Protein AF-0000000087121334 (afdb_homodimer)

Radius of gyration: 27.3 Å; Cα contacts (8 Å, |Δi|>4): 1030; chains: 2; bounding box: 60×75×62 Å

Nearest PDB structures (foldseek):
  8hmh-assembly1_B  TM=9.320E-01  e=9.372E-28  Arabidopsis thaliana
  8hmh-assembly2_A  TM=9.323E-01  e=1.709E-27  Arabidopsis thaliana
  6k8b-assembly2_B  TM=8.965E-01  e=1.192E-27  Arabidopsis thaliana
  6k83-assembly2_A  TM=8.850E-01  e=2.552E-26  Arabidopsis thaliana
  6k88-assembly1_B  TM=9.158E-01  e=6.162E-25  Arabidopsis thaliana

Solvent-accessible surface area (backbone atoms only — not comparable to full-atom values): 29573 Å² total; per-residue (Å²): 136,77,78,71,72,73,74,64,74,68,65,75,36,83,72,54,78,71,90,46,59,52,15,51,34,27,35,41,47,48,51,48,46,84,65,40,43,46,33,40,37,39,58,33,27,45,67,40,55,61,32,5,51,77,69,48,80,52,29,38,42,72,47,76,47,89,85,62,82,53,74,28,61,61,55,47,48,51,50,51,51,35,49,54,78,32,59,87,82,39,58,56,64,29,45,43,33,37,28,10,22,54,86,42,15,64,67,37,62,44,54,69,39,91,85,60,56,55,29,55,16,55,68,42,46,52,52,46,46,66,62,46,54,80,72,54,59,56,22,41,58,41,50,61,42,36,56,52,52,52,49,51,52,50,32,68,72,67,44,40,36,32,39,36,39,38,39,34,59,32,65,68,74,42,62,68,58,34,37,51,47,54,29,58,40,26,78,45,36,44,39,38,32,38,37,33,39,56,67,40,55,53,64,68,62,59,45,45,75,75,64,48,59,85,48,79,42,76,33,73,45,75,36,52,49,62,62,36,30,65,73,31,68,94,45,21,68,46,40,38,45,46,71,66,46,67,57,48,44,58,37,45,50,44,32,53,75,70,56,47,57,56,81,56,79,75,66,62,66,74,68,66,75,68,127,136,79,78,68,73,73,76,64,72,71,66,73,38,84,73,54,78,71,91,46,58,52,16,51,35,27,33,40,47,46,50,47,46,84,67,42,42,46,33,39,37,40,59,35,27,45,66,38,55,62,31,5,50,78,69,48,81,52,29,38,43,73,48,76,46,90,84,63,82,52,74,27,61,60,53,47,50,51,49,52,52,36,48,54,78,32,60,86,83,38,59,56,63,28,44,43,33,37,30,10,21,53,86,42,16,66,70,36,62,43,53,69,39,91,86,61,56,55,30,56,16,56,67,42,45,52,51,45,45,66,62,47,54,80,71,54,57,56,23,39,57,42,52,61,44,37,56,53,52,50,50,50,49,50,31,68,71,67,44,41,35,31,40,37,40,37,39,34,59,32,66,67,73,43,62,68,58,34,36,52,47,53,29,58,40,28,77,46,35,43,39,38,31,39,37,32,39,55,66,40,55,52,63,69,64,59,45,44,75,74,63,48,60,84,49,80,41,78,33,71,45,77,36,53,47,62,63,36,29,64,74,30,68,94,46,22,70,46,39,37,45,46,70,64,46,67,58,48,45,59,36,45,50,43,31,53,75,69,58,47,57,57,79,55,78,74,69,63,65,72,68,65,73,68,124

pLDDT: mean 86.63, std 18.52, range [20.78, 98.75]

Sequence (550 aa):
MGCAASTERHGEWRDTTFQCLRELQGVLRWSGLRSTNLIIGVDFTRSNMWNGKQSFGGRCLHFIDPEGLVLNPYQVVINIIGRTLLSRKSKRPIHAFGFGDARTADRCVFTFLPDGSPCRGVDHVLAQYKEIAPELVLGGPTNFAPMIYQAIRQVKATGTCSILVIIADGQVTSEKETSQVIAEASNYALAIIVVGVGDGPWEDMEHYTDTLPKRRFENFRFVNLNEVMSANPEQSALGFATAALAHIPDQLAGIRRLGLLQPTDCDAVSENQNPMGCAASTERHGEWRDTTFQCLRELQGVLRWSGLRSTNLIIGVDFTRSNMWNGKQSFGGRCLHFIDPEGLVLNPYQVVINIIGRTLLSRKSKRPIHAFGFGDARTADRCVFTFLPDGSPCRGVDHVLAQYKEIAPELVLGGPTNFAPMIYQAIRQVKATGTCSILVIIADGQVTSEKETSQVIAEASNYALAIIVVGVGDGPWEDMEHYTDTLPKRRFENFRFVNLNEVMSANPEQSALGFATAALAHIPDQLAGIRRLGLLQPTDCDAVSENQNP

Secondary structure (DSSP, 8-state):
-----------GGGG---SSHHHHHHHHHHTTGGG-EEEEEEE-BGGGGTTTTTTTTT--TT---TTS-S--HHHHHHHHHHHHHS-TT---EEEEEEESBTTTTTT-EEESSTT-PPEESHHHHHHHHHHHGGGPPBB--B-SHHHHHHHHHHHHHH---EEEEEEE-S-B--HHHHHHHHHHHTTSSEEEEEEE-SS---HHHHHHHHH----SS--EEEEEHHHHHHH-GGGHHHHHHHHHHTTHHHHHHHHHHTT-S---GGGGGGTS---/-----------GGGG---SSHHHHHHHHHHTTGGG-EEEEEEE-BGGGGTTTTTTTTT--TT---TTS-S--HHHHHHHHHHHHHS-TT---EEEEEEESBTTTTTT-EEESSTT-PPEESHHHHHHHHHHHGGGPPBB--B-SHHHHHHHHHHHHHH---EEEEEEE-S-B--HHHHHHHHHHHTTSSEEEEEEE-SS---HHHHHHHHH----SS--EEEEEHHHHHHH-GGGHHHHHHHHHHTTHHHHHHHHHHTT-S---GGGGGGTS---

Foldseek 3Di:
DDPPPPCPPDPPCVPPDDPDLVVLLVLLVVLPLVQAAEEEEEEQAPVQQQLAVPVPVRGRLLDDDPVNPDDRPVLLCLVLQQCSSHPQPFQDFYWYWYDQFPVRAQPAIGTLDNVRGTGGGSVRVSVSSSVVNVVTHHHYDDDCLRVLVVVLVVCVVPLTAYEYEYEEAARHDCLPNNLVSQQVSLLANYAYEYEHDGNHDNVSVVVSQVPRPDHLFNRYAYYYLSVQLVVDVVRSSSSRNCRGPVCVSVSSVSCVVVVNHDPDVVVVPPPPPPD/DDPPPPCPPDPPCVPPDDPDLVVLLVLLVVLPLVQAAEEEEEEQAPVLQQLAVPVPVRGRLLDDDPVNPDDRPVLLCLVLQQCSSHPQPFQDFYWYWYAQFPVRAQPAIGTLDNVRGTGGGSVRVSVSSNVVNVVTHHHYDADCLRVLVVVLVVCVVPLTAYEYEYEEAARHDCLPNNLVSQQVSLLANYAYEYEHDGNHDNVSVVVSQVPRDDHLFNRYAYDYLSVQLVVDVVRSSSSRNCRGPVCVSVSSVSCVVVVNHDPDVVVVPPPPPPD

Structure (mmCIF, N/CA/C/O backbone):
data_AF-0000000087121334-model_v1
#
loop_
_entity.id
_entity.type
_entity.pdbx_description
1 polymer 'VWFA domain-containing protein'
#
loop_
_atom_site.group_PDB
_atom_site.id
_atom_site.type_symbol
_atom_site.label_atom_id
_atom_site.label_alt_id
_atom_site.label_comp_id
_atom_site.label_asym_id
_atom_site.label_entity_id
_atom_site.label_seq_id
_atom_site.pdbx_PDB_ins_code
_atom_site.Cartn_x
_atom_site.Cartn_y
_atom_site.Cartn_z
_atom_site.occupancy
_atom_site.B_iso_or_equiv
_atom_site.auth_seq_id
_atom_site.auth_comp_id
_atom_site.auth_asym_id
_atom_site.auth_atom_id
_atom_site.pdbx_PDB_model_num
ATOM 1 N N . MET A 1 1 ? 31.812 17.844 -15.633 1 20.8 1 MET A N 1
ATOM 2 C CA . MET A 1 1 ? 31.422 16.484 -15.289 1 20.8 1 MET A CA 1
ATOM 3 C C . MET A 1 1 ? 30.031 16.453 -14.695 1 20.8 1 MET A C 1
ATOM 5 O O . MET A 1 1 ? 29.828 16.844 -13.547 1 20.8 1 MET A O 1
ATOM 9 N N . GLY A 1 2 ? 28.969 16.719 -15.5 1 21.11 2 GLY A N 1
ATOM 10 C CA . GLY A 1 2 ? 27.547 16.984 -15.297 1 21.11 2 GLY A CA 1
ATOM 11 C C . GLY A 1 2 ? 26.828 15.844 -14.602 1 21.11 2 GLY A C 1
ATOM 12 O O . GLY A 1 2 ? 26.969 14.688 -14.992 1 21.11 2 GLY A O 1
ATOM 13 N N . CYS A 1 3 ? 26.703 15.922 -13.305 1 23.64 3 CYS A N 1
ATOM 14 C CA . CYS A 1 3 ? 25.906 15 -12.492 1 23.64 3 CYS A CA 1
ATOM 15 C C . CYS A 1 3 ? 24.609 14.633 -13.188 1 23.64 3 CYS A C 1
ATOM 17 O O . CYS A 1 3 ? 23.781 15.5 -13.469 1 23.64 3 CYS A O 1
ATOM 19 N N . ALA A 1 4 ? 24.656 13.703 -14.125 1 24.19 4 ALA A N 1
ATOM 20 C CA . ALA A 1 4 ? 23.438 13.203 -14.758 1 24.19 4 ALA A CA 1
ATOM 21 C C . ALA A 1 4 ? 22.312 13.039 -13.734 1 24.19 4 ALA A C 1
ATOM 23 O O . ALA A 1 4 ? 22.469 12.312 -12.742 1 24.19 4 ALA A O 1
ATOM 24 N N . ALA A 1 5 ? 21.531 14.055 -13.523 1 27.2 5 ALA A N 1
ATOM 25 C CA . ALA A 1 5 ? 20.234 14.07 -12.828 1 27.2 5 ALA A CA 1
ATOM 26 C C . ALA A 1 5 ? 19.531 12.727 -12.969 1 27.2 5 ALA A C 1
ATOM 28 O O . ALA A 1 5 ? 19.234 12.281 -14.086 1 27.2 5 ALA A O 1
ATOM 29 N N . SER A 1 6 ? 20.078 11.75 -12.273 1 30.16 6 SER A N 1
ATOM 30 C CA . SER A 1 6 ? 19.406 10.453 -12.203 1 30.16 6 SER A CA 1
ATOM 31 C C . SER A 1 6 ? 17.891 10.602 -12.367 1 30.16 6 SER A C 1
ATOM 33 O O . SER A 1 6 ? 17.25 11.312 -11.594 1 30.16 6 SER A O 1
ATOM 35 N N . THR A 1 7 ? 17.375 10.805 -13.562 1 30 7 THR A N 1
ATOM 36 C CA . THR A 1 7 ? 15.969 10.742 -13.93 1 30 7 THR A CA 1
ATOM 37 C C . THR A 1 7 ? 15.258 9.656 -13.125 1 30 7 THR A C 1
ATOM 39 O O . THR A 1 7 ? 15.211 8.492 -13.539 1 30 7 THR A O 1
ATOM 42 N N . GLU A 1 8 ? 15.695 9.445 -11.992 1 35.28 8 GLU A N 1
ATOM 43 C CA . GLU A 1 8 ? 14.859 8.555 -11.195 1 35.28 8 GLU A CA 1
ATOM 44 C C . GLU A 1 8 ? 13.375 8.844 -11.414 1 35.28 8 GLU A C 1
ATOM 46 O O . GLU A 1 8 ? 12.914 9.961 -11.172 1 35.28 8 GLU A O 1
ATOM 51 N N . ARG A 1 9 ? 12.867 8.508 -12.602 1 36.53 9 ARG A N 1
ATOM 52 C CA . ARG A 1 9 ? 11.43 8.602 -12.812 1 36.53 9 ARG A CA 1
ATOM 53 C C . ARG A 1 9 ? 10.672 8.539 -11.492 1 36.53 9 ARG A C 1
ATOM 55 O O . ARG A 1 9 ? 10.945 7.68 -10.648 1 36.53 9 ARG A O 1
ATOM 62 N N . HIS A 1 10 ? 10.305 9.68 -10.93 1 38 10 HIS A N 1
ATOM 63 C CA . HIS A 1 10 ? 9.227 9.898 -9.969 1 38 10 HIS A CA 1
ATOM 64 C C . HIS A 1 10 ? 8.18 8.789 -10.055 1 38 10 HIS A C 1
ATOM 66 O O . HIS A 1 10 ? 7.883 8.297 -11.141 1 38 10 HIS A O 1
ATOM 72 N N . GLY A 1 11 ? 8.031 7.953 -9.086 1 42.12 11 GLY A N 1
ATOM 73 C CA . GLY A 1 11 ? 7.102 6.852 -8.914 1 42.12 11 GLY A CA 1
ATOM 74 C C . GLY A 1 11 ? 5.82 7.016 -9.711 1 42.12 11 GLY A C 1
ATOM 75 O O . GLY A 1 11 ? 5.301 8.125 -9.836 1 42.12 11 GLY A O 1
ATOM 76 N N . GLU A 1 12 ? 5.672 6.406 -10.844 1 46.84 12 GLU A N 1
ATOM 77 C CA . GLU A 1 12 ? 4.418 6.184 -11.562 1 46.84 12 GLU A CA 1
ATOM 78 C C . GLU A 1 12 ? 3.223 6.262 -10.617 1 46.84 12 GLU A C 1
ATOM 80 O O . GLU A 1 12 ? 2.074 6.145 -11.047 1 46.84 12 GLU A O 1
ATOM 85 N N . TRP A 1 13 ? 3.488 6.504 -9.289 1 49.84 13 TRP A N 1
ATOM 86 C CA . TRP A 1 13 ? 2.398 6.578 -8.328 1 49.84 13 TRP A CA 1
ATOM 87 C C . TRP A 1 13 ? 1.513 7.793 -8.594 1 49.84 13 TRP A C 1
ATOM 89 O O . TRP A 1 13 ? 0.387 7.871 -8.102 1 49.84 13 TRP A O 1
ATOM 99 N N . ARG A 1 14 ? 2.121 8.766 -9.32 1 52.28 14 ARG A N 1
ATOM 100 C CA . ARG A 1 14 ? 1.357 10 -9.461 1 52.28 14 ARG A CA 1
ATOM 101 C C . ARG A 1 14 ? -0.004 9.734 -10.094 1 52.28 14 ARG A C 1
ATOM 103 O O . ARG A 1 14 ? -0.954 10.484 -9.875 1 52.28 14 ARG A O 1
ATOM 110 N N . ASP A 1 15 ? 0.034 8.57 -10.703 1 58.62 15 ASP A N 1
ATOM 111 C CA . ASP A 1 15 ? -1.249 8.312 -11.352 1 58.62 15 ASP A CA 1
ATOM 112 C C . ASP A 1 15 ? -2.016 7.203 -10.633 1 58.62 15 ASP A C 1
ATOM 114 O O . ASP A 1 15 ? -2.967 6.645 -11.188 1 58.62 15 ASP A O 1
ATOM 118 N N . THR A 1 16 ? -1.55 6.984 -9.383 1 64.56 16 THR A N 1
ATOM 119 C CA . THR A 1 16 ? -2.254 5.906 -8.695 1 64.56 16 THR A CA 1
ATOM 120 C C . THR A 1 16 ? -3.512 6.434 -8.008 1 64.56 16 THR A C 1
ATOM 122 O O . THR A 1 16 ? -3.447 7.383 -7.223 1 64.56 16 THR A O 1
ATOM 125 N N . THR A 1 17 ? -4.613 5.977 -8.523 1 79.25 17 THR A N 1
ATOM 126 C CA . THR A 1 17 ? -5.883 6.254 -7.859 1 79.25 17 THR A CA 1
ATOM 127 C C . THR A 1 17 ? -6.211 5.172 -6.836 1 79.25 17 THR A C 1
ATOM 129 O O . THR A 1 17 ? -6.309 3.992 -7.18 1 79.25 17 THR A O 1
ATOM 132 N N . PHE A 1 18 ? -6.199 5.562 -5.57 1 87.81 18 PHE A N 1
ATOM 133 C CA . PHE A 1 18 ? -6.594 4.637 -4.512 1 87.81 18 PHE A CA 1
ATOM 134 C C . PHE A 1 18 ? -8.109 4.48 -4.469 1 87.81 18 PHE A C 1
ATOM 136 O O . PHE A 1 18 ? -8.844 5.457 -4.605 1 87.81 18 PHE A O 1
ATOM 143 N N . GLN A 1 19 ? -8.57 3.311 -4.266 1 85.81 19 GLN A N 1
ATOM 144 C CA . GLN A 1 19 ? -10 3.037 -4.25 1 85.81 19 GLN A CA 1
ATOM 145 C C . GLN A 1 19 ? -10.562 3.133 -2.836 1 85.81 19 GLN A C 1
ATOM 147 O O . GLN A 1 19 ? -11.773 3.25 -2.65 1 85.81 19 GLN A O 1
ATOM 152 N N . CYS A 1 20 ? -9.742 3.02 -1.87 1 89.75 20 CYS A N 1
ATOM 153 C CA . CYS A 1 20 ? -10.156 3.143 -0.476 1 89.75 20 CYS A CA 1
ATOM 154 C C . CYS A 1 20 ? -8.969 3.516 0.409 1 89.75 20 CYS A C 1
ATOM 156 O O . CYS A 1 20 ? -7.82 3.457 -0.029 1 89.75 20 CYS A O 1
ATOM 158 N N . LEU A 1 21 ? -9.242 3.85 1.629 1 91.25 21 LEU A N 1
ATOM 159 C CA . LEU A 1 21 ? -8.234 4.32 2.574 1 91.25 21 LEU A CA 1
ATOM 160 C C . LEU A 1 21 ? -7.234 3.215 2.893 1 91.25 21 LEU A C 1
ATOM 162 O O . LEU A 1 21 ? -6.047 3.488 3.094 1 91.25 21 LEU A O 1
ATOM 166 N N . ARG A 1 22 ? -7.711 1.999 2.912 1 91.12 22 ARG A N 1
ATOM 167 C CA . ARG A 1 22 ? -6.859 0.866 3.256 1 91.12 22 ARG A CA 1
ATOM 168 C C . ARG A 1 22 ? -5.73 0.706 2.242 1 91.12 22 ARG A C 1
ATOM 170 O O . ARG A 1 22 ? -4.617 0.308 2.602 1 91.12 22 ARG A O 1
ATOM 177 N N . GLU A 1 23 ? -6.016 0.94 0.999 1 91.38 23 GLU A N 1
ATOM 178 C CA . GLU A 1 23 ? -4.98 0.878 -0.027 1 91.38 23 GLU A CA 1
ATOM 179 C C . GLU A 1 23 ? -3.871 1.892 0.245 1 91.38 23 GLU A C 1
ATOM 181 O O . GLU A 1 23 ? -2.688 1.557 0.179 1 91.38 23 GLU A O 1
ATOM 186 N N . LEU A 1 24 ? -4.262 3.1 0.561 1 92.94 24 LEU A N 1
ATOM 187 C CA . LEU A 1 24 ? -3.293 4.137 0.895 1 92.94 24 LEU A CA 1
ATOM 188 C C . LEU A 1 24 ? -2.506 3.766 2.146 1 92.94 24 LEU A C 1
ATOM 190 O O . LEU A 1 24 ? -1.285 3.932 2.188 1 92.94 24 LEU A O 1
ATOM 194 N N . GLN A 1 25 ? -3.188 3.256 3.117 1 92.31 25 GLN A N 1
ATOM 195 C CA . GLN A 1 25 ? -2.531 2.828 4.348 1 92.31 25 GLN A CA 1
ATOM 196 C C . GLN A 1 25 ? -1.465 1.773 4.066 1 92.31 25 GLN A C 1
ATOM 198 O O . GLN A 1 25 ? -0.377 1.812 4.645 1 92.31 25 GLN A O 1
ATOM 203 N N . GLY A 1 26 ? -1.771 0.903 3.197 1 89.5 26 GLY A N 1
ATOM 204 C CA . GLY A 1 26 ? -0.802 -0.111 2.814 1 89.5 26 GLY A CA 1
ATOM 205 C C . GLY A 1 26 ? 0.465 0.469 2.217 1 89.5 26 GLY A C 1
ATOM 206 O O . GLY A 1 26 ? 1.57 0.049 2.562 1 89.5 26 GLY A O 1
ATOM 207 N N . VAL A 1 27 ? 0.293 1.387 1.327 1 90.81 27 VAL A N 1
ATOM 208 C CA . VAL A 1 27 ? 1.424 2.02 0.656 1 90.81 27 VAL A CA 1
ATOM 209 C C . VAL A 1 27 ? 2.285 2.758 1.679 1 90.81 27 VAL A C 1
ATOM 211 O O . VAL A 1 27 ? 3.514 2.662 1.647 1 90.81 27 VAL A O 1
ATOM 214 N N . LEU A 1 28 ? 1.627 3.441 2.525 1 91.5 28 LEU A N 1
ATOM 215 C CA . LEU A 1 28 ? 2.342 4.195 3.551 1 91.5 28 LEU A CA 1
ATOM 216 C C . LEU A 1 28 ? 3.119 3.262 4.469 1 91.5 28 LEU A C 1
ATOM 218 O O . LEU A 1 28 ? 4.293 3.506 4.762 1 91.5 28 LEU A O 1
ATOM 222 N N . ARG A 1 29 ? 2.514 2.234 4.895 1 87.62 29 ARG A N 1
ATOM 223 C CA . ARG A 1 29 ? 3.178 1.261 5.754 1 87.62 29 ARG A CA 1
ATOM 224 C C . ARG A 1 29 ? 4.363 0.618 5.043 1 87.62 29 ARG A C 1
ATOM 226 O O . ARG A 1 29 ? 5.434 0.454 5.629 1 87.62 29 ARG A O 1
ATOM 233 N N . TRP A 1 30 ? 4.059 0.342 3.814 1 85.31 30 TRP A N 1
ATOM 234 C CA . TRP A 1 30 ? 5.078 -0.305 2.994 1 85.31 30 TRP A CA 1
ATOM 235 C C . TRP A 1 30 ? 6.281 0.611 2.797 1 85.31 30 TRP A C 1
ATOM 237 O O . TRP A 1 30 ? 7.41 0.14 2.646 1 85.31 30 TRP A O 1
ATOM 247 N N . SER A 1 31 ? 6.105 1.885 2.924 1 86.5 31 SER A N 1
ATOM 248 C CA . SER A 1 31 ? 7.148 2.852 2.596 1 86.5 31 SER A CA 1
ATOM 249 C C . SER A 1 31 ? 7.961 3.225 3.83 1 86.5 31 SER A C 1
ATOM 251 O O . SER A 1 31 ? 8.867 4.062 3.756 1 86.5 31 SER A O 1
ATOM 253 N N . GLY A 1 32 ? 7.68 2.645 4.984 1 81.19 32 GLY A N 1
ATOM 254 C CA . GLY A 1 32 ? 8.516 2.875 6.152 1 81.19 32 GLY A CA 1
ATOM 255 C C . GLY A 1 32 ? 7.828 3.697 7.223 1 81.19 32 GLY A C 1
ATOM 256 O O . GLY A 1 32 ? 8.492 4.293 8.078 1 81.19 32 GLY A O 1
ATOM 257 N N . LEU A 1 33 ? 6.559 3.727 7.207 1 81.88 33 LEU A N 1
ATOM 258 C CA . LEU A 1 33 ? 5.797 4.508 8.18 1 81.88 33 LEU A CA 1
ATOM 259 C C . LEU A 1 33 ? 6.035 3.992 9.594 1 81.88 33 LEU A C 1
ATOM 261 O O . LEU A 1 33 ? 5.957 4.758 10.555 1 81.88 33 LEU A O 1
ATOM 265 N N . ARG A 1 34 ? 6.379 2.771 9.711 1 78.69 34 ARG A N 1
ATOM 266 C CA . ARG A 1 34 ? 6.52 2.16 11.023 1 78.69 34 ARG A CA 1
ATOM 267 C C . ARG A 1 34 ? 7.648 2.814 11.82 1 78.69 34 ARG A C 1
ATOM 269 O O . ARG A 1 34 ? 7.613 2.846 13.047 1 78.69 34 ARG A O 1
ATOM 276 N N . SER A 1 35 ? 8.562 3.326 11.18 1 83.5 35 SER A N 1
ATOM 277 C CA . SER A 1 35 ? 9.711 3.93 11.852 1 83.5 35 SER A CA 1
ATOM 278 C C . SER A 1 35 ? 9.664 5.449 11.773 1 83.5 35 SER A C 1
ATOM 280 O O . SER A 1 35 ? 10.664 6.125 12.016 1 83.5 35 SER A O 1
ATOM 282 N N . THR A 1 36 ? 8.562 5.965 11.422 1 91.31 36 THR A N 1
ATOM 283 C CA . THR A 1 36 ? 8.422 7.402 11.234 1 91.31 36 THR A CA 1
ATOM 284 C C . THR A 1 36 ? 7.57 8.008 12.352 1 91.31 36 THR A C 1
ATOM 286 O O . THR A 1 36 ? 6.523 7.461 12.703 1 91.31 36 THR A O 1
ATOM 289 N N . ASN A 1 37 ? 8.055 9.102 12.93 1 94.31 37 ASN A N 1
ATOM 290 C CA . ASN A 1 37 ? 7.301 9.812 13.961 1 94.31 37 ASN A CA 1
ATOM 291 C C . ASN A 1 37 ? 6.312 10.797 13.352 1 94.31 37 ASN A C 1
ATOM 293 O O . ASN A 1 37 ? 6.551 11.336 12.266 1 94.31 37 ASN A O 1
ATOM 297 N N . LEU A 1 38 ? 5.199 10.961 14.102 1 96.56 38 LEU A N 1
ATOM 298 C CA . LEU A 1 38 ? 4.215 11.961 13.703 1 96.56 38 LEU A CA 1
ATOM 299 C C . LEU A 1 38 ? 4.234 13.156 14.648 1 96.56 38 LEU A C 1
ATOM 301 O O . LEU A 1 38 ? 4.211 12.984 15.875 1 96.56 38 LEU A O 1
ATOM 305 N N . ILE A 1 39 ? 4.383 14.336 14.117 1 98.19 39 ILE A N 1
ATOM 306 C CA . ILE A 1 39 ? 4.305 15.602 14.836 1 98.19 39 ILE A CA 1
ATOM 307 C C . ILE A 1 39 ? 3.137 16.422 14.312 1 98.19 39 ILE A C 1
ATOM 309 O O . ILE A 1 39 ? 2.971 16.578 13.094 1 98.19 39 ILE A O 1
ATOM 313 N N . ILE A 1 40 ? 2.322 16.953 15.227 1 98.62 40 ILE A N 1
ATOM 314 C CA . ILE A 1 40 ? 1.172 17.75 14.82 1 98.62 40 ILE A CA 1
ATOM 315 C C . ILE A 1 40 ? 1.273 19.141 15.43 1 98.62 40 ILE A C 1
ATOM 317 O O . ILE A 1 40 ? 1.52 19.297 16.625 1 98.62 40 ILE A O 1
ATOM 321 N N . GLY A 1 41 ? 1.182 20.172 14.609 1 98.56 41 GLY A N 1
ATOM 322 C CA . GLY A 1 41 ? 1.106 21.562 15.039 1 98.56 41 GLY A CA 1
ATOM 323 C C . GLY A 1 41 ? -0.221 22.219 14.711 1 98.56 41 GLY A C 1
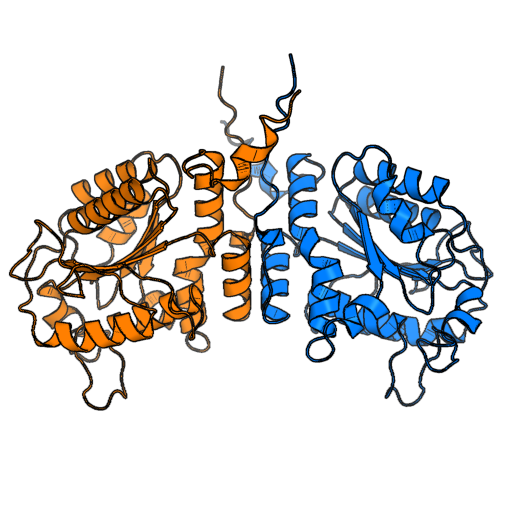ATOM 324 O O . GLY A 1 41 ? -0.631 22.25 13.555 1 98.56 41 GLY A O 1
ATOM 325 N N . VAL A 1 42 ? -0.865 22.766 15.711 1 98.69 42 VAL A N 1
ATOM 326 C CA . VAL A 1 42 ? -2.178 23.391 15.555 1 98.69 42 VAL A CA 1
ATOM 327 C C . VAL A 1 42 ? -2.062 24.906 15.711 1 98.69 42 VAL A C 1
ATOM 329 O O . VAL A 1 42 ? -1.464 25.391 16.672 1 98.69 42 VAL A O 1
ATOM 332 N N . ASP A 1 43 ? -2.635 25.609 14.797 1 97.56 43 ASP A N 1
ATOM 333 C CA . ASP A 1 43 ? -2.605 27.062 14.797 1 97.56 43 ASP A CA 1
ATOM 334 C C . ASP A 1 43 ? -3.717 27.641 15.672 1 97.56 43 ASP A C 1
ATOM 336 O O . ASP A 1 43 ? -4.898 27.359 15.453 1 97.56 43 ASP A O 1
ATOM 340 N N . PHE A 1 44 ? -3.316 28.484 16.641 1 98 44 PHE A N 1
ATOM 341 C CA . PHE A 1 44 ? -4.285 29.141 17.516 1 98 44 PHE A CA 1
ATOM 342 C C . PHE A 1 44 ? -4.215 30.656 17.375 1 98 44 PHE A C 1
ATOM 344 O O . PHE A 1 44 ? -4.277 31.375 18.359 1 98 44 PHE A O 1
ATOM 351 N N . THR A 1 45 ? -4.074 31.078 16.109 1 96.38 45 THR A N 1
ATOM 352 C CA . THR A 1 45 ? -4.062 32.5 15.859 1 96.38 45 THR A CA 1
ATOM 353 C C . THR A 1 45 ? -5.48 33.062 15.859 1 96.38 45 THR A C 1
ATOM 355 O O . THR A 1 45 ? -6.449 32.312 15.688 1 96.38 45 THR A O 1
ATOM 358 N N . ARG A 1 46 ? -5.609 34.375 16 1 96 46 ARG A N 1
ATOM 359 C CA . ARG A 1 46 ? -6.887 35.062 16.156 1 96 46 ARG A CA 1
ATOM 360 C C . ARG A 1 46 ? -7.727 34.938 14.898 1 96 46 ARG A C 1
ATOM 362 O O . ARG A 1 46 ? -8.961 34.938 14.961 1 96 46 ARG A O 1
ATOM 369 N N . SER A 1 47 ? -7.129 34.906 13.734 1 95.12 47 SER A N 1
ATOM 370 C CA . SER A 1 47 ? -7.859 34.844 12.477 1 95.12 47 SER A CA 1
ATOM 371 C C . SER A 1 47 ? -8.805 33.625 12.453 1 95.12 47 SER A C 1
ATOM 373 O O . SER A 1 47 ? -9.758 33.594 11.672 1 95.12 47 SER A O 1
ATOM 375 N N . ASN A 1 48 ? -8.641 32.562 13.281 1 97.12 48 ASN A N 1
ATOM 376 C CA . ASN A 1 48 ? -9.508 31.406 13.359 1 97.12 48 ASN A CA 1
ATOM 377 C C . ASN A 1 48 ? -10.914 31.781 13.82 1 97.12 48 ASN A C 1
ATOM 379 O O . ASN A 1 48 ? -11.867 31.031 13.602 1 97.12 48 ASN A O 1
ATOM 383 N N . MET A 1 49 ? -11.055 32.969 14.414 1 96.38 49 MET A N 1
ATOM 384 C CA . MET A 1 49 ? -12.336 33.406 14.945 1 96.38 49 MET A CA 1
ATOM 385 C C . MET A 1 49 ? -13.312 33.719 13.82 1 96.38 49 MET A C 1
ATOM 387 O O . MET A 1 49 ? -14.516 33.5 13.953 1 96.38 49 MET A O 1
ATOM 391 N N . TRP A 1 50 ? -12.781 34.156 12.695 1 95.38 50 TRP A N 1
ATOM 392 C CA . TRP A 1 50 ? -13.734 34.625 11.68 1 95.38 50 TRP A CA 1
ATOM 393 C C . TRP A 1 50 ? -13.492 33.906 10.352 1 95.38 50 TRP A C 1
ATOM 395 O O . TRP A 1 50 ? -14.273 34.062 9.406 1 95.38 50 TRP A O 1
ATOM 405 N N . ASN A 1 51 ? -12.461 33.062 10.281 1 96.12 51 ASN A N 1
ATOM 406 C CA . ASN A 1 51 ? -12.094 32.438 9.023 1 96.12 51 ASN A CA 1
ATOM 407 C C . ASN A 1 51 ? -12.969 31.219 8.75 1 96.12 51 ASN A C 1
ATOM 409 O O . ASN A 1 51 ? -12.664 30.422 7.855 1 96.12 51 ASN A O 1
ATOM 413 N N . GLY A 1 52 ? -14.078 31 9.461 1 96.62 52 GLY A N 1
ATOM 414 C CA . GLY A 1 52 ? -15.07 29.953 9.234 1 96.62 52 GLY A CA 1
ATOM 415 C C . GLY A 1 52 ? -16.406 30.5 8.758 1 96.62 52 GLY A C 1
ATOM 416 O O . GLY A 1 52 ? -17.422 29.828 8.875 1 96.62 52 GLY A O 1
ATOM 417 N N . LYS A 1 53 ? -16.359 31.688 8.242 1 96.38 53 LYS A N 1
ATOM 418 C CA . LYS A 1 53 ? -17.594 32.375 7.84 1 96.38 53 LYS A CA 1
ATOM 419 C C . LYS A 1 53 ? -18.344 31.578 6.773 1 96.38 53 LYS A C 1
ATOM 421 O O . LYS A 1 53 ? -19.547 31.391 6.863 1 96.38 53 LYS A O 1
ATOM 426 N N . GLN A 1 54 ? -17.672 31.078 5.824 1 95.62 54 GLN A N 1
ATOM 427 C CA . GLN A 1 54 ? -18.312 30.344 4.734 1 95.62 54 GLN A CA 1
ATOM 428 C C . GLN A 1 54 ? -18.109 28.828 4.906 1 95.62 54 GLN A C 1
ATOM 430 O O . GLN A 1 54 ? -19.062 28.062 4.711 1 95.62 54 GLN A O 1
ATOM 435 N N . SER A 1 55 ? -17 28.422 5.375 1 95.25 55 SER A N 1
ATOM 436 C CA . SER A 1 55 ? -16.609 27.016 5.332 1 95.25 55 SER A CA 1
ATOM 437 C C . SER A 1 55 ? -17.094 26.281 6.574 1 95.25 55 SER A C 1
ATOM 439 O O . SER A 1 55 ? -17.156 25.047 6.582 1 95.25 55 SER A O 1
ATOM 441 N N . PHE A 1 56 ? -17.438 27.078 7.609 1 97.12 56 PHE A N 1
ATOM 442 C CA . PHE A 1 56 ? -17.812 26.406 8.852 1 97.12 56 PHE A CA 1
ATOM 443 C C . PHE A 1 56 ? -19 27.094 9.508 1 97.12 56 PHE A C 1
ATOM 445 O O . PHE A 1 56 ? -19.031 27.281 10.727 1 97.12 56 PHE A O 1
ATOM 452 N N . GLY A 1 57 ? -19.938 27.578 8.68 1 95.25 57 GLY A N 1
ATOM 453 C CA . GLY A 1 57 ? -21.219 28.078 9.133 1 95.25 57 GLY A CA 1
ATOM 454 C C . GLY A 1 57 ? -21.109 29.328 9.977 1 95.25 57 GLY A C 1
ATOM 455 O O . GLY A 1 57 ? -21.922 29.562 10.875 1 95.25 57 GLY A O 1
ATOM 456 N N . GLY A 1 58 ? -20.031 30.078 9.773 1 96.69 58 GLY A N 1
ATOM 457 C CA . GLY A 1 58 ? -19.859 31.312 10.508 1 96.69 58 GLY A CA 1
ATOM 458 C C . GLY A 1 58 ? -19.25 31.125 11.883 1 96.69 58 GLY A C 1
ATOM 459 O O . GLY A 1 58 ? -19.188 32.062 12.68 1 96.69 58 GLY A O 1
ATOM 460 N N . ARG A 1 59 ? -18.75 30 12.141 1 96.56 59 ARG A N 1
ATOM 461 C CA . ARG A 1 59 ? -18.234 29.688 13.469 1 96.56 59 ARG A CA 1
ATOM 462 C C . ARG A 1 59 ? -16.719 29.797 13.5 1 96.56 59 ARG A C 1
ATOM 464 O O . ARG A 1 59 ? -16.062 29.797 12.461 1 96.56 59 ARG A O 1
ATOM 471 N N . CYS A 1 60 ? -16.25 30 14.727 1 97.5 60 CYS A N 1
ATOM 472 C CA . CYS A 1 60 ? -14.812 29.859 14.969 1 97.5 60 CYS A CA 1
ATOM 473 C C . CYS A 1 60 ? -14.32 28.484 14.539 1 97.5 60 CYS A C 1
ATOM 475 O O . CYS A 1 60 ? -14.992 27.469 14.773 1 97.5 60 CYS A O 1
ATOM 477 N N . LEU A 1 61 ? -13.195 28.438 13.906 1 98.31 61 LEU A N 1
ATOM 478 C CA . LEU A 1 61 ? -12.68 27.172 13.398 1 98.31 61 LEU A CA 1
ATOM 479 C C . LEU A 1 61 ? -12.305 26.234 14.539 1 98.31 61 LEU A C 1
ATOM 481 O O . LEU A 1 61 ? -12.125 25.031 14.328 1 98.31 61 LEU A O 1
ATOM 485 N N . HIS A 1 62 ? -12.164 26.766 15.797 1 98.44 62 HIS A N 1
ATOM 486 C CA . HIS A 1 62 ? -11.852 25.953 16.969 1 98.44 62 HIS A CA 1
ATOM 487 C C . HIS A 1 62 ? -13.109 25.656 17.781 1 98.44 62 HIS A C 1
ATOM 489 O O . HIS A 1 62 ? -13.016 25.203 18.922 1 98.44 62 HIS A O 1
ATOM 495 N N . PHE A 1 63 ? -14.234 25.922 17.172 1 97.94 63 PHE A N 1
ATOM 496 C CA . PHE A 1 63 ? -15.477 25.641 17.875 1 97.94 63 PHE A CA 1
ATOM 497 C C . PHE A 1 63 ? -15.562 24.172 18.25 1 97.94 63 PHE A C 1
ATOM 499 O O . PHE A 1 63 ? -15.375 23.297 17.391 1 97.94 63 PHE A O 1
ATOM 506 N N . ILE A 1 64 ? -15.852 23.922 19.516 1 97.88 64 ILE A N 1
ATOM 507 C CA . ILE A 1 64 ? -16.031 22.562 19.984 1 97.88 64 ILE A CA 1
ATOM 508 C C . ILE A 1 64 ? -17.516 22.297 20.234 1 97.88 64 ILE A C 1
ATOM 510 O O . ILE A 1 64 ? -18.141 22.938 21.094 1 97.88 64 ILE A O 1
ATOM 514 N N . ASP A 1 65 ? -18.047 21.359 19.5 1 96.31 65 ASP A N 1
ATOM 515 C CA . ASP A 1 65 ? -19.422 20.938 19.734 1 96.31 65 ASP A CA 1
ATOM 516 C C . ASP A 1 65 ? -19.531 20.141 21.031 1 96.31 65 ASP A C 1
ATOM 518 O O . ASP A 1 65 ? -18.969 19.047 21.156 1 96.31 65 ASP A O 1
ATOM 522 N N . PRO A 1 66 ? -20.25 20.656 21.969 1 93.81 66 PRO A N 1
ATOM 523 C CA . PRO A 1 66 ? -20.375 19.969 23.266 1 93.81 66 PRO A CA 1
ATOM 524 C C . PRO A 1 66 ? -20.969 18.578 23.125 1 93.81 66 PRO A C 1
ATOM 526 O O . PRO A 1 66 ? -20.656 17.688 23.922 1 93.81 66 PRO A O 1
ATOM 529 N N . GLU A 1 67 ? -21.812 18.328 22.141 1 94.06 67 GLU A N 1
ATOM 530 C CA . GLU A 1 67 ? -22.453 17.031 21.938 1 94.06 67 GLU A CA 1
ATOM 531 C C . GLU A 1 67 ? -21.547 16.094 21.141 1 94.06 67 GLU A C 1
ATOM 533 O O . GLU A 1 67 ? -21.781 14.883 21.094 1 94.06 67 GLU A O 1
ATOM 538 N N . GLY A 1 68 ? -20.578 16.641 20.578 1 91.62 68 GLY A N 1
ATOM 539 C CA . GLY A 1 68 ? -19.625 15.844 19.828 1 91.62 68 GLY A CA 1
ATOM 540 C C . GLY A 1 68 ? -20.156 15.391 18.484 1 91.62 68 GLY A C 1
ATOM 541 O O . GLY A 1 68 ? -19.594 14.492 17.844 1 91.62 68 GLY A O 1
ATOM 542 N N . LEU A 1 69 ? -21.203 15.977 17.984 1 92.12 69 LEU A N 1
ATOM 543 C CA . LEU A 1 69 ? -21.859 15.57 16.75 1 92.12 69 LEU A CA 1
ATOM 544 C C . LEU A 1 69 ? -21.141 16.156 15.531 1 92.12 69 LEU A C 1
ATOM 546 O O . LEU A 1 69 ? -21.141 15.562 14.453 1 92.12 69 LEU A O 1
ATOM 550 N N . VAL A 1 70 ? -20.578 17.344 15.711 1 94.44 70 VAL A N 1
ATOM 551 C CA . VAL A 1 70 ? -19.875 18.016 14.625 1 94.44 70 VAL A CA 1
ATOM 552 C C . VAL A 1 70 ? -18.406 18.203 14.992 1 94.44 70 VAL A C 1
ATOM 554 O O . VAL A 1 70 ? -18.094 18.75 16.062 1 94.44 70 VAL A O 1
ATOM 557 N N . LEU A 1 71 ? -17.578 17.734 14.156 1 97 71 LEU A N 1
ATOM 558 C CA . LEU A 1 71 ? -16.156 18 14.312 1 97 71 LEU A CA 1
ATOM 559 C C . LEU A 1 71 ? -15.758 19.297 13.617 1 97 71 LEU A C 1
ATOM 561 O O . LEU A 1 71 ? -16.203 19.562 12.492 1 97 71 LEU A O 1
ATOM 565 N N . ASN A 1 72 ? -15 20.125 14.352 1 98.25 72 ASN A N 1
ATOM 566 C CA . ASN A 1 72 ? -14.453 21.281 13.656 1 98.25 72 ASN A CA 1
ATOM 567 C C . ASN A 1 72 ? -13.344 20.891 12.688 1 98.25 72 ASN A C 1
ATOM 569 O O . ASN A 1 72 ? -12.906 19.734 12.672 1 98.25 72 ASN A O 1
ATOM 573 N N . PRO A 1 73 ? -12.914 21.766 11.797 1 98.19 73 PRO A N 1
ATOM 574 C CA . PRO A 1 73 ? -11.969 21.375 10.75 1 98.19 73 PRO A CA 1
ATOM 575 C C . PRO A 1 73 ? -10.648 20.859 11.312 1 98.19 73 P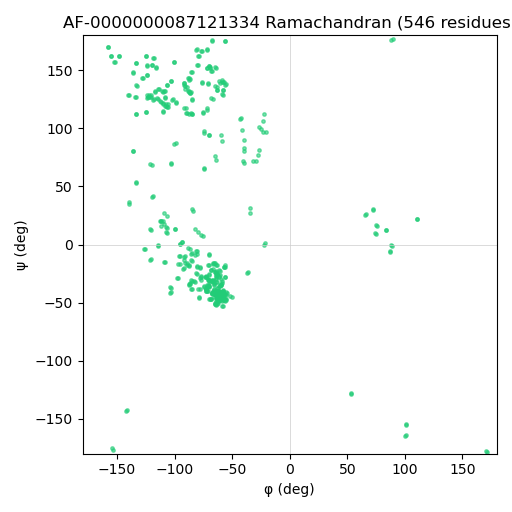RO A C 1
ATOM 577 O O . PRO A 1 73 ? -10.023 19.984 10.719 1 98.19 73 PRO A O 1
ATOM 580 N N . TYR A 1 74 ? -10.156 21.406 12.422 1 98.75 74 TYR A N 1
ATOM 581 C CA . TYR A 1 74 ? -8.93 20.906 13.039 1 98.75 74 TYR A CA 1
ATOM 582 C C . TYR A 1 74 ? -9.102 19.453 13.5 1 98.75 74 TYR A C 1
ATOM 584 O O . TYR A 1 74 ? -8.227 18.625 13.273 1 98.75 74 TYR A O 1
ATOM 592 N N . GLN A 1 75 ? -10.211 19.188 14.133 1 98.56 75 GLN A N 1
ATOM 593 C CA . GLN A 1 75 ? -10.508 17.812 14.57 1 98.56 75 GLN A CA 1
ATOM 594 C C . GLN A 1 75 ? -10.602 16.875 13.375 1 98.56 75 GLN A C 1
ATOM 596 O O . GLN A 1 75 ? -10.125 15.742 13.43 1 98.56 75 GLN A O 1
ATOM 601 N N . VAL A 1 76 ? -11.227 17.344 12.328 1 98.06 76 VAL A N 1
ATOM 602 C CA . VAL A 1 76 ? -11.375 16.547 11.109 1 98.06 76 VAL A CA 1
ATOM 603 C C . VAL A 1 76 ? -10 16.172 10.57 1 98.06 76 VAL A C 1
ATOM 605 O O . VAL A 1 76 ? -9.742 15.008 10.266 1 98.06 76 VAL A O 1
ATOM 608 N N . VAL A 1 77 ? -9.117 17.125 10.469 1 98.69 77 VAL A N 1
ATOM 609 C CA . VAL A 1 77 ? -7.777 16.906 9.922 1 98.69 77 VAL A CA 1
ATOM 610 C C . VAL A 1 77 ? -7.02 15.922 10.812 1 98.69 77 VAL A C 1
ATOM 612 O O . VAL A 1 77 ? -6.461 14.938 10.32 1 98.69 77 VAL A O 1
ATOM 615 N N . ILE A 1 78 ? -7 16.188 12.125 1 98.19 78 ILE A N 1
ATOM 616 C CA . ILE A 1 78 ? -6.285 15.328 13.07 1 98.19 78 ILE A CA 1
ATOM 617 C C . ILE A 1 78 ? -6.805 13.898 12.961 1 98.19 78 ILE A C 1
ATOM 619 O O . ILE A 1 78 ? -6.02 12.945 12.914 1 98.19 78 ILE A O 1
ATOM 623 N N . ASN A 1 79 ? -8.078 13.773 12.883 1 96.56 79 ASN A N 1
ATOM 624 C CA . ASN A 1 79 ? -8.719 12.461 12.828 1 96.56 79 ASN A CA 1
ATOM 625 C C . ASN A 1 79 ? -8.336 11.703 11.562 1 96.56 79 ASN A C 1
ATOM 627 O O . ASN A 1 79 ? -7.914 10.547 11.633 1 96.56 79 ASN A O 1
ATOM 631 N N . ILE A 1 80 ? -8.477 12.289 10.422 1 96.44 80 ILE A N 1
ATOM 632 C CA . ILE A 1 80 ? -8.25 11.609 9.156 1 96.44 80 ILE A CA 1
ATOM 633 C C . ILE A 1 80 ? -6.762 11.305 8.984 1 96.44 80 ILE A C 1
ATOM 635 O O . ILE A 1 80 ? -6.387 10.18 8.641 1 96.44 80 ILE A O 1
ATOM 639 N N . ILE A 1 81 ? -5.898 12.281 9.234 1 97 81 ILE A N 1
ATOM 640 C CA . ILE A 1 81 ? -4.457 12.07 9.109 1 97 81 ILE A CA 1
ATOM 641 C C . ILE A 1 81 ? -3.998 11.008 10.109 1 97 81 ILE A C 1
ATOM 643 O O . ILE A 1 81 ? -3.279 10.078 9.742 1 97 81 ILE A O 1
ATOM 647 N N . GLY A 1 82 ? -4.414 11.172 11.336 1 94.12 82 GLY A N 1
ATOM 648 C CA . GLY A 1 82 ? -4.023 10.227 12.375 1 94.12 82 GLY A CA 1
ATOM 649 C C . GLY A 1 82 ? -4.426 8.797 12.062 1 94.12 82 GLY A C 1
ATOM 650 O O . GLY A 1 82 ? -3.609 7.883 12.164 1 94.12 82 GLY A O 1
ATOM 651 N N . ARG A 1 83 ? -5.566 8.664 11.594 1 89.5 83 ARG A N 1
ATOM 652 C CA . ARG A 1 83 ? -6.082 7.32 11.359 1 89.5 83 ARG A CA 1
ATOM 653 C C . ARG A 1 83 ? -5.48 6.715 10.094 1 89.5 83 ARG A C 1
ATOM 655 O O . ARG A 1 83 ? -5.402 5.492 9.961 1 89.5 83 ARG A O 1
ATOM 662 N N . THR A 1 84 ? -5.18 7.508 9.195 1 93.62 84 THR A N 1
ATOM 663 C CA . THR A 1 84 ? -4.531 7.023 7.984 1 93.62 84 THR A CA 1
ATOM 664 C C . THR A 1 84 ? -3.094 6.598 8.273 1 93.62 84 THR A C 1
ATOM 666 O O . THR A 1 84 ? -2.646 5.547 7.809 1 93.62 84 THR A O 1
ATOM 669 N N . LEU A 1 85 ? -2.416 7.328 9.07 1 93.31 85 LEU A N 1
ATOM 670 C CA . LEU A 1 85 ? -1.007 7.062 9.344 1 93.31 85 LEU A CA 1
ATOM 671 C C . LEU A 1 85 ? -0.852 6.035 10.453 1 93.31 85 LEU A C 1
ATOM 673 O O . LEU A 1 85 ? 0.13 5.289 10.484 1 93.31 85 LEU A O 1
ATOM 677 N N . LEU A 1 86 ? -1.844 6.094 11.359 1 89.44 86 LEU A N 1
ATOM 678 C CA . LEU A 1 86 ? -1.789 5.223 12.523 1 89.44 86 LEU A CA 1
ATOM 679 C C . LEU A 1 86 ? -3.088 4.434 12.68 1 89.44 86 LEU A C 1
ATOM 681 O O . LEU A 1 86 ? -4.152 4.902 12.273 1 89.44 86 LEU A O 1
ATOM 685 N N . SER A 1 87 ? -2.98 3.225 13.102 1 78.75 87 SER A N 1
ATOM 686 C CA . SER A 1 87 ? -4.211 2.5 13.391 1 78.75 87 SER A CA 1
ATOM 687 C C . SER A 1 87 ? -4.965 3.135 14.555 1 78.75 87 SER A C 1
ATOM 689 O O . SER A 1 87 ? -4.367 3.826 15.383 1 78.75 87 SER A O 1
ATOM 691 N N . ARG A 1 88 ? -6.285 2.945 14.531 1 78 88 ARG A N 1
ATOM 692 C CA . ARG A 1 88 ? -7.145 3.496 15.578 1 78 88 ARG A CA 1
ATOM 693 C C . ARG A 1 88 ? -6.695 3.025 16.953 1 78 88 ARG A C 1
ATOM 695 O O . ARG A 1 88 ? -6.793 3.77 17.938 1 78 88 ARG A O 1
ATOM 702 N N . LYS A 1 89 ? -6.102 1.867 16.938 1 83.31 89 LYS A N 1
ATOM 703 C CA . LYS A 1 89 ? -5.738 1.281 18.219 1 83.31 89 LYS A CA 1
ATOM 704 C C . LYS A 1 89 ? -4.293 1.604 18.578 1 83.31 89 LYS A C 1
ATOM 706 O O . LYS A 1 89 ? -3.838 1.284 19.688 1 83.31 89 LYS A O 1
ATOM 711 N N . SER A 1 90 ? -3.701 2.285 17.766 1 87.75 90 SER A N 1
ATOM 712 C CA . SER A 1 90 ? -2.287 2.568 17.984 1 87.75 90 SER A CA 1
ATOM 713 C C . SER A 1 90 ? -2.088 3.533 19.141 1 87.75 90 SER A C 1
ATOM 715 O O . SER A 1 90 ? -2.84 4.5 19.297 1 87.75 90 SER A O 1
ATOM 717 N N . LYS A 1 91 ? -1.057 3.256 19.984 1 90.5 91 LYS A N 1
ATOM 718 C CA . LYS A 1 91 ? -0.669 4.145 21.078 1 90.5 91 LYS A CA 1
ATOM 719 C C . LYS A 1 91 ? 0.704 4.762 20.828 1 90.5 91 LYS A C 1
ATOM 721 O O . LYS A 1 91 ? 1.379 5.195 21.766 1 90.5 91 LYS A O 1
ATOM 726 N N . ARG A 1 92 ? 1.038 4.723 19.562 1 91.94 92 ARG A N 1
ATOM 727 C CA . ARG A 1 92 ? 2.316 5.328 19.203 1 91.94 92 ARG A CA 1
ATOM 728 C C . ARG A 1 92 ? 2.348 6.805 19.594 1 91.94 92 ARG A C 1
ATOM 730 O O . ARG A 1 92 ? 1.353 7.516 19.422 1 91.94 92 ARG A O 1
ATOM 737 N N . PRO A 1 93 ? 3.494 7.223 20.062 1 95.06 93 PRO A N 1
ATOM 738 C CA . PRO A 1 93 ? 3.602 8.609 20.516 1 95.06 93 PRO A CA 1
ATOM 739 C C . PRO A 1 93 ? 3.412 9.617 19.375 1 95.06 93 PRO A C 1
ATOM 741 O O . PRO A 1 93 ? 3.91 9.406 18.281 1 95.06 93 PRO A O 1
ATOM 744 N N . ILE A 1 94 ? 2.648 10.648 19.656 1 96.88 94 ILE A N 1
ATOM 745 C CA . ILE A 1 94 ? 2.449 11.773 18.766 1 96.88 94 ILE A CA 1
ATOM 746 C C . ILE A 1 94 ? 2.799 13.078 19.484 1 96.88 94 ILE A C 1
ATOM 748 O O . ILE A 1 94 ? 2.164 13.43 20.469 1 96.88 94 ILE A O 1
ATOM 752 N N . HIS A 1 95 ? 3.846 13.727 19.016 1 97.5 95 HIS A N 1
ATOM 753 C CA . HIS A 1 95 ? 4.152 15.047 19.562 1 97.5 95 HIS A CA 1
ATOM 754 C C . HIS A 1 95 ? 3.197 16.109 19.016 1 97.5 95 HIS A C 1
ATOM 756 O O . HIS A 1 95 ? 3.209 16.391 17.812 1 97.5 95 HIS A O 1
ATOM 762 N N . ALA A 1 96 ? 2.398 16.625 19.906 1 98.44 96 ALA A N 1
ATOM 763 C CA . ALA A 1 96 ? 1.399 17.625 19.516 1 98.44 96 ALA A CA 1
ATOM 764 C C . ALA A 1 96 ? 1.704 18.984 20.141 1 98.44 96 ALA A C 1
ATOM 766 O O . ALA A 1 96 ? 2.02 19.078 21.328 1 98.44 96 ALA A O 1
ATOM 767 N N . PHE A 1 97 ? 1.624 20.016 19.297 1 98.56 97 PHE A N 1
ATOM 768 C CA . PHE A 1 97 ? 1.965 21.359 19.703 1 98.56 97 PHE A CA 1
ATOM 769 C C . PHE A 1 97 ? 0.896 22.359 19.25 1 98.56 97 PHE A C 1
ATOM 771 O O . PHE A 1 97 ? 0.157 22.078 18.312 1 98.56 97 PHE A O 1
ATOM 778 N N . GLY A 1 98 ? 0.838 23.469 19.953 1 98.12 98 GLY A N 1
ATOM 779 C CA . GLY A 1 98 ? 0.126 24.641 19.516 1 98.12 98 GLY A CA 1
ATOM 780 C C . GLY A 1 98 ? 1.036 25.844 19.281 1 98.12 98 GLY A C 1
ATOM 781 O O . GLY A 1 98 ? 2.109 25.938 19.875 1 98.12 98 GLY A O 1
ATOM 782 N N . PHE A 1 99 ? 0.612 26.688 18.406 1 96.81 99 PHE A N 1
ATOM 783 C CA . PHE A 1 99 ? 1.363 27.922 18.156 1 96.81 99 PHE A CA 1
ATOM 784 C C . PHE A 1 99 ? 0.427 29.062 17.766 1 96.81 99 PHE A C 1
ATOM 786 O O . PHE A 1 99 ? -0.74 28.828 17.453 1 96.81 99 PHE A O 1
ATOM 793 N N . GLY A 1 100 ? 0.927 30.25 17.875 1 95.62 100 GLY A N 1
ATOM 794 C CA . GLY A 1 100 ? 0.201 31.406 17.406 1 95.62 100 GLY A CA 1
ATOM 795 C C . GLY A 1 100 ? -0.752 31.984 18.438 1 95.62 100 GLY A C 1
ATOM 796 O O . GLY A 1 100 ? -1.364 33.031 18.219 1 95.62 100 GLY A O 1
ATOM 797 N N . ASP A 1 101 ? -0.939 31.344 19.625 1 96 101 ASP A N 1
ATOM 798 C CA . ASP A 1 101 ? -1.795 31.875 20.688 1 96 101 ASP A CA 1
ATOM 799 C C . ASP A 1 101 ? -1.204 33.156 21.281 1 96 101 ASP A C 1
ATOM 801 O O . ASP A 1 101 ? -0.098 33.562 20.906 1 96 101 ASP A O 1
ATOM 805 N N . ALA A 1 102 ? -1.936 33.75 22.172 1 95.25 102 ALA A N 1
ATOM 806 C CA . ALA A 1 102 ? -1.542 35.031 22.734 1 95.25 102 ALA A CA 1
ATOM 807 C C . ALA A 1 102 ? -0.238 34.938 23.516 1 95.25 102 ALA A C 1
ATOM 809 O O . ALA A 1 102 ? 0.57 35.844 23.531 1 95.25 102 ALA A O 1
ATOM 810 N N . ARG A 1 103 ? -0.035 33.844 24.094 1 92.62 103 ARG A N 1
ATOM 811 C CA . ARG A 1 103 ? 1.14 33.656 24.953 1 92.62 103 ARG A CA 1
ATOM 812 C C . ARG A 1 103 ? 2.385 33.406 24.109 1 92.62 103 ARG A C 1
ATOM 814 O O . ARG A 1 103 ? 3.438 34 24.344 1 92.62 103 ARG A O 1
ATOM 821 N N . THR A 1 104 ? 2.311 32.562 23.141 1 92.12 104 THR A N 1
ATOM 822 C CA . THR A 1 104 ? 3.469 32.156 22.359 1 92.12 104 THR A CA 1
ATOM 823 C C . THR A 1 104 ? 3.711 33.094 21.203 1 92.12 104 THR A C 1
ATOM 825 O O . THR A 1 104 ? 4.859 33.375 20.828 1 92.12 104 THR A O 1
ATOM 828 N N . ALA A 1 105 ? 2.619 33.625 20.625 1 90.56 105 ALA A N 1
ATOM 829 C CA . ALA A 1 105 ? 2.723 34.5 19.453 1 90.56 105 ALA A CA 1
ATOM 830 C C . ALA A 1 105 ? 3.527 33.844 18.344 1 90.56 105 ALA A C 1
ATOM 832 O O . ALA A 1 105 ? 3.25 32.688 17.953 1 90.56 105 ALA A O 1
ATOM 833 N N . ASP A 1 106 ? 4.508 34.5 17.812 1 87.75 106 ASP A N 1
ATOM 834 C CA . ASP A 1 106 ? 5.312 33.938 16.75 1 87.75 106 ASP A CA 1
ATOM 835 C C . ASP A 1 106 ? 6.707 33.531 17.234 1 87.75 106 ASP A C 1
ATOM 837 O O . ASP A 1 106 ? 7.648 33.438 16.453 1 87.75 106 ASP A O 1
ATOM 841 N N . ARG A 1 107 ? 6.758 33.281 18.484 1 89 107 ARG A N 1
ATOM 842 C CA . ARG A 1 107 ? 8.078 33.094 19.078 1 89 107 ARG A CA 1
ATOM 843 C C . ARG A 1 107 ? 8.383 31.625 19.328 1 89 107 ARG A C 1
ATOM 845 O O . ARG A 1 107 ? 9.523 31.188 19.188 1 89 107 ARG A O 1
ATOM 852 N N . CYS A 1 108 ? 7.426 30.953 19.766 1 93 108 CYS A N 1
ATOM 853 C CA . CYS A 1 108 ? 7.637 29.562 20.109 1 93 108 CYS A CA 1
ATOM 854 C C . CYS A 1 108 ? 6.336 28.766 20 1 93 108 CYS A C 1
ATOM 856 O O . CYS A 1 108 ? 5.375 29.219 19.391 1 93 108 CYS A O 1
ATOM 858 N N . VAL A 1 109 ? 6.395 27.469 20.391 1 97.5 109 VAL A N 1
ATOM 859 C CA . VAL A 1 109 ? 5.242 26.562 20.391 1 97.5 109 VAL A CA 1
ATOM 860 C C . VAL A 1 109 ? 4.98 26.078 21.828 1 97.5 109 VAL A C 1
ATOM 862 O O . VAL A 1 109 ? 5.812 26.266 22.719 1 97.5 109 VAL A O 1
ATOM 865 N N . PHE A 1 110 ? 3.867 25.625 22.078 1 97.56 110 PHE A N 1
ATOM 866 C CA . PHE A 1 110 ? 3.594 24.984 23.359 1 97.56 110 PHE A CA 1
ATOM 867 C C . PHE A 1 110 ? 3.162 23.531 23.156 1 97.56 110 PHE A C 1
ATOM 869 O O . PHE A 1 110 ? 2.641 23.188 22.094 1 97.56 110 PHE A O 1
ATOM 876 N N . THR A 1 111 ? 3.393 22.703 24.172 1 97.56 111 THR A N 1
ATOM 877 C CA . THR A 1 111 ? 3.045 21.281 24.109 1 97.56 111 THR A CA 1
ATOM 878 C C . THR A 1 111 ? 1.608 21.062 24.562 1 97.56 111 THR A C 1
ATOM 880 O O . THR A 1 111 ? 1.131 21.734 25.484 1 97.56 111 THR A O 1
ATOM 883 N N . PHE A 1 112 ? 0.906 20.172 23.969 1 98 112 PHE A N 1
ATOM 884 C CA . PHE A 1 112 ? -0.456 19.844 24.375 1 98 112 PHE A CA 1
ATOM 885 C C . PHE A 1 112 ? -0.488 19.297 25.797 1 98 112 PHE A C 1
ATOM 887 O O . PHE A 1 112 ? -1.39 19.625 26.578 1 98 112 PHE A O 1
ATOM 894 N N . LEU A 1 113 ? 0.469 18.469 26.078 1 97.25 113 LEU A N 1
ATOM 895 C CA . LEU A 1 113 ? 0.598 18 27.453 1 97.25 113 LEU A CA 1
ATOM 896 C C . LEU A 1 113 ? 1.541 18.906 28.234 1 97.25 113 LEU A C 1
ATOM 898 O O . LEU A 1 113 ? 2.637 19.219 27.766 1 97.25 113 LEU A O 1
ATOM 902 N N . PRO A 1 114 ? 1.225 19.234 29.406 1 94.31 114 PRO A N 1
ATOM 903 C CA . PRO A 1 114 ? 2.002 20.203 30.188 1 94.31 114 PRO A CA 1
ATOM 904 C C . PRO A 1 114 ? 3.414 19.703 30.484 1 94.31 114 PRO A C 1
ATOM 906 O O . PRO A 1 114 ? 4.34 20.516 30.625 1 94.31 114 PRO A O 1
ATOM 909 N N . ASP A 1 115 ? 3.613 18.438 30.578 1 95.12 115 ASP A N 1
ATOM 910 C CA . ASP A 1 115 ? 4.926 17.922 30.938 1 95.12 115 ASP A CA 1
ATOM 911 C C . ASP A 1 115 ? 5.793 17.719 29.703 1 95.12 115 ASP A C 1
ATOM 913 O O . ASP A 1 115 ? 6.938 17.266 29.797 1 95.12 115 ASP A O 1
ATOM 917 N N . GLY A 1 116 ? 5.242 17.969 28.594 1 94.06 116 GLY A N 1
ATOM 918 C CA . GLY A 1 116 ? 6.02 17.906 27.359 1 94.06 116 GLY A CA 1
ATOM 919 C C . GLY A 1 116 ? 6.047 16.531 26.75 1 94.06 116 GLY A C 1
ATOM 920 O O . GLY A 1 116 ? 6.602 16.344 25.656 1 94.06 116 GLY A O 1
ATOM 921 N N . SER A 1 117 ? 5.398 15.578 27.391 1 96.56 117 SER A N 1
ATOM 922 C CA . SER A 1 117 ? 5.367 14.219 26.844 1 96.56 117 SER A CA 1
ATOM 923 C C . SER A 1 117 ? 4.48 14.141 25.609 1 96.56 117 SER A C 1
ATOM 925 O O . SER A 1 117 ? 3.588 14.969 25.422 1 96.56 117 SER A O 1
ATOM 927 N N . PRO A 1 118 ? 4.777 13.227 24.719 1 97.06 118 PRO A N 1
ATOM 928 C CA . PRO A 1 118 ? 3.9 13.047 23.562 1 97.06 118 PRO A CA 1
ATOM 929 C C . PRO A 1 118 ? 2.551 12.438 23.938 1 97.06 118 PRO A C 1
ATOM 931 O O . PRO A 1 118 ? 2.422 11.812 25 1 97.06 118 PRO A O 1
ATOM 934 N N . CYS A 1 119 ? 1.555 12.727 23.141 1 97.44 119 CYS A N 1
ATOM 935 C CA . CYS A 1 119 ? 0.264 12.062 23.266 1 97.44 119 CYS A CA 1
ATOM 936 C C . CYS A 1 119 ? 0.365 10.594 22.859 1 97.44 119 CYS A C 1
ATOM 938 O O . CYS A 1 119 ? 1.188 10.234 22.016 1 97.44 119 CYS A O 1
ATOM 940 N N . ARG A 1 120 ? -0.533 9.805 23.469 1 96.5 120 ARG A N 1
ATOM 941 C CA . ARG A 1 120 ? -0.559 8.383 23.141 1 96.5 120 ARG A CA 1
ATOM 942 C C . ARG A 1 120 ? -1.664 8.078 22.125 1 96.5 120 ARG A C 1
ATOM 944 O O . ARG A 1 120 ? -2.748 7.629 22.516 1 96.5 120 ARG A O 1
ATOM 951 N N . GLY A 1 121 ? -1.374 8.195 20.891 1 95.88 121 GLY A N 1
ATOM 952 C CA . GLY A 1 121 ? -2.33 7.902 19.828 1 95.88 121 GLY A CA 1
ATOM 953 C C . GLY A 1 121 ? -3.184 9.094 19.453 1 95.88 121 GLY A C 1
ATOM 954 O O . GLY A 1 121 ? -3.109 10.148 20.094 1 95.88 121 GLY A O 1
ATOM 955 N N . VAL A 1 122 ? -3.994 8.914 18.469 1 96.5 122 VAL A N 1
ATOM 956 C CA . VAL A 1 122 ? -4.777 9.984 17.859 1 96.5 122 VAL A CA 1
ATOM 957 C C . VAL A 1 122 ? -5.902 10.406 18.797 1 96.5 122 VAL A C 1
ATOM 959 O O . VAL A 1 122 ? -6.199 11.594 18.922 1 96.5 122 VAL A O 1
ATOM 962 N N . ASP A 1 123 ? -6.496 9.43 19.469 1 96.5 123 ASP A N 1
ATOM 963 C CA . ASP A 1 123 ? -7.586 9.734 20.391 1 96.5 123 ASP A CA 1
ATOM 964 C C . ASP A 1 123 ? -7.113 10.648 21.516 1 96.5 123 ASP A C 1
ATOM 966 O O . ASP A 1 123 ? -7.84 11.547 21.938 1 96.5 123 ASP A O 1
ATOM 970 N N . HIS A 1 124 ? -5.949 10.359 21.953 1 97.56 124 HIS A N 1
ATOM 971 C CA . HIS A 1 124 ? -5.391 11.188 23.016 1 97.56 124 HIS A CA 1
ATOM 972 C C . HIS A 1 124 ? -5.125 12.602 22.516 1 97.56 124 HIS A C 1
ATOM 974 O O . HIS A 1 124 ? -5.355 13.57 23.25 1 97.56 124 HIS A O 1
ATOM 980 N N . VAL A 1 125 ? -4.617 12.812 21.297 1 98 125 VAL A N 1
ATOM 981 C CA . VAL A 1 125 ? -4.406 14.133 20.719 1 98 125 VAL A CA 1
ATOM 982 C C . VAL A 1 125 ? -5.73 14.891 20.672 1 98 125 VAL A C 1
ATOM 984 O O . VAL A 1 125 ? -5.805 16.062 21.078 1 98 125 VAL A O 1
ATOM 987 N N . LEU A 1 126 ? -6.738 14.18 20.188 1 97.5 126 LEU A N 1
ATOM 988 C CA . LEU A 1 126 ? -8.047 14.805 20.047 1 97.5 126 LEU A CA 1
ATOM 989 C C . LEU A 1 126 ? -8.617 15.18 21.422 1 97.5 126 LEU A C 1
ATOM 991 O O . LEU A 1 126 ? -9.227 16.25 21.562 1 97.5 126 LEU A O 1
ATOM 995 N N . ALA A 1 127 ? -8.422 14.32 22.344 1 97.25 127 ALA A N 1
ATOM 996 C CA . ALA A 1 127 ? -8.898 14.602 23.703 1 97.25 127 ALA A CA 1
ATOM 997 C C . ALA A 1 127 ? -8.211 15.836 24.281 1 97.25 127 ALA A C 1
ATOM 999 O O . ALA A 1 127 ? -8.867 16.719 24.844 1 97.25 127 ALA A O 1
ATOM 1000 N N . GLN A 1 128 ? -6.895 15.898 24.172 1 98.19 128 GLN A N 1
ATOM 1001 C CA . GLN A 1 128 ? -6.148 17.047 24.688 1 98.19 128 GLN A CA 1
ATOM 1002 C C . GLN A 1 128 ? -6.535 18.328 23.953 1 98.19 128 GLN A C 1
ATOM 1004 O O . GLN A 1 128 ? -6.676 19.375 24.562 1 98.19 128 GLN A O 1
ATOM 1009 N N . TYR A 1 129 ? -6.691 18.25 22.672 1 98.56 129 TYR A N 1
ATOM 1010 C CA . TYR A 1 129 ? -7.121 19.391 21.875 1 98.56 129 TYR A CA 1
ATOM 1011 C C . TYR A 1 129 ? -8.445 19.953 22.391 1 98.56 129 TYR A C 1
ATOM 1013 O O . TYR A 1 129 ? -8.602 21.156 22.547 1 98.56 129 TYR A O 1
ATOM 1021 N N . LYS A 1 130 ? -9.406 19.062 22.609 1 97.56 130 LYS A N 1
ATOM 1022 C CA . LYS A 1 130 ? -10.727 19.453 23.078 1 97.56 130 LYS A CA 1
ATOM 1023 C C . LYS A 1 130 ? -10.641 20.188 24.422 1 97.56 130 LYS A C 1
ATOM 1025 O O . LYS A 1 130 ? -11.438 21.094 24.688 1 97.56 130 LYS A O 1
ATOM 1030 N N . GLU A 1 131 ? -9.703 19.828 25.156 1 96.38 131 GLU A N 1
ATOM 1031 C CA . GLU A 1 131 ? -9.523 20.438 26.469 1 96.38 131 GLU A CA 1
ATOM 1032 C C . GLU A 1 131 ? -8.836 21.797 26.359 1 96.38 131 GLU A C 1
ATOM 1034 O O . GLU A 1 131 ? -9.203 22.734 27.062 1 96.38 131 GLU A O 1
ATOM 1039 N N . ILE A 1 132 ? -7.895 21.922 25.484 1 96.75 132 ILE A N 1
ATOM 1040 C CA . ILE A 1 132 ? -7.004 23.078 25.406 1 96.75 132 ILE A CA 1
ATOM 1041 C C . ILE A 1 132 ? -7.664 24.188 24.594 1 96.75 132 ILE A C 1
ATOM 1043 O O . ILE A 1 132 ? -7.566 25.375 24.953 1 96.75 132 ILE A O 1
ATOM 1047 N N . ALA A 1 133 ? -8.352 23.891 23.562 1 97.12 133 ALA A N 1
ATOM 1048 C CA . ALA A 1 133 ? -8.797 24.859 22.562 1 97.12 133 ALA A CA 1
ATOM 1049 C C . ALA A 1 133 ? -9.719 25.906 23.172 1 97.12 133 ALA A C 1
ATOM 1051 O O . ALA A 1 133 ? -9.531 27.109 22.969 1 97.12 133 ALA A O 1
ATOM 1052 N N . PRO A 1 134 ? -10.727 25.484 24.031 1 95.12 134 PRO A N 1
ATOM 1053 C CA . PRO A 1 134 ? -11.641 26.484 24.594 1 95.12 134 PRO A CA 1
ATOM 1054 C C . PRO A 1 134 ? -10.969 27.391 25.609 1 95.12 134 PRO A C 1
ATOM 1056 O O . PRO A 1 134 ? -11.484 28.469 25.922 1 95.12 134 PRO A O 1
ATOM 1059 N N . GLU A 1 135 ? -9.82 26.969 26.109 1 95 135 GLU A N 1
ATOM 1060 C CA . GLU A 1 135 ? -9.188 27.688 27.219 1 95 135 GLU A CA 1
ATOM 1061 C C . GLU A 1 135 ? -8.133 28.672 26.703 1 95 135 GLU A C 1
ATOM 1063 O O . GLU A 1 135 ? -7.68 29.547 27.438 1 95 135 GLU A O 1
ATOM 1068 N N . LEU A 1 136 ? -7.84 28.562 25.469 1 95.44 136 LEU A N 1
ATOM 1069 C CA . LEU A 1 136 ? -6.738 29.359 24.938 1 95.44 136 LEU A CA 1
ATOM 1070 C C . LEU A 1 136 ? -7.227 30.734 24.484 1 95.44 136 LEU A C 1
ATOM 1072 O O . LEU A 1 136 ? -8.328 30.875 23.953 1 95.44 136 LEU A O 1
ATOM 1076 N N . VAL A 1 137 ? -6.359 31.703 24.766 1 96 137 VAL A N 1
ATOM 1077 C CA . VAL A 1 137 ? -6.555 33.031 24.156 1 96 137 VAL A CA 1
ATOM 1078 C C . VAL A 1 137 ? -5.805 33.094 22.828 1 96 137 VAL A C 1
ATOM 1080 O O . VAL A 1 137 ? -4.578 32.969 22.797 1 96 137 VAL A O 1
ATOM 1083 N N . LEU A 1 138 ? -6.574 33.281 21.781 1 95.44 138 LEU A N 1
ATOM 1084 C CA . LEU A 1 138 ? -5.992 33.312 20.453 1 95.44 138 LEU A CA 1
ATOM 1085 C C . LEU A 1 138 ? -5.121 34.531 20.266 1 95.44 138 LEU A C 1
ATOM 1087 O O . LEU A 1 138 ? -5.336 35.562 20.922 1 95.44 138 LEU A O 1
ATOM 1091 N N . GLY A 1 139 ? -4.133 34.375 19.453 1 94.19 139 GLY A N 1
ATOM 1092 C CA . GLY A 1 139 ? -3.176 35.438 19.234 1 94.19 139 GLY A CA 1
ATOM 1093 C C . GLY A 1 139 ? -2.709 35.531 17.781 1 94.19 139 GLY A C 1
ATOM 1094 O O . GLY A 1 139 ? -3.512 35.406 16.859 1 94.19 139 GLY A O 1
ATOM 1095 N N . GLY A 1 140 ? -1.314 35.875 17.547 1 88.12 140 GLY A N 1
ATOM 1096 C CA . GLY A 1 140 ? -0.72 36 16.234 1 88.12 140 GLY A CA 1
ATOM 1097 C C . GLY A 1 140 ? 0.68 36.562 16.25 1 88.12 140 GLY A C 1
ATOM 1098 O O . GLY A 1 140 ? 1.265 36.75 17.328 1 88.12 140 GLY A O 1
ATOM 1099 N N . PRO A 1 141 ? 1.222 36.719 15.117 1 90.12 141 PRO A N 1
ATOM 1100 C CA . PRO A 1 141 ? 0.765 36.406 13.758 1 90.12 141 PRO A CA 1
ATOM 1101 C C . PRO A 1 141 ? 0.873 34.938 13.43 1 90.12 141 PRO A C 1
ATOM 1103 O O . PRO A 1 141 ? 1.419 34.156 14.211 1 90.12 141 PRO A O 1
ATOM 1106 N N . THR A 1 142 ? 0.239 34.438 12.328 1 90.19 142 THR A N 1
ATOM 1107 C CA . THR A 1 142 ? 0.355 33.062 11.867 1 90.19 142 THR A CA 1
ATOM 1108 C C . THR A 1 142 ? 1.714 32.812 11.211 1 90.19 142 THR A C 1
ATOM 1110 O O . THR A 1 142 ? 1.925 33.188 10.055 1 90.19 142 THR A O 1
ATOM 1113 N N . ASN A 1 143 ? 2.611 32.312 11.938 1 92.44 143 ASN A N 1
ATOM 1114 C CA . ASN A 1 143 ? 3.973 31.984 11.516 1 92.44 143 ASN A CA 1
ATOM 1115 C C . ASN A 1 143 ? 4.301 30.516 11.75 1 92.44 143 ASN A C 1
ATOM 1117 O O . ASN A 1 143 ? 4.184 30.016 12.867 1 92.44 143 ASN A O 1
ATOM 1121 N N . PHE A 1 144 ? 4.762 29.859 10.664 1 93.81 144 PHE A N 1
ATOM 1122 C CA . PHE A 1 144 ? 5.004 28.422 10.75 1 93.81 144 PHE A CA 1
ATOM 1123 C C . PHE A 1 144 ? 6.41 28.141 11.258 1 93.81 144 PHE A C 1
ATOM 1125 O O . PHE A 1 144 ? 6.711 27.016 11.672 1 93.81 144 PHE A O 1
ATOM 1132 N N . ALA A 1 145 ? 7.289 29.094 11.219 1 93.88 145 ALA A N 1
ATOM 1133 C CA . ALA A 1 145 ? 8.711 28.891 11.461 1 93.88 145 ALA A CA 1
ATOM 1134 C C . ALA A 1 145 ? 8.953 28.266 12.828 1 93.88 145 ALA A C 1
ATOM 1136 O O . ALA A 1 145 ? 9.672 27.266 12.945 1 93.88 145 ALA A O 1
ATOM 1137 N N . PRO A 1 146 ? 8.312 28.797 13.891 1 95.44 146 PRO A N 1
ATOM 1138 C CA . PRO A 1 146 ? 8.555 28.188 15.195 1 95.44 146 PRO A CA 1
ATOM 1139 C C . PRO A 1 146 ? 8.203 26.703 15.234 1 95.44 146 PRO A C 1
ATOM 1141 O O . PRO A 1 146 ? 8.898 25.922 15.875 1 95.44 146 PRO A O 1
ATOM 1144 N N . MET A 1 147 ? 7.117 26.359 14.586 1 96.69 147 MET A N 1
ATOM 1145 C CA . MET A 1 147 ? 6.684 24.969 14.562 1 96.69 147 MET A CA 1
ATOM 1146 C C . MET A 1 147 ? 7.684 24.094 13.797 1 96.69 147 MET A C 1
ATOM 1148 O O . MET A 1 147 ? 7.988 22.984 14.219 1 96.69 147 MET A O 1
ATOM 1152 N N . ILE A 1 148 ? 8.164 24.578 12.703 1 97.06 148 ILE A N 1
ATOM 1153 C CA . ILE A 1 148 ? 9.102 23.828 11.875 1 97.06 148 ILE A CA 1
ATOM 1154 C C . ILE A 1 148 ? 10.43 23.672 12.609 1 97.06 148 ILE A C 1
ATOM 1156 O O . ILE A 1 148 ? 11.023 22.594 12.617 1 97.06 148 ILE A O 1
ATOM 1160 N N . TYR A 1 149 ? 10.898 24.734 13.273 1 97.31 149 TYR A N 1
ATOM 1161 C CA . TYR A 1 149 ? 12.109 24.625 14.07 1 97.31 149 TYR A CA 1
ATOM 1162 C C . TYR A 1 149 ? 11.953 23.594 15.18 1 97.31 149 TYR A C 1
ATOM 1164 O O . TYR A 1 149 ? 12.883 22.844 15.469 1 97.31 149 TYR A O 1
ATOM 1172 N N . GLN A 1 150 ? 10.828 23.641 15.797 1 97.62 150 GLN A N 1
ATOM 1173 C CA . GLN A 1 150 ? 10.562 22.656 16.844 1 97.62 150 GLN A CA 1
ATOM 1174 C C . GLN A 1 150 ? 10.648 21.234 16.281 1 97.62 150 GLN A C 1
ATOM 1176 O O . GLN A 1 150 ? 11.203 20.344 16.938 1 97.62 150 GLN A O 1
ATOM 1181 N N . ALA A 1 151 ? 10.117 21 15.125 1 98.25 151 ALA A N 1
ATOM 1182 C CA . ALA A 1 151 ? 10.172 19.688 14.492 1 98.25 151 ALA A CA 1
ATOM 1183 C C . ALA A 1 151 ? 11.609 19.297 14.164 1 98.25 151 ALA A C 1
ATOM 1185 O O . ALA A 1 151 ? 12.008 18.156 14.352 1 98.25 151 ALA A O 1
ATOM 1186 N N . ILE A 1 152 ? 12.352 20.266 13.641 1 97.69 152 ILE A N 1
ATOM 1187 C CA . ILE A 1 152 ? 13.758 20.016 13.352 1 97.69 152 ILE A CA 1
ATOM 1188 C C . ILE A 1 152 ? 14.477 19.562 14.617 1 97.69 152 ILE A C 1
ATOM 1190 O O . ILE A 1 152 ? 15.242 18.594 14.594 1 97.69 152 ILE A O 1
ATOM 1194 N N . ARG A 1 153 ? 14.242 20.25 15.656 1 96.69 153 ARG A N 1
ATOM 1195 C CA . ARG A 1 153 ? 14.852 19.906 16.938 1 96.69 153 ARG A CA 1
ATOM 1196 C C . ARG A 1 153 ? 14.5 18.484 17.344 1 96.69 153 ARG A C 1
ATOM 1198 O O . ARG A 1 153 ? 15.359 17.734 17.828 1 96.69 153 ARG A O 1
ATOM 1205 N N . GLN A 1 154 ? 13.273 18.141 17.172 1 95.5 154 GLN A N 1
ATOM 1206 C CA . GLN A 1 154 ? 12.836 16.797 17.531 1 95.5 154 GLN A CA 1
ATOM 1207 C C . GLN A 1 154 ? 13.547 15.742 16.688 1 95.5 154 GLN A C 1
ATOM 1209 O O . GLN A 1 154 ? 13.953 14.703 17.203 1 95.5 154 GLN A O 1
ATOM 1214 N N . VAL A 1 155 ? 13.648 15.938 15.414 1 96.19 155 VAL A N 1
ATOM 1215 C CA . VAL A 1 155 ? 14.312 15.008 14.5 1 96.19 155 VAL A CA 1
ATOM 1216 C C . VAL A 1 155 ? 15.781 14.867 14.898 1 96.19 155 VAL A C 1
ATOM 1218 O O . VAL A 1 155 ? 16.312 13.758 14.922 1 96.19 155 VAL A O 1
ATOM 1221 N N . LYS A 1 156 ? 16.391 15.961 15.258 1 94.31 156 LYS A N 1
ATOM 1222 C CA . LYS A 1 156 ? 17.797 15.945 15.68 1 94.31 156 LYS A CA 1
ATOM 1223 C C . LYS A 1 156 ? 17.953 15.164 16.984 1 94.31 156 LYS A C 1
ATOM 1225 O O . LYS A 1 156 ? 18.938 14.43 17.156 1 94.31 156 LYS A O 1
ATOM 1230 N N . ALA A 1 157 ? 17.078 15.328 17.797 1 92.25 157 ALA A N 1
ATOM 1231 C CA . ALA A 1 157 ? 17.172 14.711 19.109 1 92.25 157 ALA A CA 1
ATOM 1232 C C . ALA A 1 157 ? 16.938 13.203 19.031 1 92.25 157 ALA A C 1
ATOM 1234 O O . ALA A 1 157 ? 17.594 12.438 19.75 1 92.25 157 ALA A O 1
ATOM 1235 N N . THR A 1 158 ? 16.047 12.773 18.203 1 89.88 158 THR A N 1
ATOM 1236 C CA . THR A 1 158 ? 15.656 11.367 18.172 1 89.88 158 THR A CA 1
ATOM 1237 C C . THR A 1 158 ? 16.406 10.625 17.062 1 89.88 158 THR A C 1
ATOM 1239 O O . THR A 1 158 ? 16.578 9.406 17.141 1 89.88 158 THR A O 1
ATOM 1242 N N . GLY A 1 159 ? 16.766 11.32 16.031 1 88.69 159 GLY A N 1
ATOM 1243 C CA . GLY A 1 159 ? 17.391 10.688 14.875 1 88.69 159 GLY A CA 1
ATOM 1244 C C . GLY A 1 159 ? 16.406 9.914 14.023 1 88.69 159 GLY A C 1
ATOM 1245 O O . GLY A 1 159 ? 16.797 9.125 13.156 1 88.69 159 GLY A O 1
ATOM 1246 N N . THR A 1 160 ? 15.195 10.047 14.297 1 90.81 160 THR A N 1
ATOM 1247 C CA . THR A 1 160 ? 14.156 9.289 13.609 1 90.81 160 THR A CA 1
ATOM 1248 C C . THR A 1 160 ? 13.438 10.172 12.586 1 90.81 160 THR A C 1
ATOM 1250 O O . THR A 1 160 ? 13.242 11.367 12.812 1 90.81 160 THR A O 1
ATOM 1253 N N . CYS A 1 161 ? 13.148 9.555 11.477 1 94.5 161 CYS A N 1
ATOM 1254 C CA . CYS A 1 161 ? 12.367 10.242 10.453 1 94.5 161 CYS A CA 1
ATOM 1255 C C . CYS A 1 161 ? 11.023 10.695 11.008 1 94.5 161 CYS A C 1
ATOM 1257 O O . CYS A 1 161 ? 10.391 9.969 11.789 1 94.5 161 CYS A O 1
ATOM 1259 N N . SER A 1 162 ? 10.602 11.93 10.602 1 97.25 162 SER A N 1
ATOM 1260 C CA . SER A 1 162 ? 9.352 12.461 11.141 1 97.25 162 SER A CA 1
ATOM 1261 C C . SER A 1 162 ? 8.508 13.094 10.047 1 97.25 162 SER A C 1
ATOM 1263 O O . SER A 1 162 ? 9.039 13.609 9.062 1 97.25 162 SER A O 1
ATOM 1265 N N . ILE A 1 163 ? 7.242 12.992 10.219 1 97.69 163 ILE A N 1
ATOM 1266 C CA . ILE A 1 163 ? 6.254 13.727 9.445 1 97.69 163 ILE A CA 1
ATOM 1267 C C . ILE A 1 163 ? 5.629 14.82 10.305 1 97.69 163 ILE A C 1
ATOM 1269 O O . ILE A 1 163 ? 5.035 14.539 11.344 1 97.69 163 ILE A O 1
ATOM 1273 N N . LEU A 1 164 ? 5.789 16.078 9.898 1 98.62 164 LEU A N 1
ATOM 1274 C CA . LEU A 1 164 ? 5.168 17.219 10.555 1 98.62 164 LEU A CA 1
ATOM 1275 C C . LEU A 1 164 ? 3.904 17.641 9.812 1 98.62 164 LEU A C 1
ATOM 1277 O O . LEU A 1 164 ? 3.951 17.953 8.625 1 98.62 164 LEU A O 1
ATOM 1281 N N . VAL A 1 165 ? 2.84 17.641 10.508 1 98.56 165 VAL A N 1
ATOM 1282 C CA . VAL A 1 165 ? 1.581 18.156 9.984 1 98.56 165 VAL A CA 1
ATOM 1283 C C . VAL A 1 165 ? 1.222 19.453 10.688 1 98.56 165 VAL A C 1
ATOM 1285 O O . VAL A 1 165 ? 0.964 19.469 11.891 1 98.56 165 VAL A O 1
ATOM 1288 N N . ILE A 1 166 ? 1.23 20.547 9.938 1 97.75 166 ILE A N 1
ATOM 1289 C CA . ILE A 1 166 ? 0.801 21.844 10.445 1 97.75 166 ILE A CA 1
ATOM 1290 C C . ILE A 1 166 ? -0.617 22.141 9.961 1 97.75 166 ILE A C 1
ATOM 1292 O O . ILE A 1 166 ? -0.897 22.078 8.758 1 97.75 166 ILE A O 1
ATOM 1296 N N . ILE A 1 167 ? -1.466 22.406 10.836 1 98.44 167 ILE A N 1
ATOM 1297 C CA . ILE A 1 167 ? -2.838 22.781 10.508 1 98.44 167 ILE A CA 1
ATOM 1298 C C . ILE A 1 167 ? -3.062 24.266 10.828 1 98.44 167 ILE A C 1
ATOM 1300 O O . ILE A 1 167 ? -2.832 24.703 11.961 1 98.44 167 ILE A O 1
ATOM 1304 N N . ALA A 1 168 ? -3.434 25.016 9.844 1 96.81 168 ALA A N 1
ATOM 1305 C CA . ALA A 1 168 ? -3.57 26.453 10.039 1 96.81 168 ALA A CA 1
ATOM 1306 C C . ALA A 1 168 ? -4.602 27.047 9.086 1 96.81 168 ALA A C 1
ATOM 1308 O O . ALA A 1 168 ? -4.902 26.469 8.039 1 96.81 168 ALA A O 1
ATOM 1309 N N . ASP A 1 169 ? -5.113 28.156 9.477 1 93.5 169 ASP A N 1
ATOM 1310 C CA . ASP A 1 169 ? -6 28.859 8.555 1 93.5 169 ASP A CA 1
ATOM 1311 C C . ASP A 1 169 ? -5.203 29.656 7.523 1 93.5 169 ASP A C 1
ATOM 1313 O O . ASP A 1 169 ? -3.971 29.594 7.508 1 93.5 169 ASP A O 1
ATOM 1317 N N . GLY A 1 170 ? -5.633 30.203 6.484 1 78.62 170 GLY A N 1
ATOM 1318 C CA . GLY A 1 170 ? -5.012 30.734 5.281 1 78.62 170 GLY A CA 1
ATOM 1319 C C . GLY A 1 170 ? -4.352 32.094 5.492 1 78.62 170 GLY A C 1
ATOM 1320 O O . GLY A 1 170 ? -3.754 32.656 4.566 1 78.62 170 GLY A O 1
ATOM 1321 N N . GLN A 1 171 ? -4.223 32.625 6.664 1 77.19 171 GLN A N 1
ATOM 1322 C CA . GLN A 1 171 ? -3.709 33.969 6.871 1 77.19 171 GLN A CA 1
ATOM 1323 C C . GLN A 1 171 ? -2.262 33.938 7.359 1 77.19 171 GLN A C 1
ATOM 1325 O O . GLN A 1 171 ? -1.963 34.406 8.461 1 77.19 171 GLN A O 1
ATOM 1330 N N . VAL A 1 172 ? -1.371 33.5 6.398 1 78.5 172 VAL A N 1
ATOM 1331 C CA . VAL A 1 172 ? 0.031 33.406 6.789 1 78.5 172 VAL A CA 1
ATOM 1332 C C . VAL A 1 172 ? 0.748 34.719 6.52 1 78.5 172 VAL A C 1
ATOM 1334 O O . VAL A 1 172 ? 0.498 35.375 5.504 1 78.5 172 VAL A O 1
ATOM 1337 N N . THR A 1 173 ? 1.578 35.219 7.465 1 75.94 173 THR A N 1
ATOM 1338 C CA . THR A 1 173 ? 2.184 36.562 7.355 1 75.94 173 THR A CA 1
ATOM 1339 C C . THR A 1 173 ? 3.682 36.438 7.086 1 75.94 173 THR A C 1
ATOM 1341 O O . THR A 1 173 ? 4.312 37.406 6.641 1 75.94 173 THR A O 1
ATOM 1344 N N . SER A 1 174 ? 4.332 35.406 7.242 1 78.81 174 SER A N 1
ATOM 1345 C CA . SER A 1 174 ? 5.785 35.281 7.145 1 78.81 174 SER A CA 1
ATOM 1346 C C . SER A 1 174 ? 6.199 34.312 6.066 1 78.81 174 SER A C 1
ATOM 1348 O O . SER A 1 174 ? 6.938 33.344 6.336 1 78.81 174 SER A O 1
ATOM 1350 N N . GLU A 1 175 ? 5.973 34.688 4.914 1 79.12 175 GLU A N 1
ATOM 1351 C CA . GLU A 1 175 ? 6.203 33.781 3.793 1 79.12 175 GLU A CA 1
ATOM 1352 C C . GLU A 1 175 ? 7.691 33.5 3.592 1 79.12 175 GLU A C 1
ATOM 1354 O O . GLU A 1 175 ? 8.102 32.344 3.406 1 79.12 175 GLU A O 1
ATOM 1359 N N . LYS A 1 176 ? 8.453 34.562 3.604 1 81.69 176 LYS A N 1
ATOM 1360 C CA . LYS A 1 176 ? 9.891 34.406 3.357 1 81.69 176 LYS A CA 1
ATOM 1361 C C . LYS A 1 176 ? 10.547 33.531 4.422 1 81.69 176 LYS A C 1
ATOM 1363 O O . LYS A 1 176 ? 11.336 32.656 4.098 1 81.69 176 LYS A O 1
ATOM 1368 N N . GLU A 1 177 ? 10.211 33.875 5.617 1 86.75 177 GLU A N 1
ATOM 1369 C CA . GLU A 1 177 ? 10.781 33.062 6.707 1 86.75 177 GLU A CA 1
ATOM 1370 C C . GLU A 1 177 ? 10.367 31.609 6.613 1 86.75 177 GLU A C 1
ATOM 1372 O O . GLU A 1 177 ? 11.195 30.719 6.809 1 86.75 177 GLU A O 1
ATOM 1377 N N . THR A 1 178 ? 9.148 31.391 6.371 1 87.44 178 THR A N 1
ATOM 1378 C CA . THR A 1 178 ? 8.625 30.047 6.258 1 87.44 178 THR A CA 1
ATOM 1379 C C . THR A 1 178 ? 9.32 29.281 5.125 1 87.44 178 THR A C 1
ATOM 1381 O O . THR A 1 178 ? 9.727 28.141 5.293 1 87.44 178 THR A O 1
ATOM 1384 N N . SER A 1 179 ? 9.5 29.953 4.016 1 88.94 179 SER A N 1
ATOM 1385 C CA . SER A 1 179 ? 10.164 29.328 2.871 1 88.94 179 SER A CA 1
ATOM 1386 C C . SER A 1 179 ? 11.594 28.922 3.215 1 88.94 179 SER A C 1
ATOM 1388 O O . SER A 1 179 ? 12.047 27.844 2.828 1 88.94 179 SER A O 1
ATOM 1390 N N . GLN A 1 180 ? 12.273 29.766 3.855 1 90.56 180 GLN A N 1
ATOM 1391 C CA . GLN A 1 180 ? 13.664 29.5 4.215 1 90.56 180 GLN A CA 1
ATOM 1392 C C . GLN A 1 180 ? 13.758 28.328 5.191 1 90.56 180 GLN A C 1
ATOM 1394 O O . GLN A 1 180 ? 14.656 27.5 5.074 1 90.56 180 GLN A O 1
ATOM 1399 N N . VAL A 1 181 ? 12.867 28.359 6.102 1 93.38 181 VAL A N 1
ATOM 1400 C CA . VAL A 1 181 ? 12.953 27.312 7.117 1 93.38 181 VAL A CA 1
ATOM 1401 C C . VAL A 1 181 ? 12.555 25.969 6.512 1 93.38 181 VAL A C 1
ATOM 1403 O O . VAL A 1 181 ? 13.086 24.922 6.895 1 93.38 181 VAL A O 1
ATOM 1406 N N . ILE A 1 182 ? 11.625 25.938 5.602 1 93.75 182 ILE A N 1
ATOM 1407 C CA . ILE A 1 182 ? 11.266 24.719 4.895 1 93.75 182 ILE A CA 1
ATOM 1408 C C . ILE A 1 182 ? 12.484 24.172 4.152 1 93.75 182 ILE A C 1
ATOM 1410 O O . ILE A 1 182 ? 12.766 22.969 4.195 1 93.75 182 ILE A O 1
ATOM 1414 N N . ALA A 1 183 ? 13.141 25.078 3.486 1 94.31 183 ALA A N 1
ATOM 1415 C CA . ALA A 1 183 ? 14.359 24.672 2.781 1 94.31 183 ALA A CA 1
ATOM 1416 C C . ALA A 1 183 ? 15.398 24.125 3.752 1 94.31 183 ALA A C 1
ATOM 1418 O O . ALA A 1 183 ? 16.031 23.094 3.479 1 94.31 183 ALA A O 1
ATOM 1419 N N . GLU A 1 184 ? 15.578 24.797 4.805 1 95.5 184 GLU A N 1
ATOM 1420 C CA . GLU A 1 184 ? 16.5 24.328 5.824 1 95.5 184 GLU A CA 1
ATOM 1421 C C . GLU A 1 184 ? 16.109 22.953 6.34 1 95.5 184 GLU A C 1
ATOM 1423 O O . GLU A 1 184 ? 16.969 22.094 6.57 1 95.5 184 GLU A O 1
ATOM 1428 N N . ALA A 1 185 ? 14.867 22.766 6.527 1 97.12 185 ALA A N 1
ATOM 1429 C CA . ALA A 1 185 ? 14.344 21.516 7.062 1 97.12 185 ALA A CA 1
ATOM 1430 C C . ALA A 1 185 ? 14.664 20.344 6.137 1 97.12 185 ALA A C 1
ATOM 1432 O O . ALA A 1 185 ? 14.703 19.188 6.574 1 97.12 185 ALA A O 1
ATOM 1433 N N . SER A 1 186 ? 14.922 20.594 4.879 1 96.12 186 SER A N 1
ATOM 1434 C CA . SER A 1 186 ? 15.211 19.547 3.908 1 96.12 186 SER A CA 1
ATOM 1435 C C . SER A 1 186 ? 16.562 18.906 4.176 1 96.12 186 SER A C 1
ATOM 1437 O O . SER A 1 186 ? 16.906 17.875 3.58 1 96.12 186 SER A O 1
ATOM 1439 N N . ASN A 1 187 ? 17.359 19.453 5.074 1 96.25 187 ASN A N 1
ATOM 1440 C CA . ASN A 1 187 ? 18.625 18.875 5.496 1 96.25 187 ASN A CA 1
ATOM 1441 C C . ASN A 1 187 ? 18.422 17.766 6.531 1 96.25 187 ASN A C 1
ATOM 1443 O O . ASN A 1 187 ? 19.359 17.094 6.918 1 96.25 187 ASN A O 1
ATOM 1447 N N . TYR A 1 188 ? 17.266 17.578 6.957 1 96.94 188 TYR A N 1
ATOM 1448 C CA . TYR A 1 188 ? 16.922 16.594 7.984 1 96.94 188 TYR A CA 1
ATOM 1449 C C . TYR A 1 188 ? 15.836 15.641 7.496 1 96.94 188 TYR A C 1
ATOM 1451 O O . TYR A 1 188 ? 15.227 15.875 6.453 1 96.94 188 TYR A O 1
ATOM 1459 N N . ALA A 1 189 ? 15.672 14.5 8.148 1 96.12 189 ALA A N 1
ATOM 1460 C CA . ALA A 1 189 ? 14.656 13.508 7.797 1 96.12 189 ALA A CA 1
ATOM 1461 C C . ALA A 1 189 ? 13.266 13.961 8.234 1 96.12 189 ALA A C 1
ATOM 1463 O O . ALA A 1 189 ? 12.648 13.336 9.094 1 96.12 189 ALA A O 1
ATOM 1464 N N . LEU A 1 190 ? 12.828 15.062 7.574 1 97.88 190 LEU A N 1
ATOM 1465 C CA . LEU A 1 190 ? 11.586 15.703 7.988 1 97.88 190 LEU A CA 1
ATOM 1466 C C . LEU A 1 190 ? 10.711 16.016 6.781 1 97.88 190 LEU A C 1
ATOM 1468 O O . LEU A 1 190 ? 11.094 16.812 5.918 1 97.88 190 LEU A O 1
ATOM 1472 N N . ALA A 1 191 ? 9.602 15.32 6.703 1 97.06 191 ALA A N 1
ATOM 1473 C CA . ALA A 1 191 ? 8.562 15.664 5.738 1 97.06 191 ALA A CA 1
ATOM 1474 C C . ALA A 1 191 ? 7.543 16.625 6.352 1 97.06 191 ALA A C 1
ATOM 1476 O O . ALA A 1 191 ? 7.148 16.453 7.508 1 97.06 191 ALA A O 1
ATOM 1477 N N . ILE A 1 192 ? 7.098 17.656 5.559 1 97.06 192 ILE A N 1
ATOM 1478 C CA . ILE A 1 192 ? 6.223 18.688 6.09 1 97.06 192 ILE A CA 1
ATOM 1479 C C . ILE A 1 192 ? 4.941 18.766 5.266 1 97.06 192 ILE A C 1
ATOM 1481 O O . ILE A 1 192 ? 4.992 18.875 4.039 1 97.06 192 ILE A O 1
ATOM 1485 N N . ILE A 1 193 ? 3.889 18.688 5.938 1 96.94 193 ILE A N 1
ATOM 1486 C CA . ILE A 1 193 ? 2.572 18.891 5.34 1 96.94 193 ILE A CA 1
ATOM 1487 C C . ILE A 1 193 ? 1.86 20.047 6.031 1 96.94 193 ILE A C 1
ATOM 1489 O O . ILE A 1 193 ? 1.772 20.094 7.258 1 96.94 193 ILE A O 1
ATOM 1493 N N . VAL A 1 194 ? 1.402 20.938 5.234 1 96.19 194 VAL A N 1
ATOM 1494 C CA . VAL A 1 194 ? 0.567 22.016 5.762 1 96.19 194 VAL A CA 1
ATOM 1495 C C . VAL A 1 194 ? -0.865 21.859 5.258 1 96.19 194 VAL A C 1
ATOM 1497 O O . VAL A 1 194 ? -1.096 21.734 4.051 1 96.19 194 VAL A O 1
ATOM 1500 N N . VAL A 1 195 ? -1.761 21.766 6.16 1 97.31 195 VAL A N 1
ATOM 1501 C CA . VAL A 1 195 ? -3.18 21.672 5.832 1 97.31 195 VAL A CA 1
ATOM 1502 C C . VAL A 1 195 ? -3.873 23 6.148 1 97.31 195 VAL A C 1
ATOM 1504 O O . VAL A 1 195 ? -3.889 23.438 7.301 1 97.31 195 VAL A O 1
ATOM 1507 N N . GLY A 1 196 ? -4.449 23.562 5.105 1 96.81 196 GLY A N 1
ATOM 1508 C CA . GLY A 1 196 ? -5.238 24.766 5.281 1 96.81 196 GLY A CA 1
ATOM 1509 C C . GLY A 1 196 ? -6.684 24.5 5.648 1 96.81 196 GLY A C 1
ATOM 1510 O O . GLY A 1 196 ? -7.371 23.734 4.957 1 96.81 196 GLY A O 1
ATOM 1511 N N . VAL A 1 197 ? -7.137 25.156 6.648 1 97.88 197 VAL A N 1
ATOM 1512 C CA . VAL A 1 197 ? -8.531 25.016 7.07 1 97.88 197 VAL A CA 1
ATOM 1513 C C . VAL A 1 197 ? -9.203 26.391 7.082 1 97.88 197 VAL A C 1
ATOM 1515 O O . VAL A 1 197 ? -8.562 27.391 7.391 1 97.88 197 VAL A O 1
ATOM 1518 N N . GLY A 1 198 ? -10.445 26.406 6.75 1 96.94 198 GLY A N 1
ATOM 1519 C CA . GLY A 1 198 ? -11.188 27.656 6.758 1 96.94 198 GLY A CA 1
ATOM 1520 C C . GLY A 1 198 ? -11.352 28.266 5.379 1 96.94 198 GLY A C 1
ATOM 1521 O O . GLY A 1 198 ? -11.344 27.547 4.375 1 96.94 198 GLY A O 1
ATOM 1522 N N . ASP A 1 199 ? -11.531 29.594 5.32 1 95.38 199 ASP A N 1
ATOM 1523 C CA . ASP A 1 199 ? -11.945 30.297 4.109 1 95.38 199 ASP A CA 1
ATOM 1524 C C . ASP A 1 199 ? -10.734 30.75 3.295 1 95.38 199 ASP A C 1
ATOM 1526 O O . ASP A 1 199 ? -10.859 31.016 2.098 1 95.38 199 ASP A O 1
ATOM 1530 N N . GLY A 1 200 ? -9.602 30.766 3.83 1 90.69 200 GLY A N 1
ATOM 1531 C CA . GLY A 1 200 ? -8.422 31.297 3.16 1 90.69 200 GLY A CA 1
ATOM 1532 C C . GLY A 1 200 ? -8.055 32.688 3.615 1 90.69 200 GLY A C 1
ATOM 1533 O O . GLY A 1 200 ? -8.289 33.062 4.77 1 90.69 200 GLY A O 1
ATOM 1534 N N . PRO A 1 201 ? -7.281 33.406 2.975 1 90 201 PRO A N 1
ATOM 1535 C CA . PRO A 1 201 ? -6.84 33.219 1.592 1 90 201 PRO A CA 1
ATOM 1536 C C . PRO A 1 201 ? -5.723 32.156 1.475 1 90 201 PRO A C 1
ATOM 1538 O O . PRO A 1 201 ? -4.98 31.953 2.436 1 90 201 PRO A O 1
ATOM 1541 N N . TRP A 1 202 ? -5.605 31.5 0.269 1 88.75 202 TRP A N 1
ATOM 1542 C CA . TRP A 1 202 ? -4.684 30.391 0.109 1 88.75 202 TRP A CA 1
ATOM 1543 C C . TRP A 1 202 ? -3.574 30.734 -0.879 1 88.75 202 TRP A C 1
ATOM 1545 O O . TRP A 1 202 ? -2.658 29.938 -1.098 1 88.75 202 TRP A O 1
ATOM 1555 N N . GLU A 1 203 ? -3.59 31.875 -1.435 1 81.81 203 GLU A N 1
ATOM 1556 C CA . GLU A 1 203 ? -2.639 32.281 -2.465 1 81.81 203 GLU A CA 1
ATOM 1557 C C . GLU A 1 203 ? -1.203 32.188 -1.955 1 81.81 203 GLU A C 1
ATOM 1559 O O . GLU A 1 203 ? -0.318 31.703 -2.658 1 81.81 203 GLU A O 1
ATOM 1564 N N . ASP A 1 204 ? -1.014 32.656 -0.754 1 78.44 204 ASP A N 1
ATOM 1565 C CA . ASP A 1 204 ? 0.332 32.656 -0.188 1 78.44 204 ASP A CA 1
ATOM 1566 C C . ASP A 1 204 ? 0.84 31.234 0.001 1 78.44 204 ASP A C 1
ATOM 1568 O O . ASP A 1 204 ? 1.984 30.922 -0.339 1 78.44 204 ASP A O 1
ATOM 1572 N N . MET A 1 205 ? 0.001 30.375 0.475 1 79.81 205 MET A N 1
ATOM 1573 C CA . MET A 1 205 ? 0.402 29 0.744 1 79.81 205 MET A CA 1
ATOM 1574 C C . MET A 1 205 ? 0.645 28.25 -0.556 1 79.81 205 MET A C 1
ATOM 1576 O O . MET A 1 205 ? 1.549 27.406 -0.632 1 79.81 205 MET A O 1
ATOM 1580 N N . GLU A 1 206 ? -0.13 28.531 -1.53 1 79.44 206 GLU A N 1
ATOM 1581 C CA . GLU A 1 206 ? 0.035 27.906 -2.842 1 79.44 206 GLU A CA 1
ATOM 1582 C C . GLU A 1 206 ? 1.299 28.406 -3.535 1 79.44 206 GLU A C 1
ATOM 1584 O O . GLU A 1 206 ? 1.981 27.656 -4.219 1 79.44 206 GLU A O 1
ATOM 1589 N N . HIS A 1 207 ? 1.547 29.594 -3.312 1 73.62 207 HIS A N 1
ATOM 1590 C CA . HIS A 1 207 ? 2.729 30.219 -3.902 1 73.62 207 HIS A CA 1
ATOM 1591 C C . HIS A 1 207 ? 4.008 29.672 -3.277 1 73.62 207 HIS A C 1
ATOM 1593 O O . HIS A 1 207 ? 5.027 29.531 -3.957 1 73.62 207 HIS A O 1
ATOM 1599 N N . TYR A 1 208 ? 3.994 29.297 -2 1 70.69 208 TYR A N 1
ATOM 1600 C CA . TYR A 1 208 ? 5.148 28.672 -1.354 1 70.69 208 TYR A CA 1
ATOM 1601 C C . TYR A 1 208 ? 5.684 27.516 -2.186 1 70.69 208 TYR A C 1
ATOM 1603 O O . TYR A 1 208 ? 6.895 27.406 -2.395 1 70.69 208 TYR A O 1
ATOM 1611 N N . THR A 1 209 ? 4.832 26.75 -2.627 1 70.12 209 THR A N 1
ATOM 1612 C CA . THR A 1 209 ? 5.195 25.516 -3.301 1 70.12 209 THR A CA 1
ATOM 1613 C C . THR A 1 209 ? 5.973 25.797 -4.582 1 70.12 209 THR A C 1
ATOM 1615 O O . THR A 1 209 ? 6.891 25.062 -4.938 1 70.12 209 THR A O 1
ATOM 1618 N N . ASP A 1 210 ? 5.703 26.984 -5.078 1 70.25 210 ASP A N 1
ATOM 1619 C CA . ASP A 1 210 ? 6.293 27.312 -6.371 1 70.25 210 ASP A CA 1
ATOM 1620 C C . ASP A 1 210 ? 7.59 28.094 -6.203 1 70.25 210 ASP A C 1
ATOM 1622 O O . ASP A 1 210 ? 8.414 28.156 -7.113 1 70.25 210 ASP A O 1
ATOM 1626 N N . THR A 1 211 ? 7.762 28.609 -5.043 1 75.94 211 THR A N 1
ATOM 1627 C CA . THR A 1 211 ? 8.867 29.547 -4.906 1 75.94 211 THR A CA 1
ATOM 1628 C C . THR A 1 211 ? 9.852 29.078 -3.836 1 75.94 211 THR A C 1
ATOM 1630 O O . THR A 1 211 ? 10.688 29.859 -3.367 1 75.94 211 THR A O 1
ATOM 1633 N N . LEU A 1 212 ? 9.656 27.891 -3.492 1 83 212 LEU A N 1
ATOM 1634 C CA . LEU A 1 212 ? 10.562 27.359 -2.475 1 83 212 LEU A CA 1
ATOM 1635 C C . LEU A 1 212 ? 12 27.328 -2.988 1 83 212 LEU A C 1
ATOM 1637 O O . LEU A 1 212 ? 12.242 26.984 -4.145 1 83 212 LEU A O 1
ATOM 1641 N N . PRO A 1 213 ? 12.906 27.828 -2.145 1 86 213 PRO A N 1
ATOM 1642 C CA . PRO A 1 213 ? 14.32 27.688 -2.525 1 86 213 PRO A CA 1
ATOM 1643 C C . PRO A 1 213 ? 14.719 26.234 -2.766 1 86 213 PRO A C 1
ATOM 1645 O O . PRO A 1 213 ? 13.906 25.312 -2.572 1 86 213 PRO A O 1
ATOM 1648 N N . LYS A 1 214 ? 15.945 26.047 -3.207 1 88.94 214 LYS A N 1
ATOM 1649 C CA . LYS A 1 214 ? 16.469 24.703 -3.451 1 88.94 214 LYS A CA 1
ATOM 1650 C C . LYS A 1 214 ? 16.422 23.844 -2.186 1 88.94 214 LYS A C 1
ATOM 1652 O O . LYS A 1 214 ? 16.734 24.328 -1.096 1 88.94 214 LYS A O 1
ATOM 1657 N N . ARG A 1 215 ? 15.969 22.734 -2.314 1 93.06 215 ARG A N 1
ATOM 1658 C CA . ARG A 1 215 ? 15.844 21.766 -1.241 1 93.06 215 ARG A CA 1
ATOM 1659 C C . ARG A 1 215 ? 16.562 20.469 -1.601 1 93.06 215 ARG A C 1
ATOM 1661 O O . ARG A 1 215 ? 16.734 20.156 -2.779 1 93.06 215 ARG A O 1
ATOM 1668 N N . ARG A 1 216 ? 16.953 19.766 -0.65 1 92.81 216 ARG A N 1
ATOM 1669 C CA . ARG A 1 216 ? 17.672 18.516 -0.883 1 92.81 216 ARG A CA 1
ATOM 1670 C C . ARG A 1 216 ? 16.734 17.422 -1.38 1 92.81 216 ARG A C 1
ATOM 1672 O O . ARG A 1 216 ? 17.172 16.484 -2.033 1 92.81 216 ARG A O 1
ATOM 1679 N N . PHE A 1 217 ? 15.539 17.516 -1.009 1 91.88 217 PHE A N 1
ATOM 1680 C CA . PHE A 1 217 ? 14.453 16.672 -1.509 1 91.88 217 PHE A CA 1
ATOM 1681 C C . PHE A 1 217 ? 13.109 17.375 -1.371 1 91.88 217 PHE A C 1
ATOM 1683 O O . PHE A 1 217 ? 13.016 18.422 -0.715 1 91.88 217 PHE A O 1
ATOM 1690 N N . GLU A 1 218 ? 12.102 17 -2.02 1 91.31 218 GLU A N 1
ATOM 1691 C CA . GLU A 1 218 ? 10.766 17.594 -1.923 1 91.31 218 GLU A CA 1
ATOM 1692 C C . GLU A 1 218 ? 10.117 17.281 -0.576 1 91.31 218 GLU A C 1
ATOM 1694 O O . GLU A 1 218 ? 9.43 16.266 -0.432 1 91.31 218 GLU A O 1
ATOM 1699 N N . ASN A 1 219 ? 10.312 18.234 0.306 1 94.81 219 ASN A N 1
ATOM 1700 C CA . ASN A 1 219 ? 9.93 17.906 1.678 1 94.81 219 ASN A CA 1
ATOM 1701 C C . ASN A 1 219 ? 8.656 18.641 2.092 1 94.81 219 ASN A C 1
ATOM 1703 O O . ASN A 1 219 ? 8.289 18.641 3.268 1 94.81 219 ASN A O 1
ATOM 1707 N N . PHE A 1 220 ? 7.941 19.297 1.11 1 94 220 PHE A N 1
ATOM 1708 C CA . PHE A 1 220 ? 6.82 20.141 1.502 1 94 220 PHE A CA 1
ATOM 1709 C C . PHE A 1 220 ? 5.598 19.859 0.639 1 94 220 PHE A C 1
ATOM 1711 O O . PHE A 1 220 ? 5.715 19.688 -0.575 1 94 220 PHE A O 1
ATOM 1718 N N . ARG A 1 221 ? 4.441 19.781 1.328 1 93.25 221 ARG A N 1
ATOM 1719 C CA . ARG A 1 221 ? 3.15 19.641 0.662 1 93.25 221 ARG A CA 1
ATOM 1720 C C . ARG A 1 221 ? 2.088 20.5 1.332 1 93.25 221 ARG A C 1
ATOM 1722 O O . ARG A 1 221 ? 1.957 20.5 2.559 1 93.25 221 ARG A O 1
ATOM 1729 N N . PHE A 1 222 ? 1.383 21.312 0.51 1 93.81 222 PHE A N 1
ATOM 1730 C CA . PHE A 1 222 ? 0.233 22.062 1 1 93.81 222 PHE A CA 1
ATOM 1731 C C . PHE A 1 222 ? -1.068 21.453 0.489 1 93.81 222 PHE A C 1
ATOM 1733 O O . PHE A 1 222 ? -1.158 21.062 -0.674 1 93.81 222 PHE A O 1
ATOM 1740 N N . VAL A 1 223 ? -2.027 21.359 1.372 1 95.38 223 VAL A N 1
ATOM 1741 C CA . VAL A 1 223 ? -3.344 20.859 0.992 1 95.38 223 VAL A CA 1
ATOM 1742 C C . VAL A 1 223 ? -4.43 21.766 1.572 1 95.38 223 VAL A C 1
ATOM 1744 O O . VAL A 1 223 ? -4.402 22.094 2.762 1 95.38 223 VAL A O 1
ATOM 1747 N N . ASN A 1 224 ? -5.301 22.219 0.727 1 95.38 224 ASN A N 1
ATOM 1748 C CA . ASN A 1 224 ? -6.508 22.922 1.149 1 95.38 224 ASN A CA 1
ATOM 1749 C C . ASN A 1 224 ? -7.633 21.953 1.5 1 95.38 224 ASN A C 1
ATOM 1751 O O . ASN A 1 224 ? -8.203 21.328 0.615 1 95.38 224 ASN A O 1
ATOM 1755 N N . LEU A 1 225 ? -8 21.875 2.73 1 96.94 225 LEU A N 1
ATOM 1756 C CA . LEU A 1 225 ? -8.938 20.859 3.211 1 96.94 225 LEU A CA 1
ATOM 1757 C C . LEU A 1 225 ? -10.266 20.953 2.471 1 96.94 225 LEU A C 1
ATOM 1759 O O . LEU A 1 225 ? -10.742 19.969 1.901 1 96.94 225 LEU A O 1
ATOM 1763 N N . ASN A 1 226 ? -10.828 22.156 2.461 1 94.94 226 ASN A N 1
ATOM 1764 C CA . ASN A 1 226 ? -12.156 22.328 1.885 1 94.94 226 ASN A CA 1
ATOM 1765 C C . ASN A 1 226 ? -12.172 22 0.394 1 94.94 226 ASN A C 1
ATOM 1767 O O . ASN A 1 226 ? -13.109 21.375 -0.103 1 94.94 226 ASN A O 1
ATOM 1771 N N . GLU A 1 227 ? -11.18 22.406 -0.238 1 93.94 227 GLU A N 1
ATOM 1772 C CA . GLU A 1 227 ? -11.086 22.156 -1.672 1 93.94 227 GLU A CA 1
ATOM 1773 C C . GLU A 1 227 ? -11.062 20.656 -1.966 1 93.94 227 GLU A C 1
ATOM 1775 O O . GLU A 1 227 ? -11.828 20.172 -2.807 1 93.94 227 GLU A O 1
ATOM 1780 N N . VAL A 1 228 ? -10.289 19.891 -1.28 1 94.62 228 VAL A N 1
ATOM 1781 C CA . VAL A 1 228 ? -10.102 18.469 -1.56 1 94.62 228 VAL A CA 1
ATOM 1782 C C . VAL A 1 228 ? -11.336 17.688 -1.096 1 94.62 228 VAL A C 1
ATOM 1784 O O . VAL A 1 228 ? -11.734 16.703 -1.732 1 94.62 228 VAL A O 1
ATOM 1787 N N . MET A 1 229 ? -11.906 18.109 -0.009 1 94.19 229 MET A N 1
ATOM 1788 C CA . MET A 1 229 ? -13.07 17.406 0.501 1 94.19 229 MET A CA 1
ATOM 1789 C C . MET A 1 229 ? -14.281 17.625 -0.405 1 94.19 229 MET A C 1
ATOM 1791 O O . MET A 1 229 ? -15.109 16.719 -0.564 1 94.19 229 MET A O 1
ATOM 1795 N N . SER A 1 230 ? -14.336 18.766 -1.039 1 93.44 230 SER A N 1
ATOM 1796 C CA . SER A 1 230 ? -15.469 19.078 -1.911 1 93.44 230 SER A CA 1
ATOM 1797 C C . SER A 1 230 ? -15.305 18.438 -3.279 1 93.44 230 SER A C 1
ATOM 1799 O O . SER A 1 230 ? -16.281 18.219 -3.994 1 93.44 230 SER A O 1
ATOM 1801 N N . ALA A 1 231 ? -14.094 18.172 -3.652 1 91.56 231 ALA A N 1
ATOM 1802 C CA . ALA A 1 231 ? -13.82 17.578 -4.957 1 91.56 231 ALA A CA 1
ATOM 1803 C C . ALA A 1 231 ? -14.359 16.156 -5.035 1 91.56 231 ALA A C 1
ATOM 1805 O O . ALA A 1 231 ? -14.727 15.68 -6.113 1 91.56 231 ALA A O 1
ATOM 1806 N N . ASN A 1 232 ? -14.414 15.438 -3.943 1 87.38 232 ASN A N 1
ATOM 1807 C CA . ASN A 1 232 ? -14.93 14.07 -3.871 1 87.38 232 ASN A CA 1
ATOM 1808 C C . ASN A 1 232 ? -15.828 13.867 -2.652 1 87.38 232 ASN A C 1
ATOM 1810 O O . ASN A 1 232 ? -15.445 13.188 -1.702 1 87.38 232 ASN A O 1
ATOM 1814 N N . PRO A 1 233 ? -17.031 14.258 -2.707 1 90.12 233 PRO A N 1
ATOM 1815 C CA . PRO A 1 233 ? -17.891 14.258 -1.528 1 90.12 233 PRO A CA 1
ATOM 1816 C C . PRO A 1 233 ? -18.219 12.844 -1.034 1 90.12 233 PRO A C 1
ATOM 1818 O O . PRO A 1 233 ? -18.406 12.641 0.165 1 90.12 233 PRO A O 1
ATOM 1821 N N . GLU A 1 234 ? -18.297 11.867 -1.952 1 92.06 234 GLU A N 1
ATOM 1822 C CA . GLU A 1 234 ? -18.672 10.5 -1.577 1 92.06 234 GLU A CA 1
ATOM 1823 C C . GLU A 1 234 ? -17.531 9.812 -0.828 1 92.06 234 GLU A C 1
ATOM 1825 O O . GLU A 1 234 ? -17.766 8.906 -0.028 1 92.06 234 GLU A O 1
ATOM 1830 N N . GLN A 1 235 ? -16.312 10.273 -1.139 1 93.56 235 GLN A N 1
ATOM 1831 C CA . GLN A 1 235 ? -15.125 9.742 -0.479 1 93.56 235 GLN A CA 1
ATOM 1832 C C . GLN A 1 235 ? -14.203 10.875 -0.039 1 93.56 235 GLN A C 1
ATOM 1834 O O . GLN A 1 235 ? -13 10.852 -0.335 1 93.56 235 GLN A O 1
ATOM 1839 N N . SER A 1 236 ? -14.766 11.789 0.693 1 94.94 236 SER A N 1
ATOM 1840 C CA . SER A 1 236 ? -14.055 13.016 1.052 1 94.94 236 SER A CA 1
ATOM 1841 C C . SER A 1 236 ? -12.828 12.711 1.905 1 94.94 236 SER A C 1
ATOM 1843 O O . SER A 1 236 ? -11.758 13.289 1.694 1 94.94 236 SER A O 1
ATOM 1845 N N . ALA A 1 237 ? -13.008 11.781 2.881 1 94.88 237 ALA A N 1
ATOM 1846 C CA . ALA A 1 237 ? -11.883 11.438 3.74 1 94.88 237 ALA A CA 1
ATOM 1847 C C . ALA A 1 237 ? -10.734 10.844 2.926 1 94.88 237 ALA A C 1
ATOM 1849 O O . ALA A 1 237 ? -9.57 11.18 3.146 1 94.88 237 ALA A O 1
ATOM 1850 N N . LEU A 1 238 ? -11.078 9.969 1.967 1 94.19 238 LEU A N 1
ATOM 1851 C CA . LEU A 1 238 ? -10.07 9.375 1.095 1 94.19 238 LEU A CA 1
ATOM 1852 C C . LEU A 1 238 ? -9.406 10.445 0.23 1 94.19 238 LEU A C 1
ATOM 1854 O O . LEU A 1 238 ? -8.188 10.43 0.05 1 94.19 238 LEU A O 1
ATOM 1858 N N . GLY A 1 239 ? -10.234 11.305 -0.343 1 94.81 239 GLY A N 1
ATOM 1859 C CA . GLY A 1 239 ? -9.695 12.391 -1.146 1 94.81 239 GLY A CA 1
ATOM 1860 C C . GLY A 1 239 ? -8.695 13.25 -0.394 1 94.81 239 GLY A C 1
ATOM 1861 O O . GLY A 1 239 ? -7.602 13.516 -0.893 1 94.81 239 GLY A O 1
ATOM 1862 N N . PHE A 1 240 ? -9.055 13.617 0.777 1 97.19 240 PHE A N 1
ATOM 1863 C CA . PHE A 1 240 ? -8.18 14.438 1.603 1 97.19 240 PHE A CA 1
ATOM 1864 C C . PHE A 1 240 ? -6.91 13.68 1.969 1 97.19 240 PHE A C 1
ATOM 1866 O O . PHE A 1 240 ? -5.805 14.203 1.834 1 97.19 240 PHE A O 1
ATOM 1873 N N . ALA A 1 241 ? -7.074 12.453 2.469 1 96.5 241 ALA A N 1
ATOM 1874 C CA . ALA A 1 241 ? -5.922 11.641 2.859 1 96.5 241 ALA A CA 1
ATOM 1875 C C . ALA A 1 241 ? -4.953 11.461 1.692 1 96.5 241 ALA A C 1
ATOM 1877 O O . ALA A 1 241 ? -3.738 11.562 1.866 1 96.5 241 ALA A O 1
ATOM 1878 N N . THR A 1 242 ? -5.477 11.219 0.522 1 94.31 242 THR A N 1
ATOM 1879 C CA . THR A 1 242 ? -4.652 11.039 -0.667 1 94.31 242 THR A CA 1
ATOM 1880 C C . THR A 1 242 ? -3.895 12.32 -1.004 1 94.31 242 THR A C 1
ATOM 1882 O O . THR A 1 242 ? -2.68 12.289 -1.211 1 94.31 242 THR A O 1
ATOM 1885 N N . ALA A 1 243 ? -4.582 13.391 -1.018 1 94.88 243 ALA A N 1
ATOM 1886 C CA . ALA A 1 243 ? -3.963 14.672 -1.338 1 94.88 243 ALA A CA 1
ATOM 1887 C C . ALA A 1 243 ? -2.852 15.008 -0.349 1 94.88 243 ALA A C 1
ATOM 1889 O O . ALA A 1 243 ? -1.812 15.547 -0.734 1 94.88 243 ALA A O 1
ATOM 1890 N N . ALA A 1 244 ? -3.029 14.641 0.834 1 96.44 244 ALA A N 1
ATOM 1891 C CA . ALA A 1 244 ? -2.115 15.039 1.901 1 96.44 244 ALA A CA 1
ATOM 1892 C C . ALA A 1 244 ? -0.938 14.078 2.004 1 96.44 244 ALA A C 1
ATOM 1894 O O . ALA A 1 244 ? 0.182 14.484 2.322 1 96.44 244 ALA A O 1
ATOM 1895 N N . LEU A 1 245 ? -1.196 12.766 1.709 1 95.88 245 LEU A N 1
ATOM 1896 C CA . LEU A 1 245 ? -0.235 11.781 2.199 1 95.88 245 LEU A CA 1
ATOM 1897 C C . LEU A 1 245 ? 0.357 10.977 1.044 1 95.88 245 LEU A C 1
ATOM 1899 O O . LEU A 1 245 ? 1.369 10.297 1.213 1 95.88 245 LEU A O 1
ATOM 1903 N N . ALA A 1 246 ? -0.211 11.047 -0.131 1 92.19 246 ALA A N 1
ATOM 1904 C CA . ALA A 1 246 ? 0.196 10.164 -1.223 1 92.19 246 ALA A CA 1
ATOM 1905 C C . ALA A 1 246 ? 1.637 10.445 -1.642 1 92.19 246 ALA A C 1
ATOM 1907 O O . ALA A 1 246 ? 2.266 9.617 -2.305 1 92.19 246 ALA A O 1
ATOM 1908 N N . HIS A 1 247 ? 2.195 11.57 -1.258 1 91.5 247 HIS A N 1
ATOM 1909 C CA . HIS A 1 247 ? 3.557 11.93 -1.635 1 91.5 247 HIS A CA 1
ATOM 1910 C C . HIS A 1 247 ? 4.562 11.453 -0.593 1 91.5 247 HIS A C 1
ATOM 1912 O O . HIS A 1 247 ? 5.773 11.492 -0.83 1 91.5 247 HIS A O 1
ATOM 1918 N N . ILE A 1 248 ? 4.141 10.992 0.521 1 93.31 248 ILE A N 1
ATOM 1919 C CA . ILE A 1 248 ? 5.004 10.672 1.651 1 93.31 248 ILE A CA 1
ATOM 1920 C C . ILE A 1 248 ? 5.973 9.562 1.26 1 93.31 248 ILE A C 1
ATOM 1922 O O . ILE A 1 248 ? 7.164 9.625 1.578 1 93.31 248 ILE A O 1
ATOM 1926 N N . PRO A 1 249 ? 5.5 8.5 0.57 1 89.06 249 PRO A N 1
ATOM 1927 C CA . PRO A 1 249 ? 6.434 7.441 0.169 1 89.06 249 PRO A CA 1
ATOM 1928 C C . PRO A 1 249 ? 7.621 7.98 -0.625 1 89.06 249 PRO A C 1
ATOM 1930 O O . PRO A 1 249 ? 8.766 7.578 -0.382 1 89.06 249 PRO A O 1
ATOM 1933 N N . ASP A 1 250 ? 7.367 8.906 -1.545 1 88.62 250 ASP A N 1
ATOM 1934 C CA . ASP A 1 250 ? 8.445 9.516 -2.326 1 88.62 250 ASP A CA 1
ATOM 1935 C C . ASP A 1 250 ? 9.367 10.336 -1.438 1 88.62 250 ASP A C 1
ATOM 1937 O O . ASP A 1 250 ? 10.586 10.352 -1.645 1 88.62 250 ASP A O 1
ATOM 1941 N N . GLN A 1 251 ? 8.797 11.031 -0.584 1 92.31 251 GLN A N 1
ATOM 1942 C CA . GLN A 1 251 ? 9.602 11.844 0.325 1 92.31 251 GLN A CA 1
ATOM 1943 C C . GLN A 1 251 ? 10.484 10.961 1.207 1 92.31 251 GLN A C 1
ATOM 1945 O O . GLN A 1 251 ? 11.664 11.266 1.412 1 92.31 251 GLN A O 1
ATOM 1950 N N . LEU A 1 252 ? 9.93 9.891 1.705 1 89.56 252 LEU A N 1
ATOM 1951 C CA . LEU A 1 252 ? 10.703 8.961 2.521 1 89.56 252 LEU A CA 1
ATOM 1952 C C . LEU A 1 252 ? 11.82 8.32 1.709 1 89.56 252 LEU A C 1
ATOM 1954 O O . LEU A 1 252 ? 12.93 8.125 2.215 1 89.56 252 LEU A O 1
ATOM 1958 N N . ALA A 1 253 ? 11.5 7.98 0.506 1 85.12 253 ALA A N 1
ATOM 1959 C CA . ALA A 1 253 ? 12.523 7.445 -0.388 1 85.12 253 ALA A CA 1
ATOM 1960 C C . ALA A 1 253 ? 13.648 8.453 -0.605 1 85.12 253 ALA A C 1
ATOM 1962 O O . ALA A 1 253 ? 14.82 8.086 -0.639 1 85.12 253 ALA A O 1
ATOM 1963 N N . GLY A 1 254 ? 13.25 9.711 -0.778 1 87.44 254 GLY A N 1
ATOM 1964 C CA . GLY A 1 254 ? 14.242 10.773 -0.901 1 87.44 254 GLY A CA 1
ATOM 1965 C C . GLY A 1 254 ? 15.141 10.891 0.315 1 87.44 254 GLY A C 1
ATOM 1966 O O . GLY A 1 254 ? 16.359 11.023 0.181 1 87.44 254 GLY A O 1
ATOM 1967 N N . ILE A 1 255 ? 14.578 10.797 1.409 1 91.94 255 ILE A N 1
ATOM 1968 C CA . ILE A 1 255 ? 15.305 10.867 2.674 1 91.94 255 ILE A CA 1
ATOM 1969 C C . ILE A 1 255 ? 16.312 9.727 2.752 1 91.94 255 ILE A C 1
ATOM 1971 O O . ILE A 1 255 ? 17.469 9.938 3.131 1 91.94 255 ILE A O 1
ATOM 1975 N N . ARG A 1 256 ? 15.914 8.562 2.414 1 86 256 ARG A N 1
ATOM 1976 C CA . ARG A 1 256 ? 16.781 7.391 2.441 1 86 256 ARG A CA 1
ATOM 1977 C C . ARG A 1 256 ? 17.938 7.539 1.456 1 86 256 ARG A C 1
ATOM 1979 O O . ARG A 1 256 ? 19.078 7.246 1.79 1 86 256 ARG A O 1
ATOM 1986 N N . ARG A 1 257 ? 17.641 7.969 0.33 1 85.5 257 ARG A N 1
ATOM 1987 C CA . ARG A 1 257 ? 18.656 8.148 -0.713 1 85.5 257 ARG A CA 1
ATOM 1988 C C . ARG A 1 257 ? 19.734 9.125 -0.27 1 85.5 257 ARG A C 1
ATOM 1990 O O . ARG A 1 257 ? 20.906 8.961 -0.616 1 85.5 257 ARG A O 1
ATOM 1997 N N . LEU A 1 258 ? 19.281 10.07 0.469 1 91.12 258 LEU A N 1
ATOM 1998 C CA . LEU A 1 258 ? 20.203 11.117 0.907 1 91.12 258 LEU A CA 1
ATOM 1999 C C . LEU A 1 258 ? 20.938 10.695 2.168 1 91.12 258 LEU A C 1
ATOM 2001 O O . LEU A 1 258 ? 21.844 11.398 2.627 1 91.12 258 LEU A O 1
ATOM 2005 N N . GLY A 1 259 ? 20.5 9.508 2.756 1 87.69 259 GLY A N 1
ATOM 2006 C CA . GLY A 1 259 ? 21.156 9.008 3.953 1 87.69 259 GLY A CA 1
ATOM 2007 C C . GLY A 1 259 ? 20.844 9.828 5.191 1 87.69 259 GLY A C 1
ATOM 2008 O O . GLY A 1 259 ? 21.703 9.992 6.062 1 87.69 259 GLY A O 1
ATOM 2009 N N . LEU A 1 260 ? 19.766 10.391 5.23 1 86.75 260 LEU A N 1
ATOM 2010 C CA . LEU A 1 260 ? 19.406 11.273 6.336 1 86.75 260 LEU A CA 1
ATOM 2011 C C . LEU A 1 260 ? 18.922 10.477 7.543 1 86.75 260 LEU A C 1
ATOM 2013 O O . LEU A 1 260 ? 18.703 11.047 8.617 1 86.75 260 LEU A O 1
ATOM 2017 N N . LEU A 1 261 ? 18.75 9.109 7.301 1 79.69 261 LEU A N 1
ATOM 2018 C CA . LEU A 1 261 ? 18.281 8.273 8.406 1 79.69 261 LEU A CA 1
ATOM 2019 C C . LEU A 1 261 ? 19.438 7.789 9.258 1 79.69 261 LEU A C 1
ATOM 2021 O O . LEU A 1 261 ? 20.516 7.504 8.734 1 79.69 261 LEU A O 1
ATOM 2025 N N . GLN A 1 262 ? 19.391 7.926 10.516 1 66.56 262 GLN A N 1
ATOM 2026 C CA . GLN A 1 262 ? 20.406 7.34 11.375 1 66.56 262 GLN A CA 1
ATOM 2027 C C . GLN A 1 262 ? 20.344 5.816 11.352 1 66.56 262 GLN A C 1
ATOM 2029 O O . GLN A 1 262 ? 19.25 5.242 11.25 1 66.56 262 GLN A O 1
ATOM 2034 N N . PRO A 1 263 ? 21.562 5.117 11.008 1 53.34 263 PRO A N 1
ATOM 2035 C CA . PRO A 1 263 ? 21.609 3.652 11 1 53.34 263 PRO A CA 1
ATOM 2036 C C . PRO A 1 263 ? 20.891 3.033 12.203 1 53.34 263 PRO A C 1
ATOM 2038 O O . PRO A 1 263 ? 20.953 3.578 13.305 1 53.34 263 PRO A O 1
ATOM 2041 N N . THR A 1 264 ? 19.875 2.502 11.875 1 48.44 264 THR A N 1
ATOM 2042 C CA . THR A 1 264 ? 19.328 1.775 13.008 1 48.44 264 THR A CA 1
ATOM 2043 C C . THR A 1 264 ? 20.297 0.699 13.484 1 48.44 264 THR A C 1
ATOM 2045 O O . THR A 1 264 ? 21.141 0.242 12.719 1 48.44 264 THR A O 1
ATOM 2048 N N . ASP A 1 265 ? 20.484 0.482 14.773 1 40.19 265 ASP A N 1
ATOM 2049 C CA . ASP A 1 265 ? 21.359 -0.508 15.398 1 40.19 265 ASP A CA 1
ATOM 2050 C C . ASP A 1 265 ? 21.391 -1.802 14.586 1 40.19 265 ASP A C 1
ATOM 2052 O O . ASP A 1 265 ? 22.312 -2.605 14.727 1 40.19 265 ASP A O 1
ATOM 2056 N N . CYS A 1 266 ? 20.562 -2.111 13.875 1 37.41 266 CYS A N 1
ATOM 2057 C CA . CYS A 1 266 ? 20.688 -3.443 13.289 1 37.41 266 CYS A CA 1
ATOM 2058 C C . CYS A 1 266 ? 21.719 -3.453 12.156 1 37.41 266 CYS A C 1
ATOM 2060 O O . CYS A 1 266 ? 22.094 -4.52 11.68 1 37.41 266 CYS A O 1
ATOM 2062 N N . ASP A 1 267 ? 22 -2.459 11.453 1 39.88 267 ASP A N 1
ATOM 2063 C CA . ASP A 1 267 ? 23 -2.541 10.383 1 39.88 267 ASP A CA 1
ATOM 2064 C C . ASP A 1 267 ? 24.391 -2.73 10.953 1 39.88 267 ASP A C 1
ATOM 2066 O O . ASP A 1 267 ? 25.359 -2.893 10.203 1 39.88 267 ASP A O 1
ATOM 2070 N N . ALA A 1 268 ? 24.75 -2.404 12.188 1 34.91 268 ALA A N 1
ATOM 2071 C CA . ALA A 1 268 ? 26.094 -2.535 12.75 1 34.91 268 ALA A CA 1
ATOM 2072 C C . ALA A 1 268 ? 26.547 -3.988 12.719 1 34.91 268 ALA A C 1
ATOM 2074 O O . ALA A 1 268 ? 27.734 -4.273 12.938 1 34.91 268 ALA A O 1
ATOM 2075 N N . VAL A 1 269 ? 25.688 -5.023 12.742 1 34.44 269 VAL A N 1
ATOM 2076 C CA . VAL A 1 269 ? 26.297 -6.324 12.984 1 34.44 269 VAL A CA 1
ATOM 2077 C C . VAL A 1 269 ? 27.125 -6.738 11.766 1 34.44 269 VAL A C 1
ATOM 2079 O O . VAL A 1 269 ? 27.906 -7.68 11.836 1 34.44 269 VAL A O 1
ATOM 2082 N N . SER A 1 270 ? 26.828 -6.27 10.492 1 34.66 270 SER A N 1
ATOM 2083 C CA . SER A 1 270 ? 27.531 -7.039 9.469 1 34.66 270 SER A CA 1
ATOM 2084 C C . SER A 1 270 ? 28.984 -6.57 9.32 1 34.66 270 SER A C 1
ATOM 2086 O O . SER A 1 270 ? 29.766 -7.16 8.57 1 34.66 270 SER A O 1
ATOM 2088 N N . GLU A 1 271 ? 29.344 -5.422 9.758 1 32.62 271 GLU A N 1
ATOM 2089 C CA . GLU A 1 271 ? 30.734 -5.098 9.43 1 32.62 271 GLU A CA 1
ATOM 2090 C C . GLU A 1 271 ? 31.703 -5.922 10.266 1 32.62 271 GLU A C 1
ATOM 2092 O O . GLU A 1 271 ? 32.844 -6.125 9.859 1 32.62 271 GLU A O 1
ATOM 2097 N N . ASN A 1 272 ? 31.453 -6.133 11.508 1 29.97 272 ASN A N 1
ATOM 2098 C CA . ASN A 1 272 ? 32.625 -6.48 12.281 1 29.97 272 ASN A CA 1
ATOM 2099 C C . ASN A 1 272 ? 33.031 -7.941 12.07 1 29.97 272 ASN A C 1
ATOM 2101 O O . ASN A 1 272 ? 33.938 -8.438 12.734 1 29.97 272 ASN A O 1
ATOM 2105 N N . GLN A 1 273 ? 32.188 -8.852 11.594 1 24.28 273 GLN A N 1
ATOM 2106 C CA . GLN A 1 273 ? 32.75 -10.172 11.812 1 24.28 273 GLN A CA 1
ATOM 2107 C C . GLN A 1 273 ? 33.719 -10.555 10.688 1 24.28 273 GLN A C 1
ATOM 2109 O O . GLN A 1 273 ? 33.375 -11.352 9.812 1 24.28 273 GLN A O 1
ATOM 2114 N N . ASN A 1 274 ? 34.406 -9.555 10.086 1 26.38 274 ASN A N 1
ATOM 2115 C CA . ASN A 1 274 ? 35.594 -10.023 9.398 1 26.38 274 ASN A CA 1
ATOM 2116 C C . ASN A 1 274 ? 36.625 -10.594 10.383 1 26.38 274 ASN A C 1
ATOM 2118 O O . ASN A 1 274 ? 37.156 -9.875 11.219 1 26.38 274 ASN A O 1
ATOM 2122 N N . PRO A 1 275 ? 36.531 -11.812 10.984 1 25.48 275 PRO A N 1
ATOM 2123 C CA . PRO A 1 275 ? 37.875 -12.258 11.391 1 25.48 275 PRO A CA 1
ATOM 2124 C C . PRO A 1 275 ? 38.812 -12.484 10.211 1 25.48 275 PRO A C 1
ATOM 2126 O O . PRO A 1 275 ? 38.344 -12.711 9.086 1 25.48 275 PRO A O 1
ATOM 2129 N N . MET B 1 1 ? 38.75 -1.883 -7.941 1 20.78 1 MET B N 1
ATOM 2130 C CA . MET B 1 1 ? 37.781 -0.802 -7.875 1 20.78 1 MET B CA 1
ATOM 2131 C C . MET B 1 1 ? 36.375 -1.349 -7.582 1 20.78 1 MET B C 1
ATOM 2133 O O . MET B 1 1 ? 35.719 -1.901 -8.469 1 20.78 1 MET B O 1
ATOM 2137 N N . GLY B 1 2 ? 36.156 -1.932 -6.375 1 21.58 2 GLY B N 1
ATOM 2138 C CA . GLY B 1 2 ? 35.094 -2.732 -5.789 1 21.58 2 GLY B CA 1
ATOM 2139 C C . GLY B 1 2 ? 33.75 -2.031 -5.785 1 21.58 2 GLY B C 1
ATOM 2140 O O . GLY B 1 2 ? 33.625 -0.908 -5.293 1 21.58 2 GLY B O 1
ATOM 2141 N N . CYS B 1 3 ? 32.969 -2.223 -6.91 1 22.89 3 CYS B N 1
ATOM 2142 C CA . CYS B 1 3 ? 31.594 -1.776 -7.039 1 22.89 3 CYS B CA 1
ATOM 2143 C C . CYS B 1 3 ? 30.828 -1.979 -5.734 1 22.89 3 CYS B C 1
ATOM 2145 O O . CYS B 1 3 ? 30.719 -3.104 -5.246 1 22.89 3 CYS B O 1
ATOM 2147 N N . ALA B 1 4 ? 30.984 -1.028 -4.84 1 25.47 4 ALA B N 1
ATOM 2148 C CA . ALA B 1 4 ? 30.281 -1.023 -3.564 1 25.47 4 ALA B CA 1
ATOM 2149 C C . ALA B 1 4 ? 28.828 -1.45 -3.744 1 25.47 4 ALA B C 1
ATOM 2151 O O . ALA B 1 4 ? 28.109 -0.888 -4.574 1 25.47 4 ALA B O 1
ATOM 2152 N N . ALA B 1 5 ? 28.547 -2.695 -3.473 1 28.31 5 ALA B N 1
ATOM 2153 C CA . ALA B 1 5 ? 27.219 -3.289 -3.295 1 28.31 5 ALA B CA 1
ATOM 2154 C C . ALA B 1 5 ? 26.25 -2.281 -2.693 1 28.31 5 ALA B C 1
ATOM 2156 O O . ALA B 1 5 ? 26.469 -1.78 -1.588 1 28.31 5 ALA B O 1
ATOM 2157 N N . SER B 1 6 ? 25.859 -1.29 -3.52 1 30.22 6 SER B N 1
ATOM 2158 C CA . SER B 1 6 ? 24.828 -0.354 -3.104 1 30.22 6 SER B CA 1
ATOM 2159 C C . SER B 1 6 ? 23.891 -0.989 -2.082 1 30.22 6 SER B C 1
ATOM 2161 O O . SER B 1 6 ? 23.312 -2.051 -2.334 1 30.22 6 SER B O 1
ATOM 2163 N N . THR B 1 7 ? 24.234 -1.058 -0.818 1 31.36 7 THR B N 1
ATOM 2164 C CA . THR B 1 7 ? 23.391 -1.432 0.311 1 31.36 7 THR B CA 1
ATOM 2165 C C . THR B 1 7 ? 21.953 -0.955 0.094 1 31.36 7 THR B C 1
ATOM 2167 O O . THR B 1 7 ? 21.594 0.131 0.543 1 31.36 7 THR B O 1
ATOM 2170 N N . GLU B 1 8 ? 21.531 -0.819 -1.053 1 34.88 8 GLU B N 1
ATOM 2171 C CA . GLU B 1 8 ? 20.109 -0.56 -1.245 1 34.88 8 GLU B CA 1
ATOM 2172 C C . GLU B 1 8 ? 19.266 -1.412 -0.306 1 34.88 8 GLU B C 1
ATOM 2174 O O . GLU B 1 8 ? 19.328 -2.643 -0.343 1 34.88 8 GLU B O 1
ATOM 2179 N N . ARG B 1 9 ? 19.312 -1.05 0.98 1 36.41 9 ARG B N 1
ATOM 2180 C CA . ARG B 1 9 ? 18.438 -1.713 1.942 1 36.41 9 ARG B CA 1
ATOM 2181 C C . ARG B 1 9 ? 17.172 -2.246 1.264 1 36.41 9 ARG B C 1
ATOM 2183 O O . ARG B 1 9 ? 16.547 -1.541 0.473 1 36.41 9 ARG B O 1
ATOM 2190 N N . HIS B 1 10 ? 17.078 -3.545 0.965 1 39.25 10 HIS B N 1
ATOM 2191 C CA . HIS B 1 10 ? 15.883 -4.355 0.788 1 39.25 10 HIS B CA 1
ATOM 2192 C C . HIS B 1 10 ? 14.695 -3.742 1.518 1 39.25 10 HIS B C 1
ATOM 2194 O O . HIS B 1 10 ? 14.852 -3.168 2.598 1 39.25 10 HIS B O 1
ATOM 2200 N N . GLY B 1 11 ? 13.75 -3.146 0.875 1 42.59 11 GLY B N 1
ATOM 2201 C CA . GLY B 1 11 ? 12.5 -2.566 1.338 1 42.59 11 GLY B CA 1
ATOM 2202 C C . GLY B 1 11 ? 12.055 -3.1 2.689 1 42.59 11 GLY B C 1
ATOM 2203 O O . GLY B 1 11 ? 12.18 -4.297 2.959 1 42.59 11 GLY B O 1
ATOM 2204 N N . GLU B 1 12 ? 12.312 -2.438 3.781 1 46.44 12 GLU B N 1
ATOM 2205 C CA . GLU B 1 12 ? 11.711 -2.631 5.098 1 46.44 12 GLU B CA 1
ATOM 2206 C C . GLU B 1 12 ? 10.359 -3.336 4.988 1 46.44 12 GLU B C 1
ATOM 2208 O O . GLU B 1 12 ? 9.695 -3.576 6 1 46.44 12 GLU B O 1
ATOM 2213 N N . TRP B 1 13 ? 9.922 -3.697 3.75 1 48.94 13 TRP B N 1
ATOM 2214 C CA . TRP B 1 13 ? 8.633 -4.359 3.586 1 48.94 13 TRP B CA 1
ATOM 2215 C C . TRP B 1 13 ? 8.633 -5.727 4.266 1 48.94 13 TRP B C 1
ATOM 2217 O O . TRP B 1 13 ? 7.574 -6.281 4.562 1 48.94 13 TRP B O 1
ATOM 2227 N N . ARG B 1 14 ? 9.875 -6.254 4.43 1 51.78 14 ARG B N 1
ATOM 2228 C CA . ARG B 1 14 ? 9.898 -7.625 4.926 1 51.78 14 ARG B CA 1
ATOM 2229 C C . ARG B 1 14 ? 9.148 -7.746 6.246 1 51.78 14 ARG B C 1
ATOM 2231 O O . ARG B 1 14 ? 8.648 -8.82 6.586 1 51.78 14 ARG B O 1
ATOM 2238 N N . ASP B 1 15 ? 9.008 -6.543 6.777 1 58.38 15 ASP B N 1
ATOM 2239 C CA . ASP B 1 15 ? 8.336 -6.645 8.07 1 58.38 15 ASP B CA 1
ATOM 2240 C C . ASP B 1 15 ? 6.938 -6.035 8.008 1 58.38 15 ASP B C 1
ATOM 2242 O O . ASP B 1 15 ? 6.309 -5.809 9.047 1 58.38 15 ASP B O 1
ATOM 2246 N N . THR B 1 16 ? 6.492 -5.855 6.73 1 64.56 16 THR B N 1
ATOM 2247 C CA . THR B 1 16 ? 5.172 -5.242 6.656 1 64.56 16 THR B CA 1
ATOM 2248 C C . THR B 1 16 ? 4.078 -6.305 6.723 1 64.56 16 THR B C 1
ATOM 2250 O O . THR B 1 16 ? 4.066 -7.242 5.922 1 64.56 16 THR B O 1
ATOM 2253 N N . THR B 1 17 ? 3.367 -6.254 7.801 1 79.44 17 THR B N 1
ATOM 2254 C CA . THR B 1 17 ? 2.182 -7.094 7.918 1 79.44 17 THR B CA 1
ATOM 2255 C C . THR B 1 17 ? 0.949 -6.371 7.387 1 79.44 17 THR B C 1
ATOM 2257 O O . THR B 1 17 ? 0.588 -5.301 7.887 1 79.44 17 THR B O 1
ATOM 2260 N N . PHE B 1 18 ? 0.416 -6.887 6.281 1 87.88 18 PHE B N 1
ATOM 2261 C CA . PHE B 1 18 ? -0.822 -6.336 5.746 1 87.88 18 PHE B CA 1
ATOM 2262 C C . PHE B 1 18 ? -2.021 -6.797 6.566 1 87.88 18 PHE B C 1
ATOM 2264 O O . PHE B 1 18 ? -2.096 -7.961 6.965 1 87.88 18 PHE B O 1
ATOM 2271 N N . GLN B 1 19 ? -2.936 -5.918 6.805 1 85.88 19 GLN B N 1
ATOM 2272 C CA . GLN B 1 19 ? -4.105 -6.238 7.617 1 85.88 19 GLN B CA 1
ATOM 2273 C C . GLN B 1 19 ? -5.258 -6.73 6.75 1 85.88 19 GLN B C 1
ATOM 2275 O O . GLN B 1 19 ? -6.203 -7.34 7.254 1 85.88 19 GLN B O 1
ATOM 2280 N N . CYS B 1 20 ? -5.223 -6.438 5.523 1 89.81 20 CYS B N 1
ATOM 2281 C CA . CYS B 1 20 ? -6.242 -6.895 4.586 1 89.81 20 CYS B CA 1
ATOM 2282 C C . CYS B 1 20 ? -5.711 -6.879 3.156 1 89.81 20 CYS B C 1
ATOM 2284 O O . CYS B 1 20 ? -4.652 -6.312 2.889 1 89.81 20 CYS B O 1
ATOM 2286 N N . LEU B 1 21 ? -6.449 -7.445 2.262 1 91.31 21 LEU B N 1
ATOM 2287 C CA . LEU B 1 21 ? -6.051 -7.594 0.868 1 91.31 21 LEU B CA 1
ATOM 2288 C C . LEU B 1 21 ? -5.93 -6.23 0.189 1 91.31 21 LEU B C 1
ATOM 2290 O O . LEU B 1 21 ? -5.066 -6.035 -0.668 1 91.31 21 LEU B O 1
ATOM 2294 N N . ARG B 1 22 ? -6.789 -5.312 0.585 1 91.19 22 ARG B N 1
ATOM 2295 C CA . ARG B 1 22 ? -6.801 -3.986 -0.026 1 91.19 22 ARG B CA 1
ATOM 2296 C C . ARG B 1 22 ? -5.48 -3.264 0.202 1 91.19 22 ARG B C 1
ATOM 2298 O O . ARG B 1 22 ? -5.023 -2.51 -0.659 1 91.19 22 ARG B O 1
ATOM 2305 N N . GLU B 1 23 ? -4.902 -3.436 1.354 1 91.44 23 GLU B N 1
ATOM 2306 C CA . GLU B 1 23 ? -3.6 -2.838 1.631 1 91.44 23 GLU B CA 1
ATOM 2307 C C . GLU B 1 23 ? -2.537 -3.352 0.663 1 91.44 23 GLU B C 1
ATOM 2309 O O . GLU B 1 23 ? -1.768 -2.568 0.103 1 91.44 23 GLU B O 1
ATOM 2314 N N . LEU B 1 24 ? -2.521 -4.641 0.47 1 93 24 LEU B N 1
ATOM 2315 C CA . LEU B 1 24 ? -1.582 -5.246 -0.47 1 93 24 LEU B CA 1
ATOM 2316 C C . LEU B 1 24 ? -1.845 -4.754 -1.891 1 93 24 LEU B C 1
ATOM 2318 O O . LEU B 1 24 ? -0.908 -4.426 -2.621 1 93 24 LEU B O 1
ATOM 2322 N N . GLN B 1 25 ? -3.078 -4.684 -2.258 1 92.38 25 GLN B N 1
ATOM 2323 C CA . GLN B 1 25 ? -3.449 -4.195 -3.58 1 92.38 25 GLN B CA 1
ATOM 2324 C C . GLN B 1 25 ? -2.932 -2.775 -3.805 1 92.38 25 GLN B C 1
ATOM 2326 O O . GLN B 1 25 ? -2.439 -2.453 -4.887 1 92.38 25 GLN B O 1
ATOM 2331 N N . GLY B 1 26 ? -3.029 -1.987 -2.805 1 89.56 26 GLY B N 1
ATOM 2332 C CA . GLY B 1 26 ? -2.512 -0.63 -2.896 1 89.56 26 GLY B CA 1
ATOM 2333 C C . GLY B 1 26 ? -1.021 -0.577 -3.172 1 89.56 26 GLY B C 1
ATOM 2334 O O . GLY B 1 26 ? -0.569 0.2 -4.016 1 89.56 26 GLY B O 1
ATOM 2335 N N . VAL B 1 27 ? -0.291 -1.378 -2.467 1 90.81 27 VAL B N 1
ATOM 2336 C CA . VAL B 1 27 ? 1.16 -1.419 -2.619 1 90.81 27 VAL B CA 1
ATOM 2337 C C . VAL B 1 27 ? 1.521 -1.878 -4.031 1 90.81 27 VAL B C 1
ATOM 2339 O O . VAL B 1 27 ? 2.4 -1.299 -4.672 1 90.81 27 VAL B O 1
ATOM 2342 N N . LEU B 1 28 ? 0.846 -2.861 -4.453 1 91.5 28 LEU B N 1
ATOM 2343 C CA . LEU B 1 28 ? 1.105 -3.395 -5.785 1 91.5 28 LEU B CA 1
ATOM 2344 C C . LEU B 1 28 ? 0.794 -2.355 -6.859 1 91.5 28 LEU B C 1
ATOM 2346 O O . LEU B 1 28 ? 1.589 -2.148 -7.777 1 91.5 28 LEU B O 1
ATOM 2350 N N . ARG B 1 29 ? -0.299 -1.717 -6.746 1 87.62 29 ARG B N 1
ATOM 2351 C CA . ARG B 1 29 ? -0.673 -0.68 -7.703 1 87.62 29 ARG B CA 1
ATOM 2352 C C . ARG B 1 29 ? 0.333 0.466 -7.691 1 87.62 29 ARG B C 1
ATOM 2354 O O . ARG B 1 29 ? 0.726 0.966 -8.75 1 87.62 29 ARG B O 1
ATOM 2361 N N . TRP B 1 30 ? 0.688 0.76 -6.477 1 85.38 30 TRP B N 1
ATOM 2362 C CA . TRP B 1 30 ? 1.63 1.857 -6.285 1 85.38 30 TRP B CA 1
ATOM 2363 C C . TRP B 1 30 ? 2.984 1.526 -6.902 1 85.38 30 TRP B C 1
ATOM 2365 O O . TRP B 1 30 ? 3.705 2.422 -7.352 1 85.38 30 TRP B O 1
ATOM 2375 N N . SER B 1 31 ? 3.281 0.274 -7.059 1 86.56 31 SER B N 1
ATOM 2376 C CA . SER B 1 31 ? 4.613 -0.148 -7.488 1 86.56 31 SER B CA 1
ATOM 2377 C C . SER B 1 31 ? 4.676 -0.323 -9 1 86.56 31 SER B C 1
ATOM 2379 O O . SER B 1 31 ? 5.715 -0.712 -9.539 1 86.56 31 SER B O 1
ATOM 2381 N N . GLY B 1 32 ? 3.609 -0.058 -9.719 1 81 32 GLY B N 1
ATOM 2382 C CA . GLY B 1 32 ? 3.668 -0.083 -11.172 1 81 32 GLY B CA 1
ATOM 2383 C C . GLY B 1 32 ? 2.9 -1.241 -11.781 1 81 32 GLY B C 1
ATOM 2384 O O . GLY B 1 32 ? 3.156 -1.631 -12.922 1 81 32 GLY B O 1
ATOM 2385 N N . LEU B 1 33 ? 1.985 -1.772 -11.078 1 81.5 33 LEU B N 1
ATOM 2386 C CA . LEU B 1 33 ? 1.205 -2.908 -11.555 1 81.5 33 LEU B CA 1
ATOM 2387 C C . LEU B 1 33 ? 0.392 -2.525 -12.789 1 81.5 33 LEU B C 1
ATOM 2389 O O . LEU B 1 33 ? 0.104 -3.375 -13.633 1 81.5 33 LEU B O 1
ATOM 2393 N N . ARG B 1 34 ? 0.092 -1.287 -12.922 1 78.31 34 ARG B N 1
ATOM 2394 C CA . ARG B 1 34 ? -0.776 -0.844 -14.008 1 78.31 34 ARG B CA 1
ATOM 2395 C C . ARG B 1 34 ? -0.128 -1.095 -15.367 1 78.31 34 ARG B C 1
ATOM 2397 O O . ARG B 1 34 ? -0.823 -1.294 -16.359 1 78.31 34 ARG B O 1
ATOM 2404 N N . SER B 1 35 ? 1.107 -1.127 -15.422 1 83.06 35 SER B N 1
ATOM 2405 C CA . SER B 1 35 ? 1.812 -1.311 -16.688 1 83.06 35 SER B CA 1
ATOM 2406 C C . SER B 1 35 ? 2.42 -2.707 -16.781 1 83.06 35 SER B C 1
ATOM 2408 O O . SER B 1 35 ? 3.279 -2.957 -17.625 1 83.06 35 SER B O 1
ATOM 2410 N N . THR B 1 36 ? 2.01 -3.572 -15.945 1 91.19 36 THR B N 1
ATOM 2411 C CA . THR B 1 36 ? 2.578 -4.914 -15.891 1 91.19 36 THR B CA 1
ATOM 2412 C C . THR B 1 36 ? 1.583 -5.945 -16.422 1 91.19 36 THR B C 1
ATOM 2414 O O . THR B 1 36 ? 0.399 -5.898 -16.078 1 91.19 36 THR B O 1
ATOM 2417 N N . ASN B 1 37 ? 2.047 -6.816 -17.297 1 94.25 37 ASN B N 1
ATOM 2418 C CA . ASN B 1 37 ? 1.206 -7.891 -17.812 1 94.25 37 ASN B CA 1
ATOM 2419 C C . ASN B 1 37 ? 1.216 -9.109 -16.891 1 94.25 37 ASN B C 1
ATOM 2421 O O . ASN B 1 37 ? 2.207 -9.359 -16.203 1 94.25 37 ASN B O 1
ATOM 2425 N N . LEU B 1 38 ? 0.06 -9.797 -16.906 1 96.56 38 LEU B N 1
ATOM 2426 C CA . LEU B 1 38 ? -0.042 -11.039 -16.156 1 96.56 38 LEU B CA 1
ATOM 2427 C C . LEU B 1 38 ? -0.074 -12.242 -17.109 1 96.56 38 LEU B C 1
ATOM 2429 O O . LEU B 1 38 ? -0.833 -12.25 -18.078 1 96.56 38 LEU B O 1
ATOM 2433 N N . ILE B 1 39 ? 0.794 -13.18 -16.891 1 98.19 39 ILE B N 1
ATOM 2434 C CA . ILE B 1 39 ? 0.844 -14.453 -17.594 1 98.19 39 ILE B CA 1
ATOM 2435 C C . ILE B 1 39 ? 0.61 -15.602 -16.625 1 98.19 39 ILE B C 1
ATOM 2437 O O . ILE B 1 39 ? 1.218 -15.641 -15.547 1 98.19 39 ILE B O 1
ATOM 2441 N N . ILE B 1 40 ? -0.275 -16.516 -16.984 1 98.62 40 ILE B N 1
ATOM 2442 C CA . ILE B 1 40 ?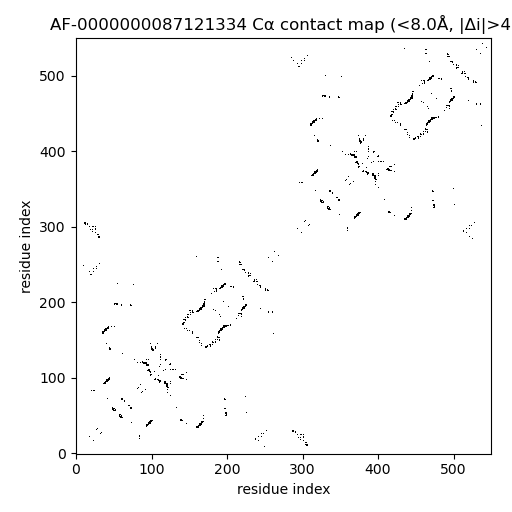 -0.576 -17.641 -16.125 1 98.62 40 ILE B CA 1
ATOM 2443 C C . ILE B 1 40 ? -0.279 -18.953 -16.844 1 98.62 40 ILE B C 1
ATOM 2445 O O . ILE B 1 40 ? -0.699 -19.141 -17.984 1 98.62 40 ILE B O 1
ATOM 2449 N N . GLY B 1 41 ? 0.497 -19.812 -16.234 1 98.56 41 GLY B N 1
ATOM 2450 C CA . GLY B 1 41 ? 0.754 -21.172 -16.734 1 98.56 41 GLY B CA 1
ATOM 2451 C C . GLY B 1 41 ? 0.228 -22.25 -15.805 1 98.56 41 GLY B C 1
ATOM 2452 O O . GLY B 1 41 ? 0.588 -22.297 -14.625 1 98.56 41 GLY B O 1
ATOM 2453 N N . VAL B 1 42 ? -0.562 -23.141 -16.328 1 98.62 42 VAL B N 1
ATOM 2454 C CA . VAL B 1 42 ? -1.188 -24.203 -15.547 1 98.62 42 VAL B CA 1
ATOM 2455 C C . VAL B 1 42 ? -0.593 -25.562 -15.938 1 98.62 42 VAL B C 1
ATOM 2457 O O . VAL B 1 42 ? -0.501 -25.891 -17.125 1 98.62 42 VAL B O 1
ATOM 2460 N N . ASP B 1 43 ? -0.239 -26.312 -14.961 1 97.56 43 ASP B N 1
ATOM 2461 C CA . ASP B 1 43 ? 0.364 -27.625 -15.156 1 97.56 43 ASP B CA 1
ATOM 2462 C C . ASP B 1 43 ? -0.708 -28.703 -15.336 1 97.56 43 ASP B C 1
ATOM 2464 O O . ASP B 1 43 ? -1.562 -28.875 -14.461 1 97.56 43 ASP B O 1
ATOM 2468 N N . PHE B 1 44 ? -0.61 -29.438 -16.438 1 98 44 PHE B N 1
ATOM 2469 C CA . PHE B 1 44 ? -1.548 -30.531 -16.703 1 98 44 PHE B CA 1
ATOM 2470 C C . PHE B 1 44 ? -0.816 -31.859 -16.812 1 98 44 PHE B C 1
ATOM 2472 O O . PHE B 1 44 ? -1.125 -32.688 -17.688 1 98 44 PHE B O 1
ATOM 2479 N N . THR B 1 45 ? 0.163 -32.031 -15.922 1 96.31 45 THR B N 1
ATOM 2480 C CA . THR B 1 45 ? 0.88 -33.312 -15.891 1 96.31 45 THR B CA 1
ATOM 2481 C C . THR B 1 45 ? 0.063 -34.375 -15.172 1 96.31 45 THR B C 1
ATOM 2483 O O . THR B 1 45 ? -0.85 -34.062 -14.406 1 96.31 45 THR B O 1
ATOM 2486 N N . ARG B 1 46 ? 0.413 -35.625 -15.375 1 95.94 46 ARG B N 1
ATOM 2487 C CA . ARG B 1 46 ? -0.344 -36.781 -14.883 1 95.94 46 ARG B CA 1
ATOM 2488 C C . ARG B 1 46 ? -0.303 -36.844 -13.359 1 95.94 46 ARG B C 1
ATOM 2490 O O . ARG B 1 46 ? -1.245 -37.344 -12.734 1 95.94 46 ARG B O 1
ATOM 2497 N N . SER B 1 47 ? 0.751 -36.406 -12.734 1 95.06 47 SER B N 1
ATOM 2498 C CA . SER B 1 47 ? 0.882 -36.469 -11.281 1 95.06 47 SER B CA 1
ATOM 2499 C C . SER B 1 47 ? -0.27 -35.75 -10.586 1 95.06 47 SER B C 1
ATOM 2501 O O . SER B 1 47 ? -0.547 -36 -9.414 1 95.06 47 SER B O 1
ATOM 2503 N N . ASN B 1 48 ? -1.021 -34.844 -11.219 1 97.06 48 ASN B N 1
ATOM 2504 C CA . ASN B 1 48 ? -2.168 -34.125 -10.664 1 97.06 48 ASN B CA 1
ATOM 2505 C C . ASN B 1 48 ? -3.301 -35.094 -10.312 1 97.06 48 ASN B C 1
ATOM 2507 O O . ASN B 1 48 ? -4.172 -34.75 -9.508 1 97.06 48 ASN B O 1
ATOM 2511 N N . MET B 1 49 ? -3.256 -36.312 -10.875 1 96.38 49 MET B N 1
ATOM 2512 C CA . MET B 1 49 ? -4.312 -37.281 -10.656 1 96.38 49 MET B CA 1
ATOM 2513 C C . MET B 1 49 ? -4.281 -37.812 -9.219 1 96.38 49 MET B C 1
ATOM 2515 O O . MET B 1 49 ? -5.328 -38.094 -8.641 1 96.38 49 MET B O 1
ATOM 2519 N N . TRP B 1 50 ? -3.1 -37.844 -8.641 1 95.38 50 TRP B N 1
ATOM 2520 C CA . TRP B 1 50 ? -3.057 -38.5 -7.336 1 95.38 50 TRP B CA 1
ATOM 2521 C C . TRP B 1 50 ? -2.438 -37.594 -6.289 1 95.38 50 TRP B C 1
ATOM 2523 O O . TRP B 1 50 ? -2.416 -37.906 -5.102 1 95.38 50 TRP B O 1
ATOM 2533 N N . ASN B 1 51 ? -1.978 -36.438 -6.703 1 96.12 51 ASN B N 1
ATOM 2534 C CA . ASN B 1 51 ? -1.271 -35.531 -5.789 1 96.12 51 ASN B CA 1
ATOM 2535 C C . ASN B 1 51 ? -2.24 -34.75 -4.918 1 96.12 51 ASN B C 1
ATOM 2537 O O . ASN B 1 51 ? -1.841 -33.781 -4.246 1 96.12 51 ASN B O 1
ATOM 2541 N N . GLY B 1 52 ? -3.535 -35.062 -4.879 1 96.62 52 GLY B N 1
ATOM 2542 C CA . GLY B 1 52 ? -4.543 -34.469 -4.012 1 96.62 52 GLY B CA 1
ATOM 2543 C C . GLY B 1 52 ? -5.039 -35.438 -2.945 1 96.62 52 GLY B C 1
ATOM 2544 O O . GLY B 1 52 ? -6.121 -35.219 -2.383 1 96.62 52 GLY B O 1
ATOM 2545 N N . LYS B 1 53 ? -4.258 -36.438 -2.691 1 96.38 53 LYS B N 1
ATOM 2546 C CA . LYS B 1 53 ? -4.668 -37.5 -1.762 1 96.38 53 LYS B CA 1
ATOM 2547 C C . LYS B 1 53 ? -4.938 -36.906 -0.372 1 96.38 53 LYS B C 1
ATOM 2549 O O . LYS B 1 53 ? -5.945 -37.25 0.254 1 96.38 53 LYS B O 1
ATOM 2554 N N . GLN B 1 54 ? -4.121 -36.062 0.088 1 95.69 54 GLN B N 1
ATOM 2555 C CA . GLN B 1 54 ? -4.266 -35.5 1.427 1 95.69 54 GLN B CA 1
ATOM 2556 C C . GLN B 1 54 ? -4.82 -34.094 1.369 1 95.69 54 GLN B C 1
ATOM 2558 O O . GLN B 1 54 ? -5.703 -33.719 2.148 1 95.69 54 GLN B O 1
ATOM 2563 N N . SER B 1 55 ? -4.426 -33.344 0.409 1 95.31 55 SER B N 1
ATOM 2564 C CA . SER B 1 55 ? -4.676 -31.906 0.406 1 95.31 55 SER B CA 1
ATOM 2565 C C . SER B 1 55 ? -6.012 -31.578 -0.253 1 95.31 55 SER B C 1
ATOM 2567 O O . SER B 1 55 ? -6.551 -30.484 -0.067 1 95.31 55 SER B O 1
ATOM 2569 N N . PHE B 1 56 ? -6.535 -32.594 -1.005 1 97.19 56 PHE B N 1
ATOM 2570 C CA . PHE B 1 56 ? -7.758 -32.281 -1.743 1 97.19 56 PHE B CA 1
ATOM 2571 C C . PHE B 1 56 ? -8.727 -33.438 -1.703 1 97.19 56 PHE B C 1
ATOM 2573 O O . PHE B 1 56 ? -9.344 -33.781 -2.715 1 97.19 56 PHE B O 1
ATOM 2580 N N . GLY B 1 57 ? -8.75 -34.156 -0.562 1 95.25 57 GLY B N 1
ATOM 2581 C CA . GLY B 1 57 ? -9.742 -35.188 -0.283 1 95.25 57 GLY B CA 1
ATOM 2582 C C . GLY B 1 57 ? -9.625 -36.375 -1.193 1 95.25 57 GLY B C 1
ATOM 2583 O O . GLY B 1 57 ? -10.625 -37.031 -1.507 1 95.25 57 GLY B O 1
ATOM 2584 N N . GLY B 1 58 ? -8.43 -36.625 -1.721 1 96.69 58 GLY B N 1
ATOM 2585 C CA . GLY B 1 58 ? -8.211 -37.781 -2.574 1 96.69 58 GLY B CA 1
ATOM 2586 C C . GLY B 1 58 ? -8.609 -37.531 -4.016 1 96.69 58 GLY B C 1
ATOM 2587 O O . GLY B 1 58 ? -8.625 -38.469 -4.824 1 96.69 58 GLY B O 1
ATOM 2588 N N . ARG B 1 59 ? -8.836 -36.344 -4.367 1 96.56 59 ARG B N 1
ATOM 2589 C CA . ARG B 1 59 ? -9.32 -36.031 -5.707 1 96.56 59 ARG B CA 1
ATOM 2590 C C . ARG B 1 59 ? -8.18 -35.531 -6.594 1 96.56 59 ARG B C 1
ATOM 2592 O O . ARG B 1 59 ? -7.125 -35.125 -6.098 1 96.56 59 ARG B O 1
ATOM 2599 N N . CYS B 1 60 ? -8.422 -35.688 -7.895 1 97.5 60 CYS B N 1
ATOM 2600 C CA . CYS B 1 60 ? -7.566 -35.031 -8.867 1 97.5 60 CYS B CA 1
ATOM 2601 C C . CYS B 1 60 ? -7.516 -33.531 -8.617 1 97.5 60 CYS B C 1
ATOM 2603 O O . CYS B 1 60 ? -8.539 -32.906 -8.3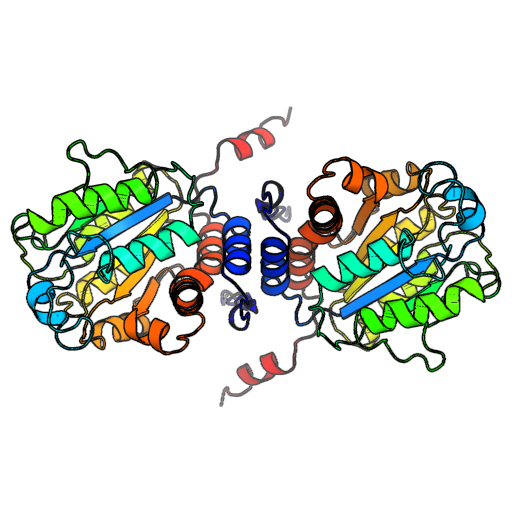12 1 97.5 60 CYS B O 1
ATOM 2605 N N . LEU B 1 61 ? -6.367 -32.969 -8.719 1 98.31 61 LEU B N 1
ATOM 2606 C CA . LEU B 1 61 ? -6.203 -31.547 -8.43 1 98.31 61 LEU B CA 1
ATOM 2607 C C . LEU B 1 61 ? -6.934 -30.688 -9.461 1 98.31 61 LEU B C 1
ATOM 2609 O O . LEU B 1 61 ? -7.168 -29.5 -9.234 1 98.31 61 LEU B O 1
ATOM 2613 N N . HIS B 1 62 ? -7.312 -31.281 -10.641 1 98.44 62 HIS B N 1
ATOM 2614 C CA . HIS B 1 62 ? -8.055 -30.562 -11.672 1 98.44 62 HIS B CA 1
ATOM 2615 C C . HIS B 1 62 ? -9.539 -30.891 -11.617 1 98.44 62 HIS B C 1
ATOM 2617 O O . HIS B 1 62 ? -10.289 -30.594 -12.547 1 98.44 62 HIS B O 1
ATOM 2623 N N . PHE B 1 63 ? -9.93 -31.516 -10.516 1 97.94 63 PHE B N 1
ATOM 2624 C CA . PHE B 1 63 ? -11.344 -31.828 -10.375 1 97.94 63 PHE B CA 1
ATOM 2625 C C . PHE B 1 63 ? -12.195 -30.578 -10.445 1 97.94 63 PHE B C 1
ATOM 2627 O O . PHE B 1 63 ? -11.93 -29.594 -9.734 1 97.94 63 PHE B O 1
ATOM 2634 N N . ILE B 1 64 ? -13.195 -30.625 -11.297 1 97.88 64 ILE B N 1
ATOM 2635 C CA . ILE B 1 64 ? -14.133 -29.516 -11.414 1 97.88 64 ILE B CA 1
ATOM 2636 C C . ILE B 1 64 ? -15.469 -29.891 -10.766 1 97.88 64 ILE B C 1
ATOM 2638 O O . ILE B 1 64 ? -16.141 -30.828 -11.211 1 97.88 64 ILE B O 1
ATOM 2642 N N . ASP B 1 65 ? -15.82 -29.156 -9.758 1 96.25 65 ASP B N 1
ATOM 2643 C CA . ASP B 1 65 ? -17.125 -29.359 -9.141 1 96.25 65 ASP B CA 1
ATOM 2644 C C . ASP B 1 65 ? -18.25 -28.844 -10.047 1 96.25 65 ASP B C 1
ATOM 2646 O O . ASP B 1 65 ? -18.344 -27.656 -10.32 1 96.25 65 ASP B O 1
ATOM 2650 N N . PRO B 1 66 ? -19.094 -29.734 -10.469 1 93.75 66 PRO B N 1
ATOM 2651 C CA . PRO B 1 66 ? -20.156 -29.328 -11.383 1 93.75 66 PRO B CA 1
ATOM 2652 C C . PRO B 1 66 ? -21.094 -28.281 -10.766 1 93.75 66 PRO B C 1
ATOM 2654 O O . PRO B 1 66 ? -21.656 -27.453 -11.492 1 93.75 66 PRO B O 1
ATOM 2657 N N . GLU B 1 67 ? -21.25 -28.25 -9.453 1 94 67 GLU B N 1
ATOM 2658 C CA . GLU B 1 67 ? -22.125 -27.297 -8.773 1 94 67 GLU B CA 1
ATOM 2659 C C . GLU B 1 67 ? -21.391 -25.984 -8.5 1 94 67 GLU B C 1
ATOM 2661 O O . GLU B 1 67 ? -22.016 -24.969 -8.188 1 94 67 GLU B O 1
ATOM 2666 N N . GLY B 1 68 ? -20.141 -26.031 -8.648 1 91.56 68 GLY B N 1
ATOM 2667 C CA . GLY B 1 68 ? -19.359 -24.828 -8.453 1 91.56 68 GLY B CA 1
ATOM 2668 C C . GLY B 1 68 ? -19.188 -24.453 -6.992 1 91.56 68 GLY B C 1
ATOM 2669 O O . GLY B 1 68 ? -18.781 -23.328 -6.672 1 91.56 68 GLY B O 1
ATOM 2670 N N . LEU B 1 69 ? -19.438 -25.344 -6.082 1 92.19 69 LEU B N 1
ATOM 2671 C CA . LEU B 1 69 ? -19.391 -25.078 -4.648 1 92.19 69 LEU B CA 1
ATOM 2672 C C . LEU B 1 69 ? -17.953 -25.172 -4.121 1 92.19 69 LEU B C 1
ATOM 2674 O O . LEU B 1 69 ? -17.594 -24.484 -3.158 1 92.19 69 LEU B O 1
ATOM 2678 N N . VAL B 1 70 ? -17.172 -26.031 -4.738 1 94.44 70 VAL B N 1
ATOM 2679 C CA . VAL B 1 70 ? -15.789 -26.234 -4.312 1 94.44 70 VAL B CA 1
ATOM 2680 C C . VAL B 1 70 ? -14.844 -25.875 -5.453 1 94.44 70 VAL B C 1
ATOM 2682 O O . VAL B 1 70 ? -14.984 -26.375 -6.574 1 94.44 70 VAL B O 1
ATOM 2685 N N . LEU B 1 71 ? -13.969 -25 -5.172 1 97.06 71 LEU B N 1
ATOM 2686 C CA . LEU B 1 71 ? -12.906 -24.688 -6.121 1 97.06 71 LEU B CA 1
ATOM 2687 C C . LEU B 1 71 ? -11.719 -25.609 -5.926 1 97.06 71 LEU B C 1
ATOM 2689 O O . LEU B 1 71 ? -11.312 -25.891 -4.793 1 97.06 71 LEU B O 1
ATOM 2693 N N . ASN B 1 72 ? -11.227 -26.172 -7.055 1 98.25 72 ASN B N 1
ATOM 2694 C CA . ASN B 1 72 ? -9.984 -26.922 -6.926 1 98.25 72 ASN B CA 1
ATOM 2695 C C . ASN B 1 72 ? -8.797 -25.984 -6.695 1 98.25 72 ASN B C 1
ATOM 2697 O O . ASN B 1 72 ? -8.922 -24.766 -6.785 1 98.25 72 ASN B O 1
ATOM 2701 N N . PRO B 1 73 ? -7.633 -26.5 -6.32 1 98.19 73 PRO B N 1
ATOM 2702 C CA . PRO B 1 73 ? -6.52 -25.641 -5.934 1 98.19 73 PRO B CA 1
ATOM 2703 C C . PRO B 1 73 ? -6.066 -24.719 -7.062 1 98.19 73 PRO B C 1
ATOM 2705 O O . PRO B 1 73 ? -5.645 -23.578 -6.809 1 98.19 73 PRO B O 1
ATOM 2708 N N . TYR B 1 74 ? -6.105 -25.156 -8.312 1 98.75 74 TYR B N 1
ATOM 2709 C CA . TYR B 1 74 ? -5.75 -24.297 -9.438 1 98.75 74 TYR B CA 1
ATOM 2710 C C . TYR B 1 74 ? -6.699 -23.109 -9.547 1 98.75 74 TYR B C 1
ATOM 2712 O O . TYR B 1 74 ? -6.266 -21.969 -9.742 1 98.75 74 TYR B O 1
ATOM 2720 N N . GLN B 1 75 ? -7.977 -23.391 -9.422 1 98.56 75 GLN B N 1
ATOM 2721 C CA . GLN B 1 75 ? -8.969 -22.328 -9.445 1 98.56 75 GLN B CA 1
ATOM 2722 C C . GLN B 1 75 ? -8.758 -21.344 -8.289 1 98.56 75 GLN B C 1
ATOM 2724 O O . GLN B 1 75 ? -8.898 -20.125 -8.469 1 98.56 75 GLN B O 1
ATOM 2729 N N . VAL B 1 76 ? -8.445 -21.891 -7.148 1 98.06 76 VAL B N 1
ATOM 2730 C CA . VAL B 1 76 ? -8.203 -21.062 -5.969 1 98.06 76 VAL B CA 1
ATOM 2731 C C . VAL B 1 76 ? -7.047 -20.109 -6.234 1 98.06 76 VAL B C 1
ATOM 2733 O O . VAL B 1 76 ? -7.16 -18.906 -5.977 1 98.06 76 VAL B O 1
ATOM 2736 N N . VAL B 1 77 ? -5.957 -20.609 -6.758 1 98.69 77 VAL B N 1
ATOM 2737 C CA . VAL B 1 77 ? -4.766 -19.812 -7.027 1 98.69 77 VAL B CA 1
ATOM 2738 C C . VAL B 1 77 ? -5.094 -18.734 -8.055 1 98.69 77 VAL B C 1
ATOM 2740 O O . VAL B 1 77 ? -4.805 -17.547 -7.84 1 98.69 77 VAL B O 1
ATOM 2743 N N . ILE B 1 78 ? -5.711 -19.109 -9.18 1 98.25 78 ILE B N 1
ATOM 2744 C CA . ILE B 1 78 ? -6.051 -18.172 -10.25 1 98.25 78 ILE B CA 1
ATOM 2745 C C . ILE B 1 78 ? -6.945 -17.062 -9.695 1 98.25 78 ILE B C 1
ATOM 2747 O O . ILE B 1 78 ? -6.723 -15.883 -9.969 1 98.25 78 ILE B O 1
ATOM 2751 N N . ASN B 1 79 ? -7.875 -17.453 -8.898 1 96.56 79 ASN B N 1
ATOM 2752 C CA . ASN B 1 79 ? -8.836 -16.516 -8.336 1 96.56 79 ASN B CA 1
ATOM 2753 C C . ASN B 1 79 ? -8.164 -15.508 -7.41 1 96.56 79 ASN B C 1
ATOM 2755 O O . ASN B 1 79 ? -8.352 -14.297 -7.555 1 96.56 79 ASN B O 1
ATOM 2759 N N . ILE B 1 80 ? -7.395 -15.945 -6.477 1 96.5 80 ILE B N 1
ATOM 2760 C CA . ILE B 1 80 ? -6.805 -15.07 -5.469 1 96.5 80 ILE B CA 1
ATOM 2761 C C . ILE B 1 80 ? -5.742 -14.18 -6.113 1 96.5 80 ILE B C 1
ATOM 2763 O O . ILE B 1 80 ? -5.727 -12.969 -5.898 1 96.5 80 ILE B O 1
ATOM 2767 N N . ILE B 1 81 ? -4.859 -14.766 -6.922 1 97 81 ILE B N 1
ATOM 2768 C CA . ILE B 1 81 ? -3.814 -13.992 -7.59 1 97 81 ILE B CA 1
ATOM 2769 C C . ILE B 1 81 ? -4.449 -12.977 -8.531 1 97 81 ILE B C 1
ATOM 2771 O O . ILE B 1 81 ? -4.094 -11.797 -8.508 1 97 81 ILE B O 1
ATOM 2775 N N . GLY B 1 82 ? -5.367 -13.422 -9.336 1 94.19 82 GLY B N 1
ATOM 2776 C CA . GLY B 1 82 ? -6.031 -12.547 -10.289 1 94.19 82 GLY B CA 1
ATOM 2777 C C . GLY B 1 82 ? -6.727 -11.367 -9.641 1 94.19 82 GLY B C 1
ATOM 2778 O O . GLY B 1 82 ? -6.555 -10.227 -10.07 1 94.19 82 GLY B O 1
ATOM 2779 N N . ARG B 1 83 ? -7.355 -11.641 -8.586 1 89.75 83 ARG B N 1
ATOM 2780 C CA . ARG B 1 83 ? -8.141 -10.594 -7.949 1 89.75 83 ARG B CA 1
ATOM 2781 C C . ARG B 1 83 ? -7.246 -9.648 -7.16 1 89.75 83 ARG B C 1
ATOM 2783 O O . ARG B 1 83 ? -7.602 -8.484 -6.941 1 89.75 83 ARG B O 1
ATOM 2790 N N . THR B 1 84 ? -6.207 -10.133 -6.699 1 93.62 84 THR B N 1
ATOM 2791 C CA . THR B 1 84 ? -5.258 -9.273 -6 1 93.62 84 THR B CA 1
ATOM 2792 C C . THR B 1 84 ? -4.535 -8.359 -6.98 1 93.62 84 THR B C 1
ATOM 2794 O O . THR B 1 84 ? -4.371 -7.164 -6.715 1 93.62 84 THR B O 1
ATOM 2797 N N . LEU B 1 85 ? -4.184 -8.852 -8.102 1 93.25 85 LEU B N 1
ATOM 2798 C CA . LEU B 1 85 ? -3.408 -8.094 -9.07 1 93.25 85 LEU B CA 1
ATOM 2799 C C . LEU B 1 85 ? -4.32 -7.242 -9.953 1 93.25 85 LEU B C 1
ATOM 2801 O O . LEU B 1 85 ? -3.912 -6.18 -10.43 1 93.25 85 LEU B O 1
ATOM 2805 N N . LEU B 1 86 ? -5.527 -7.793 -10.148 1 89.5 86 LEU B N 1
ATOM 2806 C CA . LEU B 1 86 ? -6.48 -7.129 -11.031 1 89.5 86 LEU B CA 1
ATOM 2807 C C . LEU B 1 86 ? -7.828 -6.945 -10.336 1 89.5 86 LEU B C 1
ATOM 2809 O O . LEU B 1 86 ? -8.195 -7.738 -9.469 1 89.5 86 LEU B O 1
ATOM 2813 N N . SER B 1 87 ? -8.461 -5.867 -10.586 1 79 87 SER B N 1
ATOM 2814 C CA . SER B 1 87 ? -9.812 -5.73 -10.062 1 79 87 SER B CA 1
ATOM 2815 C C . SER B 1 87 ? -10.758 -6.762 -10.68 1 79 87 SER B C 1
ATOM 2817 O O . SER B 1 87 ? -10.5 -7.262 -11.773 1 79 87 SER B O 1
ATOM 2819 N N . ARG B 1 88 ? -11.781 -7.105 -9.906 1 78.12 88 ARG B N 1
ATOM 2820 C CA . ARG B 1 88 ? -12.766 -8.086 -10.359 1 78.12 88 ARG B CA 1
ATOM 2821 C C . ARG B 1 88 ? -13.391 -7.66 -11.688 1 78.12 88 ARG B C 1
ATOM 2823 O O . ARG B 1 88 ? -13.711 -8.5 -12.523 1 78.12 88 ARG B O 1
ATOM 2830 N N . LYS B 1 89 ? -13.414 -6.363 -11.859 1 83.56 89 LYS B N 1
ATOM 2831 C CA . LYS B 1 89 ? -14.094 -5.855 -13.047 1 83.56 89 LYS B CA 1
ATOM 2832 C C . LYS B 1 89 ? -13.102 -5.621 -14.188 1 83.56 89 LYS B C 1
ATOM 2834 O O . LYS B 1 89 ? -13.508 -5.285 -15.305 1 83.56 89 LYS B O 1
ATOM 2839 N N . SER B 1 90 ? -11.938 -5.902 -13.922 1 87.88 90 SER B N 1
ATOM 2840 C CA . SER B 1 90 ? -10.906 -5.625 -14.914 1 87.88 90 SER B CA 1
ATOM 2841 C C . SER B 1 90 ? -11.016 -6.574 -16.109 1 87.88 90 SER B C 1
ATOM 2843 O O . SER B 1 90 ? -11.266 -7.77 -15.93 1 87.88 90 SER B O 1
ATOM 2845 N N . LYS B 1 91 ? -10.844 -6.023 -17.344 1 90.5 91 LYS B N 1
ATOM 2846 C CA . LYS B 1 91 ? -10.805 -6.816 -18.562 1 90.5 91 LYS B CA 1
ATOM 2847 C C . LYS B 1 91 ? -9.414 -6.801 -19.188 1 90.5 91 LYS B C 1
ATOM 2849 O O . LYS B 1 91 ? -9.266 -7.051 -20.391 1 90.5 91 LYS B O 1
ATOM 2854 N N . ARG B 1 92 ? -8.477 -6.469 -18.328 1 91.94 92 ARG B N 1
ATOM 2855 C CA . ARG B 1 92 ? -7.102 -6.469 -18.812 1 91.94 92 ARG B CA 1
ATOM 2856 C C . ARG B 1 92 ? -6.703 -7.848 -19.328 1 91.94 92 ARG B C 1
ATOM 2858 O O . ARG B 1 92 ? -7.062 -8.867 -18.734 1 91.94 92 ARG B O 1
ATOM 2865 N N . PRO B 1 93 ? -5.969 -7.832 -20.422 1 95.06 93 PRO B N 1
ATOM 2866 C CA . PRO B 1 93 ? -5.586 -9.109 -21.016 1 95.06 93 PRO B CA 1
ATOM 2867 C C . PRO B 1 93 ? -4.699 -9.953 -20.109 1 95.06 93 PRO B C 1
ATOM 2869 O O . PRO B 1 93 ? -3.805 -9.422 -19.453 1 95.06 93 PRO B O 1
ATOM 2872 N N . ILE B 1 94 ? -5 -11.234 -20.031 1 96.88 94 ILE B N 1
ATOM 2873 C CA . ILE B 1 94 ? -4.199 -12.219 -19.328 1 96.88 94 ILE B CA 1
ATOM 2874 C C . ILE B 1 94 ? -3.82 -13.359 -20.266 1 96.88 94 ILE B C 1
ATOM 2876 O O . ILE B 1 94 ? -4.695 -14.062 -20.781 1 96.88 94 ILE B O 1
ATOM 2880 N N . HIS B 1 95 ? -2.543 -13.477 -20.547 1 97.44 95 HIS B N 1
ATOM 2881 C CA . HIS B 1 95 ? -2.096 -14.625 -21.328 1 97.44 95 HIS B CA 1
ATOM 2882 C C . HIS B 1 95 ? -2.07 -15.891 -20.484 1 97.44 95 HIS B C 1
ATOM 2884 O O . HIS B 1 95 ? -1.285 -15.992 -19.531 1 97.44 95 HIS B O 1
ATOM 2890 N N . ALA B 1 96 ? -2.934 -16.812 -20.844 1 98.44 96 ALA B N 1
ATOM 2891 C CA . ALA B 1 96 ? -3.053 -18.047 -20.094 1 98.44 96 ALA B CA 1
ATOM 2892 C C . ALA B 1 96 ? -2.629 -19.25 -20.938 1 98.44 96 ALA B C 1
ATOM 2894 O O . ALA B 1 96 ? -3.021 -19.359 -22.109 1 98.44 96 ALA B O 1
ATOM 2895 N N . PHE B 1 97 ? -1.827 -20.094 -20.312 1 98.56 97 PHE B N 1
ATOM 2896 C CA . PHE B 1 97 ? -1.267 -21.25 -21.016 1 98.56 97 PHE B CA 1
ATOM 2897 C C . PHE B 1 97 ? -1.404 -22.516 -20.172 1 98.56 97 PHE B C 1
ATOM 2899 O O . PHE B 1 97 ? -1.521 -22.438 -18.953 1 98.56 97 PHE B O 1
ATOM 2906 N N . GLY B 1 98 ? -1.397 -23.641 -20.875 1 98.12 98 GLY B N 1
ATOM 2907 C CA . GLY B 1 98 ? -1.196 -24.953 -20.25 1 98.12 98 GLY B CA 1
ATOM 2908 C C . GLY B 1 98 ? 0.07 -25.641 -20.719 1 98.12 98 GLY B C 1
ATOM 2909 O O . GLY B 1 98 ? 0.561 -25.375 -21.812 1 98.12 98 GLY B O 1
ATOM 2910 N N . PHE B 1 99 ? 0.574 -26.469 -19.859 1 96.81 99 PHE B N 1
ATOM 2911 C CA . PHE B 1 99 ? 1.755 -27.25 -20.219 1 96.81 99 PHE B CA 1
ATOM 2912 C C . PHE B 1 99 ? 1.734 -28.609 -19.531 1 96.81 99 PHE B C 1
ATOM 2914 O O . PHE B 1 99 ? 0.97 -28.828 -18.578 1 96.81 99 PHE B O 1
ATOM 2921 N N . GLY B 1 100 ? 2.521 -29.516 -20.047 1 95.62 100 GLY B N 1
ATOM 2922 C CA . GLY B 1 100 ? 2.717 -30.812 -19.391 1 95.62 100 GLY B CA 1
ATOM 2923 C C . GLY B 1 100 ? 1.677 -31.844 -19.797 1 95.62 100 GLY B C 1
ATOM 2924 O O . GLY B 1 100 ? 1.771 -33 -19.406 1 95.62 100 GLY B O 1
ATOM 2925 N N . ASP B 1 101 ? 0.618 -31.484 -20.578 1 96 101 ASP B N 1
ATOM 2926 C CA . ASP B 1 101 ? -0.379 -32.438 -21.031 1 96 101 ASP B CA 1
ATOM 2927 C C . ASP B 1 101 ? 0.234 -33.438 -22.016 1 96 101 ASP B C 1
ATOM 2929 O O . ASP B 1 101 ? 1.409 -33.344 -22.359 1 96 101 ASP B O 1
ATOM 2933 N N . ALA B 1 102 ? -0.55 -34.406 -22.422 1 95.25 102 ALA B N 1
ATOM 2934 C CA . ALA B 1 102 ? -0.061 -35.469 -23.25 1 95.25 102 ALA B CA 1
ATOM 2935 C C . ALA B 1 102 ? 0.412 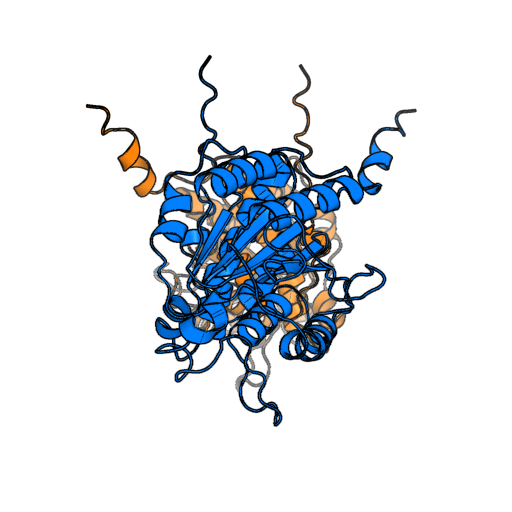-34.969 -24.609 1 95.25 102 ALA B C 1
ATOM 2937 O O . ALA B 1 102 ? 1.363 -35.5 -25.188 1 95.25 102 ALA B O 1
ATOM 2938 N N . ARG B 1 103 ? -0.197 -33.969 -25.078 1 92.62 103 ARG B N 1
ATOM 2939 C CA . ARG B 1 103 ? 0.118 -33.438 -26.406 1 92.62 103 ARG B CA 1
ATOM 2940 C C . ARG B 1 103 ? 1.391 -32.594 -26.375 1 92.62 103 ARG B C 1
ATOM 2942 O O . ARG B 1 103 ? 2.264 -32.75 -27.234 1 92.62 103 ARG B O 1
ATOM 2949 N N . THR B 1 104 ? 1.552 -31.75 -25.438 1 92.12 104 THR B N 1
ATOM 2950 C CA . THR B 1 104 ? 2.666 -30.812 -25.375 1 92.12 104 THR B CA 1
ATOM 2951 C C . THR B 1 104 ? 3.869 -31.438 -24.672 1 92.12 104 THR B C 1
ATOM 2953 O O . THR B 1 104 ? 5.016 -31.188 -25.062 1 92.12 104 THR B O 1
ATOM 2956 N N . ALA B 1 105 ? 3.584 -32.281 -23.656 1 90.62 105 ALA B N 1
ATOM 2957 C CA . ALA B 1 105 ? 4.652 -32.875 -22.859 1 90.62 105 ALA B CA 1
ATOM 2958 C C . ALA B 1 105 ? 5.594 -31.812 -22.312 1 90.62 105 ALA B C 1
ATOM 2960 O O . ALA B 1 105 ? 5.148 -30.828 -21.703 1 90.62 105 ALA B O 1
ATOM 2961 N N . ASP B 1 106 ? 6.863 -31.938 -22.516 1 87.62 106 ASP B N 1
ATOM 2962 C CA . ASP B 1 106 ? 7.824 -30.969 -22 1 87.62 106 ASP B CA 1
ATOM 2963 C C . ASP B 1 106 ? 8.422 -30.141 -23.141 1 87.62 106 ASP B C 1
ATOM 2965 O O . ASP B 1 106 ? 9.5 -29.562 -23 1 87.62 106 ASP B O 1
ATOM 2969 N N . ARG B 1 107 ? 7.648 -30.031 -24.172 1 88.94 107 ARG B N 1
ATOM 2970 C CA . ARG B 1 107 ? 8.219 -29.422 -25.375 1 88.94 107 ARG B CA 1
ATOM 2971 C C . ARG B 1 107 ? 7.719 -27.984 -25.547 1 88.94 107 ARG B C 1
ATOM 2973 O O . ARG B 1 107 ? 8.461 -27.125 -26.016 1 88.94 107 ARG B O 1
ATOM 2980 N N . CYS B 1 108 ? 6.516 -27.828 -25.297 1 93 108 CYS B N 1
ATOM 2981 C CA . CYS B 1 108 ? 5.922 -26.516 -25.531 1 93 108 CYS B CA 1
ATOM 2982 C C . CYS B 1 108 ? 4.715 -26.297 -24.625 1 93 108 CYS B C 1
ATOM 2984 O O . CYS B 1 108 ? 4.535 -27.016 -23.641 1 93 108 CYS B O 1
ATOM 2986 N N . VAL B 1 109 ? 4.027 -25.141 -24.797 1 97.5 109 VAL B N 1
ATOM 2987 C CA . VAL B 1 109 ? 2.82 -24.781 -24.062 1 97.5 109 VAL B CA 1
ATOM 2988 C C . VAL B 1 109 ? 1.647 -24.625 -25.031 1 97.5 109 VAL B C 1
ATOM 2990 O O . VAL B 1 109 ? 1.84 -24.578 -26.25 1 97.5 109 VAL B O 1
ATOM 2993 N N . PHE B 1 110 ? 0.505 -24.688 -24.562 1 97.56 110 PHE B N 1
ATOM 2994 C CA . PHE B 1 110 ? -0.66 -24.375 -25.375 1 97.56 110 PHE B CA 1
ATOM 2995 C C . PHE B 1 110 ? -1.436 -23.203 -24.781 1 97.56 110 PHE B C 1
ATOM 2997 O O . PHE B 1 110 ? -1.366 -22.938 -23.578 1 97.56 110 PHE B O 1
ATOM 3004 N N . THR B 1 111 ? -2.172 -22.484 -25.641 1 97.56 111 THR B N 1
ATOM 3005 C CA . THR B 1 111 ? -2.949 -21.328 -25.219 1 97.56 111 THR B CA 1
ATOM 3006 C C . THR B 1 111 ? -4.348 -21.75 -24.781 1 97.56 111 THR B C 1
ATOM 3008 O O . THR B 1 111 ? -4.934 -22.672 -25.344 1 97.56 111 THR B O 1
ATOM 3011 N N . PHE B 1 112 ? -4.883 -21.141 -23.797 1 97.94 112 PHE B N 1
ATOM 3012 C CA . PHE B 1 112 ? -6.234 -21.422 -23.328 1 97.94 112 PHE B CA 1
ATOM 3013 C C . PHE B 1 112 ? -7.258 -21.125 -24.406 1 97.94 112 PHE B C 1
ATOM 3015 O O . PHE B 1 112 ? -8.227 -21.875 -24.578 1 97.94 112 PHE B O 1
ATOM 3022 N N . LEU B 1 113 ? -7.051 -20.016 -25.078 1 97.19 113 LEU B N 1
ATOM 3023 C CA . LEU B 1 113 ? -7.898 -19.719 -26.219 1 97.19 113 LEU B CA 1
ATOM 3024 C C . LEU B 1 113 ? -7.281 -20.281 -27.5 1 97.19 113 LEU B C 1
ATOM 3026 O O . LEU B 1 113 ? -6.094 -20.078 -27.766 1 97.19 113 LEU B O 1
ATOM 3030 N N . PRO B 1 114 ? -8 -20.859 -28.312 1 94.19 114 PRO B N 1
ATOM 3031 C CA . PRO B 1 114 ? -7.484 -21.547 -29.5 1 94.19 114 PRO B CA 1
ATOM 3032 C C . PRO B 1 114 ? -6.809 -20.578 -30.484 1 94.19 114 PRO B C 1
ATOM 3034 O O . PRO B 1 114 ? -5.887 -20.969 -31.203 1 94.19 114 PRO B O 1
ATOM 3037 N N . ASP B 1 115 ? -7.223 -19.344 -30.531 1 94.94 115 ASP B N 1
ATOM 3038 C CA . ASP B 1 115 ? -6.66 -18.391 -31.484 1 94.94 115 ASP B CA 1
ATOM 3039 C C . ASP B 1 115 ? -5.422 -17.719 -30.922 1 94.94 115 ASP B C 1
ATOM 3041 O O . ASP B 1 115 ? -4.809 -16.875 -31.578 1 94.94 115 ASP B O 1
ATOM 3045 N N . GLY B 1 116 ? -5.117 -18.016 -29.734 1 94.12 116 GLY B N 1
ATOM 3046 C CA . GLY B 1 116 ? -3.893 -17.5 -29.141 1 94.12 116 GLY B CA 1
ATOM 3047 C C . GLY B 1 116 ? -4.082 -16.156 -28.469 1 94.12 116 GLY B C 1
ATOM 3048 O O . GLY B 1 116 ? -3.15 -15.617 -27.859 1 94.12 116 GLY B O 1
ATOM 3049 N N . SER B 1 117 ? -5.281 -15.625 -28.516 1 96.5 117 SER B N 1
ATOM 3050 C CA . SER B 1 117 ? -5.547 -14.336 -27.891 1 96.5 117 SER B CA 1
ATOM 3051 C C . SER B 1 117 ? -5.551 -14.453 -26.375 1 96.5 117 SER B C 1
ATOM 3053 O O . SER B 1 117 ? -5.773 -15.539 -25.828 1 96.5 117 SER B O 1
ATOM 3055 N N . PRO B 1 118 ? -5.223 -13.391 -25.703 1 97.06 118 PRO B N 1
ATOM 3056 C CA . PRO B 1 118 ? -5.301 -13.414 -24.25 1 97.06 118 PRO B CA 1
ATOM 3057 C C . PRO B 1 118 ? -6.738 -13.445 -23.734 1 97.06 118 PRO B C 1
ATOM 3059 O O . PRO B 1 118 ? -7.664 -13.07 -24.453 1 97.06 118 PRO B O 1
ATOM 3062 N N . CYS B 1 119 ? -6.883 -13.992 -22.562 1 97.44 119 CYS B N 1
ATOM 3063 C CA . CYS B 1 119 ? -8.164 -13.914 -21.859 1 97.44 119 CYS B CA 1
ATOM 3064 C C . CYS B 1 119 ? -8.453 -12.492 -21.406 1 97.44 119 CYS B C 1
ATOM 3066 O O . CYS B 1 119 ? -7.523 -11.727 -21.125 1 97.44 119 CYS B O 1
ATOM 3068 N N . ARG B 1 120 ? -9.766 -12.211 -21.297 1 96.5 120 ARG B N 1
ATOM 3069 C CA . ARG B 1 120 ? -10.172 -10.891 -20.844 1 96.5 120 ARG B CA 1
ATOM 3070 C C . ARG B 1 120 ? -10.555 -10.914 -19.359 1 96.5 120 ARG B C 1
ATOM 3072 O O . ARG B 1 120 ? -11.734 -11.008 -19.016 1 96.5 120 ARG B O 1
ATOM 3079 N N . GLY B 1 121 ? -9.602 -10.758 -18.5 1 95.88 121 GLY B N 1
ATOM 3080 C CA . GLY B 1 121 ? -9.836 -10.727 -17.078 1 95.88 121 GLY B CA 1
ATOM 3081 C C . GLY B 1 121 ? -9.773 -12.102 -16.438 1 95.88 121 GLY B C 1
ATOM 3082 O O . GLY B 1 121 ? -9.656 -13.117 -17.125 1 95.88 121 GLY B O 1
ATOM 3083 N N . VAL B 1 122 ? -9.906 -12.133 -15.156 1 96.56 122 VAL B N 1
ATOM 3084 C CA . VAL B 1 122 ? -9.711 -13.336 -14.352 1 96.56 122 VAL B CA 1
ATOM 3085 C C . VAL B 1 122 ? -10.891 -14.289 -14.562 1 96.56 122 VAL B C 1
ATOM 3087 O O . VAL B 1 122 ? -10.695 -15.508 -14.641 1 96.56 122 VAL B O 1
ATOM 3090 N N . ASP B 1 123 ? -12.078 -13.727 -14.664 1 96.5 123 ASP B N 1
ATOM 3091 C CA . ASP B 1 123 ? -13.266 -14.555 -14.859 1 96.5 123 ASP B CA 1
ATOM 3092 C C . ASP B 1 123 ? -13.18 -15.344 -16.156 1 96.5 123 ASP B C 1
ATOM 3094 O O . ASP B 1 123 ? -13.586 -16.516 -16.219 1 96.5 123 ASP B O 1
ATOM 3098 N N . HIS B 1 124 ? -12.68 -14.672 -17.125 1 97.56 124 HIS B N 1
ATOM 3099 C CA . HIS B 1 124 ? -12.531 -15.336 -18.406 1 97.56 124 HIS B CA 1
ATOM 3100 C C . HIS B 1 124 ? -11.5 -16.453 -18.328 1 97.56 124 HIS B C 1
ATOM 3102 O O . HIS B 1 124 ? -11.695 -17.531 -18.922 1 97.56 124 HIS B O 1
ATOM 3108 N N . VAL B 1 125 ? -10.383 -16.297 -17.625 1 98 125 VAL B N 1
ATOM 3109 C CA . VAL B 1 125 ? -9.383 -17.344 -17.438 1 98 125 VAL B CA 1
ATOM 3110 C C . VAL B 1 125 ? -10.016 -18.547 -16.75 1 98 125 VAL B C 1
ATOM 3112 O O . VAL B 1 125 ? -9.836 -19.688 -17.188 1 98 125 VAL B O 1
ATOM 3115 N N . LEU B 1 126 ? -10.773 -18.234 -15.711 1 97.5 126 LEU B N 1
ATOM 3116 C CA . LEU B 1 126 ? -11.406 -19.297 -14.945 1 97.5 126 LEU B CA 1
ATOM 3117 C C . LEU B 1 126 ? -12.422 -20.047 -15.805 1 97.5 126 LEU B C 1
ATOM 3119 O O . LEU B 1 126 ? -12.523 -21.281 -15.719 1 97.5 126 LEU B O 1
ATOM 3123 N N . ALA B 1 127 ? -13.148 -19.312 -16.578 1 97.25 127 ALA B N 1
ATOM 3124 C CA . ALA B 1 127 ? -14.125 -19.938 -17.453 1 97.25 127 ALA B CA 1
ATOM 3125 C C . ALA B 1 127 ? -13.453 -20.859 -18.469 1 97.25 127 ALA B C 1
ATOM 3127 O O . ALA B 1 127 ? -13.898 -21.984 -18.672 1 97.25 127 ALA B O 1
ATOM 3128 N N . GLN B 1 128 ? -12.398 -20.375 -19.125 1 98.19 128 GLN B N 1
ATOM 3129 C CA . GLN B 1 128 ? -11.68 -21.188 -20.094 1 98.19 128 GLN B CA 1
ATOM 3130 C C . GLN B 1 128 ? -11.039 -22.406 -19.438 1 98.19 128 GLN B C 1
ATOM 3132 O O . GLN B 1 128 ? -11.062 -23.5 -19.984 1 98.19 128 GLN B O 1
ATOM 3137 N N . TYR B 1 129 ? -10.492 -22.25 -18.266 1 98.56 129 TYR B N 1
ATOM 3138 C CA . TYR B 1 129 ? -9.914 -23.359 -17.516 1 98.56 129 TYR B CA 1
ATOM 3139 C C . TYR B 1 129 ? -10.945 -24.453 -17.281 1 98.56 129 TYR B C 1
ATOM 3141 O O . TYR B 1 129 ? -10.656 -25.625 -17.469 1 98.56 129 TYR B O 1
ATOM 3149 N N . LYS B 1 130 ? -12.117 -24.047 -16.828 1 97.56 130 LYS B N 1
ATOM 3150 C CA . LYS B 1 130 ? -13.188 -24.984 -16.531 1 97.56 130 LYS B CA 1
ATOM 3151 C C . LYS B 1 130 ? -13.562 -25.797 -17.766 1 97.56 130 LYS B C 1
ATOM 3153 O O . LYS B 1 130 ? -13.938 -26.969 -17.656 1 97.56 130 LYS B O 1
ATOM 3158 N N . GLU B 1 131 ? -13.453 -25.172 -18.859 1 96.31 131 GLU B N 1
ATOM 3159 C CA . GLU B 1 131 ? -13.805 -25.828 -20.109 1 96.31 131 GLU B CA 1
ATOM 3160 C C . GLU B 1 131 ? -12.695 -26.781 -20.562 1 96.31 131 GLU B C 1
ATOM 3162 O O . GLU B 1 131 ? -12.969 -27.875 -21.047 1 96.31 131 GLU B O 1
ATOM 3167 N N . ILE B 1 132 ? -11.453 -26.438 -20.391 1 96.62 132 ILE B N 1
ATOM 3168 C CA . ILE B 1 132 ? -10.305 -27.109 -20.969 1 96.62 132 ILE B CA 1
ATOM 3169 C C . ILE B 1 132 ? -9.891 -28.281 -20.062 1 96.62 132 ILE B C 1
ATOM 3171 O O . ILE B 1 132 ? -9.547 -29.359 -20.562 1 96.62 132 ILE B O 1
ATOM 3175 N N . ALA B 1 133 ? -9.953 -28.141 -18.781 1 97.06 133 ALA B N 1
ATOM 3176 C CA . ALA B 1 133 ? -9.344 -29.062 -17.828 1 97.06 133 ALA B CA 1
ATOM 3177 C C . ALA B 1 133 ? -9.938 -30.469 -17.953 1 97.06 133 ALA B C 1
ATOM 3179 O O . ALA B 1 133 ? -9.203 -31.453 -18.047 1 97.06 133 ALA B O 1
ATOM 3180 N N . PRO B 1 134 ? -11.305 -30.594 -18.062 1 95 134 PRO B N 1
ATOM 3181 C CA . PRO B 1 134 ? -11.891 -31.938 -18.141 1 95 134 PRO B CA 1
ATOM 3182 C C . PRO B 1 134 ? -11.602 -32.625 -19.469 1 95 134 PRO B C 1
ATOM 3184 O O . PRO B 1 134 ? -11.719 -33.844 -19.578 1 95 134 PRO B O 1
ATOM 3187 N N . GLU B 1 135 ? -11.211 -31.844 -20.469 1 94.94 135 GLU B N 1
ATOM 3188 C CA . GLU B 1 135 ? -11.062 -32.406 -21.812 1 94.94 135 GLU B CA 1
ATOM 3189 C C . GLU B 1 135 ? -9.617 -32.812 -22.094 1 94.94 135 GLU B C 1
ATOM 3191 O O . GLU B 1 135 ? -9.344 -33.5 -23.062 1 94.94 135 GLU B O 1
ATOM 3196 N N . LEU B 1 136 ? -8.758 -32.438 -21.234 1 95.38 136 LEU B N 1
ATOM 3197 C CA . LEU B 1 136 ? -7.34 -32.656 -21.5 1 95.38 136 LEU B CA 1
ATOM 3198 C C . LEU B 1 136 ? -6.91 -34.062 -21.031 1 95.38 136 LEU B C 1
ATOM 3200 O O . LEU B 1 136 ? -7.375 -34.531 -20 1 95.38 136 LEU B O 1
ATOM 3204 N N . VAL B 1 137 ? -6.039 -34.625 -21.844 1 95.94 137 VAL B N 1
ATOM 3205 C CA . VAL B 1 137 ? -5.328 -35.844 -21.406 1 95.94 137 VAL B CA 1
ATOM 3206 C C . VAL B 1 137 ? -4.016 -35.438 -20.734 1 95.94 137 VAL B C 1
ATOM 3208 O O . VAL B 1 137 ? -3.143 -34.844 -21.375 1 95.94 137 VAL B O 1
ATOM 3211 N N . LEU B 1 138 ? -3.928 -35.781 -19.469 1 95.44 138 LEU B N 1
ATOM 3212 C CA . LEU B 1 138 ? -2.75 -35.406 -18.703 1 95.44 138 LEU B CA 1
ATOM 3213 C C . LEU B 1 138 ? -1.516 -36.156 -19.188 1 95.44 138 LEU B C 1
ATOM 3215 O O . LEU B 1 138 ? -1.63 -37.25 -19.734 1 95.44 138 LEU B O 1
ATOM 3219 N N . GLY B 1 139 ? -0.414 -35.5 -19.047 1 94.12 139 GLY B N 1
ATOM 3220 C CA . GLY B 1 139 ? 0.84 -36.062 -19.516 1 94.12 139 GLY B CA 1
ATOM 3221 C C . GLY B 1 139 ? 2.012 -35.781 -18.594 1 94.12 139 GLY B C 1
ATOM 3222 O O . GLY B 1 139 ? 1.888 -35.844 -17.375 1 94.12 139 GLY B O 1
ATOM 3223 N N . GLY B 1 140 ? 3.297 -35.5 -19.234 1 88.19 140 GLY B N 1
ATOM 3224 C CA . GLY B 1 140 ? 4.512 -35.188 -18.484 1 88.19 140 GLY B CA 1
ATOM 3225 C C . GLY B 1 140 ? 5.754 -35.156 -19.359 1 88.19 140 GLY B C 1
ATOM 3226 O O . GLY B 1 140 ? 5.656 -35.25 -20.578 1 88.19 140 GLY B O 1
ATOM 3227 N N . PRO B 1 141 ? 6.852 -34.938 -18.734 1 89.94 141 PRO B N 1
ATOM 3228 C CA . PRO B 1 141 ? 7.137 -34.656 -17.328 1 89.94 141 PRO B CA 1
ATOM 3229 C C . PRO B 1 141 ? 6.809 -33.219 -16.922 1 89.94 141 PRO B C 1
ATOM 3231 O O . PRO B 1 141 ? 6.461 -32.406 -17.781 1 89.94 141 PRO B O 1
ATOM 3234 N N . THR B 1 142 ? 6.75 -32.875 -15.617 1 90.06 142 THR B N 1
ATOM 3235 C CA . THR B 1 142 ? 6.543 -31.531 -15.133 1 90.06 142 THR B CA 1
ATOM 3236 C C . THR B 1 142 ? 7.805 -30.688 -15.312 1 90.06 142 THR B C 1
ATOM 3238 O O . THR B 1 142 ? 8.75 -30.797 -14.539 1 90.06 142 THR B O 1
ATOM 3241 N N . ASN B 1 143 ? 7.855 -29.938 -16.344 1 92.44 143 ASN B N 1
ATOM 3242 C CA . ASN B 1 143 ? 8.953 -29.062 -16.719 1 92.44 143 ASN B CA 1
ATOM 3243 C C . ASN B 1 143 ? 8.484 -27.625 -16.906 1 92.44 143 ASN B C 1
ATOM 3245 O O . ASN B 1 143 ? 7.578 -27.359 -17.703 1 92.44 143 ASN B O 1
ATOM 3249 N N . PHE B 1 144 ? 9.156 -26.703 -16.188 1 93.75 144 PHE B N 1
ATOM 3250 C CA . PHE B 1 144 ? 8.711 -25.312 -16.203 1 93.75 144 PHE B CA 1
ATOM 3251 C C . PHE B 1 144 ? 9.344 -24.562 -17.375 1 93.75 144 PHE B C 1
ATOM 3253 O O . PHE B 1 144 ? 8.891 -23.484 -17.734 1 93.75 144 PHE B O 1
ATOM 3260 N N . ALA B 1 145 ? 10.398 -25.078 -17.938 1 93.81 145 ALA B N 1
ATOM 3261 C CA . ALA B 1 145 ? 11.227 -24.359 -18.906 1 93.81 145 ALA B CA 1
ATOM 3262 C C . ALA B 1 145 ? 10.398 -23.859 -20.078 1 93.81 145 ALA B C 1
ATOM 3264 O O . ALA B 1 145 ? 10.461 -22.688 -20.453 1 93.81 145 ALA B O 1
ATOM 3265 N N . PRO B 1 146 ? 9.539 -24.75 -20.672 1 95.38 146 PRO B N 1
ATOM 3266 C CA . PRO B 1 146 ? 8.758 -24.266 -21.812 1 95.38 146 PRO B CA 1
ATOM 3267 C C . PRO B 1 146 ? 7.891 -23.062 -21.469 1 95.38 146 PRO B C 1
ATOM 3269 O O . PRO B 1 146 ? 7.734 -22.156 -22.281 1 95.38 146 PRO B O 1
ATOM 3272 N N . MET B 1 147 ? 7.324 -23.094 -20.281 1 96.69 147 MET B N 1
ATOM 3273 C CA . MET B 1 147 ? 6.469 -21.984 -19.859 1 96.69 147 MET B CA 1
ATOM 3274 C C . MET B 1 147 ? 7.277 -20.719 -19.672 1 96.69 147 MET B C 1
ATOM 3276 O O . MET B 1 147 ? 6.828 -19.625 -20.047 1 96.69 147 MET B O 1
ATOM 3280 N N . ILE B 1 148 ? 8.422 -20.797 -19.094 1 97.12 148 ILE B N 1
ATOM 3281 C CA . ILE B 1 148 ? 9.273 -19.641 -18.844 1 97.12 148 ILE B CA 1
ATOM 3282 C C . ILE B 1 148 ? 9.773 -19.078 -20.172 1 97.12 148 ILE B C 1
ATOM 3284 O O . ILE B 1 148 ? 9.773 -17.859 -20.359 1 97.12 148 ILE B O 1
ATOM 3288 N N . TYR B 1 149 ? 10.172 -19.938 -21.094 1 97.31 149 TYR B N 1
ATOM 3289 C CA . TYR B 1 149 ? 10.586 -19.469 -22.406 1 97.31 149 TYR B CA 1
ATOM 3290 C C . TYR B 1 149 ? 9.445 -18.734 -23.109 1 97.31 149 TYR B C 1
ATOM 3292 O O . TYR B 1 149 ? 9.664 -17.719 -23.766 1 97.31 149 TYR B O 1
ATOM 3300 N N . GLN B 1 150 ? 8.297 -19.297 -23 1 97.62 150 GLN B N 1
ATOM 3301 C CA . GLN B 1 150 ? 7.133 -18.641 -23.594 1 97.62 150 GLN B CA 1
ATOM 3302 C C . GLN B 1 150 ? 6.941 -17.25 -23 1 97.62 150 GLN B C 1
ATOM 3304 O O . GLN B 1 150 ? 6.633 -16.297 -23.734 1 97.62 150 GLN B O 1
ATOM 3309 N N . ALA B 1 151 ? 7.102 -17.109 -21.734 1 98.25 151 ALA B N 1
ATOM 3310 C CA . ALA B 1 151 ? 6.965 -15.805 -21.078 1 98.25 151 ALA B CA 1
ATOM 3311 C C . ALA B 1 151 ? 8.047 -14.836 -21.547 1 98.25 151 ALA B C 1
ATOM 3313 O O . ALA B 1 151 ? 7.773 -13.656 -21.781 1 98.25 151 ALA B O 1
ATOM 3314 N N . ILE B 1 152 ? 9.258 -15.344 -21.656 1 97.69 152 ILE B N 1
ATOM 3315 C CA . ILE B 1 152 ? 10.352 -14.523 -22.156 1 97.69 152 ILE B CA 1
ATOM 3316 C C . ILE B 1 152 ? 9.992 -13.992 -23.547 1 97.69 152 ILE B C 1
ATOM 3318 O O . ILE B 1 152 ? 10.18 -12.805 -23.828 1 97.69 152 ILE B O 1
ATOM 3322 N N . ARG B 1 153 ? 9.516 -14.844 -24.359 1 96.69 153 ARG B N 1
ATOM 3323 C CA . ARG B 1 153 ? 9.125 -14.453 -25.703 1 96.69 153 ARG B CA 1
ATOM 3324 C C . ARG B 1 153 ? 8.07 -13.352 -25.672 1 96.69 153 ARG B C 1
ATOM 3326 O O . ARG B 1 153 ? 8.133 -12.398 -26.453 1 96.69 153 ARG B O 1
ATOM 3333 N N . GLN B 1 154 ? 7.129 -13.516 -24.812 1 95.44 154 GLN B N 1
ATOM 3334 C CA . GLN B 1 154 ? 6.074 -12.516 -24.688 1 95.44 154 GLN B CA 1
ATOM 3335 C C . GLN B 1 154 ? 6.645 -11.164 -24.266 1 95.44 154 GLN B C 1
ATOM 3337 O O . GLN B 1 154 ? 6.246 -10.125 -24.797 1 95.44 154 GLN B O 1
ATOM 3342 N N . VAL B 1 155 ? 7.5 -11.141 -23.297 1 96.19 155 VAL B N 1
ATOM 3343 C CA . VAL B 1 155 ? 8.125 -9.914 -22.797 1 96.19 155 VAL B CA 1
ATOM 3344 C C . VAL B 1 155 ? 8.922 -9.25 -23.922 1 96.19 155 VAL B C 1
ATOM 3346 O O . VAL B 1 155 ? 8.859 -8.031 -24.109 1 96.19 155 VAL B O 1
ATOM 3349 N N . LYS B 1 156 ? 9.609 -10.047 -24.688 1 94.25 156 LYS B N 1
ATOM 3350 C CA . LYS B 1 156 ? 10.398 -9.523 -25.812 1 94.25 156 LYS B CA 1
ATOM 3351 C C . LYS B 1 156 ? 9.492 -8.922 -26.875 1 94.25 156 LYS B C 1
ATOM 3353 O O . LYS B 1 156 ? 9.812 -7.887 -27.469 1 94.25 156 LYS B O 1
ATOM 3358 N N . ALA B 1 157 ? 8.453 -9.516 -27.078 1 92.12 157 ALA B N 1
ATOM 3359 C CA . ALA B 1 157 ? 7.539 -9.094 -28.141 1 92.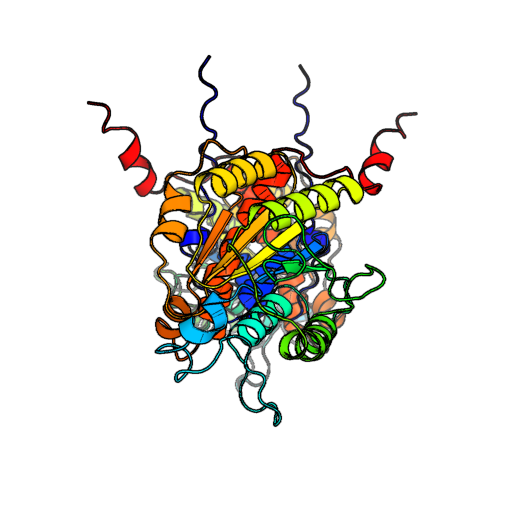12 157 ALA B CA 1
ATOM 3360 C C . ALA B 1 157 ? 6.82 -7.805 -27.766 1 92.12 157 ALA B C 1
ATOM 3362 O O . ALA B 1 157 ? 6.598 -6.941 -28.609 1 92.12 157 ALA B O 1
ATOM 3363 N N . THR B 1 158 ? 6.457 -7.664 -26.531 1 89.62 158 THR B N 1
ATOM 3364 C CA . THR B 1 158 ? 5.629 -6.535 -26.109 1 89.62 158 THR B CA 1
ATOM 3365 C C . THR B 1 158 ? 6.492 -5.422 -25.531 1 89.62 158 THR B C 1
ATOM 3367 O O . THR B 1 158 ? 6.09 -4.258 -25.516 1 89.62 158 THR B O 1
ATOM 3370 N N . GLY B 1 159 ? 7.613 -5.777 -24.969 1 88.62 159 GLY B N 1
ATOM 3371 C CA . GLY B 1 159 ? 8.453 -4.809 -24.281 1 88.62 159 GLY B CA 1
ATOM 3372 C C . GLY B 1 159 ? 7.891 -4.383 -22.938 1 88.62 159 GLY B C 1
ATOM 3373 O O . GLY B 1 159 ? 8.336 -3.391 -22.359 1 88.62 159 GLY B O 1
ATOM 3374 N N . THR B 1 160 ? 6.91 -5.027 -22.5 1 90.62 160 THR B N 1
ATOM 3375 C CA . THR B 1 160 ? 6.227 -4.664 -21.266 1 90.62 160 THR B CA 1
ATOM 3376 C C . THR B 1 160 ? 6.621 -5.609 -20.125 1 90.62 160 THR B C 1
ATOM 3378 O O . THR B 1 160 ? 6.816 -6.805 -20.359 1 90.62 160 THR B O 1
ATOM 3381 N N . CYS B 1 161 ? 6.777 -5.02 -18.984 1 94.56 161 CYS B N 1
ATOM 3382 C CA . CYS B 1 161 ? 7.035 -5.816 -17.781 1 94.56 161 CYS B CA 1
ATOM 3383 C C . CYS B 1 161 ? 5.922 -6.832 -17.562 1 94.56 161 CYS B C 1
ATOM 3385 O O . CYS B 1 161 ? 4.746 -6.527 -17.75 1 94.56 161 CYS B O 1
ATOM 3387 N N . SER B 1 162 ? 6.332 -8.062 -17.141 1 97.25 162 SER B N 1
ATOM 3388 C CA . SER B 1 162 ? 5.332 -9.109 -16.953 1 97.25 162 SER B CA 1
ATOM 3389 C C . SER B 1 162 ? 5.566 -9.883 -15.664 1 97.25 162 SER B C 1
ATOM 3391 O O . SER B 1 162 ? 6.707 -10.016 -15.211 1 97.25 162 SER B O 1
ATOM 3393 N N . ILE B 1 163 ? 4.508 -10.328 -15.102 1 97.69 163 ILE B N 1
ATOM 3394 C CA . ILE B 1 163 ? 4.508 -11.289 -14.008 1 97.69 163 ILE B CA 1
ATOM 3395 C C . ILE B 1 163 ? 4.008 -12.648 -14.508 1 97.69 163 ILE B C 1
ATOM 3397 O O . ILE B 1 163 ? 2.883 -12.758 -14.992 1 97.69 163 ILE B O 1
ATOM 3401 N N . LEU B 1 164 ? 4.844 -13.656 -14.406 1 98.62 164 LEU B N 1
ATOM 3402 C CA . LEU B 1 164 ? 4.484 -15.031 -14.75 1 98.62 164 LEU B CA 1
ATOM 3403 C C . LEU B 1 164 ? 4.137 -15.82 -13.492 1 98.62 164 LEU B C 1
ATOM 3405 O O . LEU B 1 164 ? 4.953 -15.93 -12.578 1 98.62 164 LEU B O 1
ATOM 3409 N N . VAL B 1 165 ? 2.975 -16.328 -13.477 1 98.62 165 VAL B N 1
ATOM 3410 C CA . VAL B 1 165 ? 2.553 -17.234 -12.406 1 98.62 165 VAL B CA 1
ATOM 3411 C C . VAL B 1 165 ? 2.42 -18.656 -12.953 1 98.62 165 VAL B C 1
ATOM 3413 O O . VAL B 1 165 ? 1.568 -18.922 -13.805 1 98.62 165 VAL B O 1
ATOM 3416 N N . ILE B 1 166 ? 3.262 -19.531 -12.469 1 97.81 166 ILE B N 1
ATOM 3417 C CA . ILE B 1 166 ? 3.186 -20.953 -12.812 1 97.81 166 ILE B CA 1
ATOM 3418 C C . ILE B 1 166 ? 2.535 -21.734 -11.664 1 97.81 166 ILE B C 1
ATOM 3420 O O . ILE B 1 166 ? 2.969 -21.625 -10.516 1 97.81 166 ILE B O 1
ATOM 3424 N N . ILE B 1 167 ? 1.538 -22.422 -11.953 1 98.44 167 ILE B N 1
ATOM 3425 C CA . ILE B 1 167 ? 0.863 -23.266 -10.969 1 98.44 167 ILE B CA 1
ATOM 3426 C C . ILE B 1 167 ? 1.107 -24.734 -11.289 1 98.44 167 ILE B C 1
ATOM 3428 O O . ILE B 1 167 ? 0.824 -25.188 -12.398 1 98.44 167 ILE B O 1
ATOM 3432 N N . ALA B 1 168 ? 1.683 -25.438 -10.359 1 96.81 168 ALA B N 1
ATOM 3433 C CA . ALA B 1 168 ? 2.047 -26.828 -10.625 1 96.81 168 ALA B CA 1
ATOM 3434 C C . ALA B 1 168 ? 2.051 -27.656 -9.336 1 96.81 168 ALA B C 1
ATOM 3436 O O . ALA B 1 168 ? 2.178 -27.094 -8.242 1 96.81 168 ALA B O 1
ATOM 3437 N N . ASP B 1 169 ? 1.901 -28.922 -9.531 1 93.38 169 ASP B N 1
ATOM 3438 C CA . ASP B 1 169 ? 2.035 -29.781 -8.367 1 93.38 169 ASP B CA 1
ATOM 3439 C C . ASP B 1 169 ? 3.504 -30.062 -8.055 1 93.38 169 ASP B C 1
ATOM 3441 O O . ASP B 1 169 ? 4.398 -29.516 -8.711 1 93.38 169 ASP B O 1
ATOM 3445 N N . GLY B 1 170 ? 3.996 -30.578 -7 1 78.44 170 GLY B N 1
ATOM 3446 C CA . GLY B 1 170 ? 5.32 -30.656 -6.41 1 78.44 170 GLY B CA 1
ATOM 3447 C C . GLY B 1 170 ? 6.23 -31.656 -7.121 1 78.44 170 GLY B C 1
ATOM 3448 O O . GLY B 1 170 ? 7.402 -31.781 -6.766 1 78.44 170 GLY B O 1
ATOM 3449 N N . GLN B 1 171 ? 5.891 -32.25 -8.227 1 77 171 GLN B N 1
ATOM 3450 C CA . GLN B 1 171 ? 6.695 -33.312 -8.859 1 77 171 GLN B CA 1
ATOM 3451 C C . GLN B 1 171 ? 7.465 -32.75 -10.055 1 77 171 GLN B C 1
ATOM 3453 O O . GLN B 1 171 ? 7.242 -33.188 -11.195 1 77 171 GLN B O 1
ATOM 3458 N N . VAL B 1 172 ? 8.484 -31.891 -9.703 1 78.12 172 VAL B N 1
ATOM 3459 C CA . VAL B 1 172 ? 9.242 -31.297 -10.789 1 78.12 172 VAL B CA 1
ATOM 3460 C C . VAL B 1 172 ? 10.445 -32.156 -11.133 1 78.12 172 VAL B C 1
ATOM 3462 O O . VAL B 1 172 ? 11.086 -32.719 -10.242 1 78.12 172 VAL B O 1
ATOM 3465 N N . THR B 1 173 ? 10.734 -32.438 -12.438 1 75.69 173 THR B N 1
ATOM 3466 C CA . THR B 1 173 ? 11.758 -33.375 -12.852 1 75.69 173 THR B CA 1
ATOM 3467 C C . THR B 1 173 ? 12.961 -32.656 -13.453 1 75.69 173 THR B C 1
ATOM 3469 O O . THR B 1 173 ? 14.055 -33.219 -13.539 1 75.69 173 THR B O 1
ATOM 3472 N N . SER B 1 174 ? 12.93 -31.453 -13.812 1 78.62 174 SER B N 1
ATOM 3473 C CA . SER B 1 174 ? 14 -30.766 -14.531 1 78.62 174 SER B CA 1
ATOM 3474 C C . SER B 1 174 ? 14.508 -29.562 -13.75 1 78.62 174 SER B C 1
ATOM 3476 O O . SER B 1 174 ? 14.523 -28.453 -14.266 1 78.62 174 SER B O 1
ATOM 3478 N N . GLU B 1 175 ? 15.125 -29.844 -12.719 1 79.19 175 GLU B N 1
ATOM 3479 C CA . GLU B 1 175 ? 15.555 -28.797 -11.812 1 79.19 175 GLU B CA 1
ATOM 3480 C C . GLU B 1 175 ? 16.656 -27.938 -12.438 1 79.19 175 GLU B C 1
ATOM 3482 O O . GLU B 1 175 ? 16.609 -26.703 -12.367 1 79.19 175 GLU B O 1
ATOM 3487 N N . LYS B 1 176 ? 17.625 -28.578 -13.008 1 81.56 176 LYS B N 1
ATOM 3488 C CA . LYS B 1 176 ? 18.766 -27.859 -13.586 1 81.56 176 LYS B CA 1
ATOM 3489 C C . LYS B 1 176 ? 18.312 -26.938 -14.711 1 81.56 176 LYS B C 1
ATOM 3491 O O . LYS B 1 176 ? 18.703 -25.781 -14.773 1 81.56 176 LYS B O 1
ATOM 3496 N N . GLU B 1 177 ? 17.516 -27.516 -15.547 1 86.56 177 GLU B N 1
ATOM 3497 C CA . GLU B 1 177 ? 17.031 -26.719 -16.672 1 86.56 177 GLU B CA 1
ATOM 3498 C C . GLU B 1 177 ? 16.188 -25.547 -16.172 1 86.56 177 GLU B C 1
ATOM 3500 O O . GLU B 1 177 ? 16.328 -24.422 -16.672 1 86.56 177 GLU B O 1
ATOM 3505 N N . THR B 1 178 ? 15.352 -25.797 -15.281 1 87.44 178 THR B N 1
ATOM 3506 C CA . THR B 1 178 ? 14.492 -24.766 -14.719 1 87.44 178 THR B CA 1
ATOM 3507 C C . THR B 1 178 ? 15.32 -23.656 -14.078 1 87.44 178 THR B C 1
ATOM 3509 O O . THR B 1 178 ? 15.07 -22.469 -14.297 1 87.44 178 THR B O 1
ATOM 3512 N N . SER B 1 179 ? 16.328 -24.047 -13.359 1 88.94 179 SER B N 1
ATOM 3513 C CA . SER B 1 179 ? 17.203 -23.078 -12.703 1 88.94 179 SER B CA 1
ATOM 3514 C C . SER B 1 179 ? 17.906 -22.188 -13.727 1 88.94 179 SER B C 1
ATOM 3516 O O . SER B 1 179 ? 18.016 -20.969 -13.531 1 88.94 179 SER B O 1
ATOM 3518 N N . GLN B 1 180 ? 18.391 -22.766 -14.734 1 90.5 180 GLN B N 1
ATOM 3519 C CA . GLN B 1 180 ? 19.094 -22.016 -15.766 1 90.5 180 GLN B CA 1
ATOM 3520 C C . GLN B 1 180 ? 18.156 -21.031 -16.484 1 90.5 180 GLN B C 1
ATOM 3522 O O . GLN B 1 180 ? 18.547 -19.906 -16.766 1 90.5 180 GLN B O 1
ATOM 3527 N N . VAL B 1 181 ? 17.016 -21.531 -16.734 1 93.44 181 VAL B N 1
ATOM 3528 C CA . VAL B 1 181 ? 16.094 -20.672 -17.5 1 93.44 181 VAL B CA 1
ATOM 3529 C C . VAL B 1 181 ? 15.609 -19.531 -16.609 1 93.44 181 VAL B C 1
ATOM 3531 O O . VAL B 1 181 ? 15.367 -18.422 -17.094 1 93.44 181 VAL B O 1
ATOM 3534 N N . ILE B 1 182 ? 15.422 -19.766 -15.328 1 93.81 182 ILE B N 1
ATOM 3535 C CA . ILE B 1 182 ? 15.07 -18.703 -14.398 1 93.81 182 ILE B CA 1
ATOM 3536 C C . ILE B 1 182 ? 16.156 -17.641 -14.391 1 93.81 182 ILE B C 1
ATOM 3538 O O . ILE B 1 182 ? 15.859 -16.438 -14.43 1 93.81 182 ILE B O 1
ATOM 3542 N N . ALA B 1 183 ? 17.359 -18.094 -14.328 1 94.44 183 ALA B N 1
ATOM 3543 C CA . ALA B 1 183 ? 18.484 -17.156 -14.367 1 94.44 183 ALA B CA 1
ATOM 3544 C C . ALA B 1 183 ? 18.484 -16.375 -15.672 1 94.44 183 ALA B C 1
ATOM 3546 O O . ALA B 1 183 ? 18.688 -15.148 -15.672 1 94.44 183 ALA B O 1
ATOM 3547 N N . GLU B 1 184 ? 18.297 -17.047 -16.719 1 95.56 184 GLU B N 1
ATOM 3548 C CA . GLU B 1 184 ? 18.234 -16.391 -18.016 1 95.56 184 GLU B CA 1
ATOM 3549 C C . GLU B 1 184 ? 17.109 -15.359 -18.047 1 95.56 184 GLU B C 1
ATOM 3551 O O . GLU B 1 184 ? 17.266 -14.273 -18.609 1 95.56 184 GLU B O 1
ATOM 3556 N N . ALA B 1 185 ? 16.016 -15.711 -17.5 1 97.12 185 ALA B N 1
ATOM 3557 C CA . ALA B 1 185 ? 14.836 -14.844 -17.484 1 97.12 185 ALA B CA 1
ATOM 3558 C C . ALA B 1 185 ? 15.117 -13.539 -16.766 1 97.12 185 ALA B C 1
ATOM 3560 O O . ALA B 1 185 ? 14.445 -12.531 -17 1 97.12 185 ALA B O 1
ATOM 3561 N N . SER B 1 186 ? 16.109 -13.492 -15.898 1 96.19 186 SER B N 1
ATOM 3562 C CA . SER B 1 186 ? 16.438 -12.297 -15.125 1 96.19 186 SER B CA 1
ATOM 3563 C C . SER B 1 186 ? 17.031 -11.211 -16.016 1 96.19 186 SER B C 1
ATOM 3565 O O . SER B 1 186 ? 17.203 -10.07 -15.586 1 96.19 186 SER B O 1
ATOM 3567 N N . ASN B 1 187 ? 17.328 -11.516 -17.266 1 96.25 187 ASN B N 1
ATOM 3568 C CA . ASN B 1 187 ? 17.797 -10.531 -18.25 1 96.25 187 ASN B CA 1
ATOM 3569 C C . ASN B 1 187 ? 16.625 -9.75 -18.844 1 96.25 187 ASN B C 1
ATOM 3571 O O . ASN B 1 187 ? 16.828 -8.805 -19.609 1 96.25 187 ASN B O 1
ATOM 3575 N N . TYR B 1 188 ? 15.461 -10.094 -18.531 1 96.94 188 TYR B N 1
ATOM 3576 C CA . TYR B 1 188 ? 14.258 -9.469 -19.078 1 96.94 188 TYR B CA 1
ATOM 3577 C C . TYR B 1 188 ? 13.352 -8.969 -17.953 1 96.94 188 TYR B C 1
ATOM 3579 O O . TYR B 1 188 ? 13.57 -9.289 -16.781 1 96.94 188 TYR B O 1
ATOM 3587 N N . ALA B 1 189 ? 12.43 -8.086 -18.25 1 96.12 189 ALA B N 1
ATOM 3588 C CA . ALA B 1 189 ? 11.484 -7.543 -17.281 1 96.12 189 ALA B CA 1
ATOM 3589 C C . ALA B 1 189 ? 10.406 -8.562 -16.922 1 96.12 189 ALA B C 1
ATOM 3591 O O . ALA B 1 189 ? 9.227 -8.352 -17.219 1 96.12 189 ALA B O 1
ATOM 3592 N N . LEU B 1 190 ? 10.898 -9.656 -16.281 1 97.88 190 LEU B N 1
ATOM 3593 C CA . LEU B 1 190 ? 10.016 -10.781 -16.016 1 97.88 190 LEU B CA 1
ATOM 3594 C C . LEU B 1 190 ? 10.164 -11.258 -14.57 1 97.88 190 LEU B C 1
ATOM 3596 O O . LEU B 1 190 ? 11.234 -11.719 -14.172 1 97.88 190 LEU B O 1
ATOM 3600 N N . ALA B 1 191 ? 9.109 -11.055 -13.805 1 97.12 191 ALA B N 1
ATOM 3601 C CA . ALA B 1 191 ? 9.016 -11.656 -12.484 1 97.12 191 ALA B CA 1
ATOM 3602 C C . ALA B 1 191 ? 8.312 -13.008 -12.539 1 97.12 191 ALA B C 1
ATOM 3604 O O . ALA B 1 191 ? 7.324 -13.164 -13.258 1 97.12 191 ALA B O 1
ATOM 3605 N N . ILE B 1 192 ? 8.836 -14.008 -11.758 1 97.12 192 ILE B N 1
ATOM 3606 C CA . ILE B 1 192 ? 8.312 -15.367 -11.844 1 97.12 192 ILE B CA 1
ATOM 3607 C C . ILE B 1 192 ? 7.855 -15.828 -10.461 1 97.12 192 ILE B C 1
ATOM 3609 O O . ILE B 1 192 ? 8.617 -15.766 -9.492 1 97.12 192 ILE B O 1
ATOM 3613 N N . ILE B 1 193 ? 6.688 -16.281 -10.422 1 97 193 ILE B N 1
ATOM 3614 C CA . ILE B 1 193 ? 6.133 -16.906 -9.227 1 97 193 ILE B CA 1
ATOM 3615 C C . ILE B 1 193 ? 5.691 -18.328 -9.547 1 97 193 ILE B C 1
ATOM 3617 O O . ILE B 1 193 ? 4.957 -18.562 -10.508 1 97 193 ILE B O 1
ATOM 3621 N N . VAL B 1 194 ? 6.145 -19.219 -8.734 1 96.25 194 VAL B N 1
ATOM 3622 C CA . VAL B 1 194 ? 5.668 -20.594 -8.844 1 96.25 194 VAL B CA 1
ATOM 3623 C C . VAL B 1 194 ? 4.832 -20.953 -7.613 1 96.25 194 VAL B C 1
ATOM 3625 O O . VAL B 1 194 ? 5.277 -20.766 -6.477 1 96.25 194 VAL B O 1
ATOM 3628 N N . VAL B 1 195 ? 3.65 -21.359 -7.867 1 97.31 195 VAL B N 1
ATOM 3629 C CA . VAL B 1 195 ? 2.754 -21.797 -6.801 1 97.31 195 VAL B CA 1
ATOM 3630 C C . VAL B 1 195 ? 2.596 -23.312 -6.84 1 97.31 195 VAL B C 1
ATOM 3632 O O . VAL B 1 195 ? 2.119 -23.875 -7.836 1 97.31 195 VAL B O 1
ATOM 3635 N N . GLY B 1 196 ? 2.973 -23.906 -5.715 1 96.81 196 GLY B N 1
ATOM 3636 C CA . GLY B 1 196 ? 2.781 -25.344 -5.574 1 96.81 196 GLY B CA 1
ATOM 3637 C C . GLY B 1 196 ? 1.41 -25.719 -5.039 1 96.81 196 GLY B C 1
ATOM 3638 O O . GLY B 1 196 ? 0.988 -25.203 -3.996 1 96.81 196 GLY B O 1
ATOM 3639 N N . VAL B 1 197 ? 0.788 -26.625 -5.695 1 97.88 197 VAL B N 1
ATOM 3640 C CA . VAL B 1 197 ? -0.516 -27.109 -5.25 1 97.88 197 VAL B CA 1
ATOM 3641 C C . VAL B 1 197 ? -0.468 -28.609 -5.062 1 97.88 197 VAL B C 1
ATOM 3643 O O . VAL B 1 197 ? 0.235 -29.312 -5.793 1 97.88 197 VAL B O 1
ATOM 3646 N N . GLY B 1 198 ? -1.188 -29.094 -4.098 1 96.94 198 GLY B N 1
ATOM 3647 C CA . GLY B 1 198 ? -1.235 -30.531 -3.852 1 96.94 198 GLY B CA 1
ATOM 3648 C C . GLY B 1 198 ? -0.353 -30.969 -2.697 1 96.94 198 GLY B C 1
ATOM 3649 O O . GLY B 1 198 ? -0.076 -30.172 -1.79 1 96.94 198 GLY B O 1
ATOM 3650 N N . ASP B 1 199 ? 0.078 -32.25 -2.717 1 95.44 199 ASP B N 1
ATOM 3651 C CA . ASP B 1 199 ? 0.719 -32.875 -1.574 1 95.44 199 ASP B CA 1
ATOM 3652 C C . ASP B 1 199 ? 2.234 -32.719 -1.626 1 95.44 199 ASP B C 1
ATOM 3654 O O . ASP B 1 199 ? 2.916 -32.875 -0.61 1 95.44 199 ASP B O 1
ATOM 3658 N N . GLY B 1 200 ? 2.773 -32.344 -2.688 1 90.69 200 GLY B N 1
ATOM 3659 C CA . GLY B 1 200 ? 4.219 -32.281 -2.85 1 90.69 200 GLY B CA 1
ATOM 3660 C C . GLY B 1 200 ? 4.789 -33.469 -3.598 1 90.69 200 GLY B C 1
ATOM 3661 O O . GLY B 1 200 ? 4.125 -34.031 -4.465 1 90.69 200 GLY B O 1
ATOM 3662 N N . PRO B 1 201 ? 6.012 -33.719 -3.588 1 89.62 201 PRO B N 1
ATOM 3663 C CA . PRO B 1 201 ? 7.016 -33.156 -2.674 1 89.62 201 PRO B CA 1
ATOM 3664 C C . PRO B 1 201 ? 7.488 -31.766 -3.076 1 89.62 201 PRO B C 1
ATOM 3666 O O . PRO B 1 201 ? 7.418 -31.406 -4.254 1 89.62 201 PRO B O 1
ATOM 3669 N N . TRP B 1 202 ? 7.965 -30.969 -2.068 1 88.75 202 TRP B N 1
ATOM 3670 C CA . TRP B 1 202 ? 8.289 -29.562 -2.318 1 88.75 202 TRP B CA 1
ATOM 3671 C C . TRP B 1 202 ? 9.781 -29.312 -2.16 1 88.75 202 TRP B C 1
ATOM 3673 O O . TRP B 1 202 ? 10.258 -28.188 -2.389 1 88.75 202 TRP B O 1
ATOM 3683 N N . GLU B 1 203 ? 10.531 -30.281 -1.843 1 81.75 203 GLU B N 1
ATOM 3684 C CA . GLU B 1 203 ? 11.961 -30.141 -1.574 1 81.75 203 GLU B CA 1
ATOM 3685 C C . GLU B 1 203 ? 12.695 -29.562 -2.779 1 81.75 203 GLU B C 1
ATOM 3687 O O . GLU B 1 203 ? 13.539 -28.672 -2.631 1 81.75 203 GLU B O 1
ATOM 3692 N N . ASP B 1 204 ? 12.359 -30.062 -3.928 1 78.56 204 ASP B N 1
ATOM 3693 C CA . ASP B 1 204 ? 13.023 -29.594 -5.141 1 78.56 204 ASP B CA 1
ATOM 3694 C C . ASP B 1 204 ? 12.727 -28.125 -5.398 1 78.56 204 ASP B C 1
ATOM 3696 O O . ASP B 1 204 ? 13.625 -27.344 -5.715 1 78.56 204 ASP B O 1
ATOM 3700 N N . MET B 1 205 ? 11.5 -27.75 -5.203 1 80.19 205 MET B N 1
ATOM 3701 C CA . MET B 1 205 ? 11.094 -26.375 -5.473 1 80.19 205 MET B CA 1
ATOM 3702 C C . MET B 1 205 ? 11.695 -25.422 -4.441 1 80.19 205 MET B C 1
ATOM 3704 O O . MET B 1 205 ? 12.062 -24.281 -4.773 1 80.19 205 MET B O 1
ATOM 3708 N N . GLU B 1 206 ? 11.797 -25.859 -3.258 1 79.56 206 GLU B N 1
ATOM 3709 C CA . GLU B 1 206 ? 12.398 -25.062 -2.193 1 79.56 206 GLU B CA 1
ATOM 3710 C C . GLU B 1 206 ? 13.906 -24.938 -2.389 1 79.56 206 GLU B C 1
ATOM 3712 O O . GLU B 1 206 ? 14.484 -23.875 -2.105 1 79.56 206 GLU B O 1
ATOM 3717 N N . HIS B 1 207 ? 14.453 -25.938 -2.863 1 73.75 207 HIS B N 1
ATOM 3718 C CA . HIS B 1 207 ? 15.891 -25.953 -3.111 1 73.75 207 HIS B CA 1
ATOM 3719 C C . HIS B 1 207 ? 16.266 -25.031 -4.266 1 73.75 207 HIS B C 1
ATOM 3721 O O . HIS B 1 207 ? 17.328 -24.406 -4.25 1 73.75 207 HIS B O 1
ATOM 3727 N N . TYR B 1 208 ? 15.375 -24.844 -5.254 1 70.62 208 TYR B N 1
ATOM 3728 C CA . TYR B 1 208 ? 15.617 -23.906 -6.348 1 70.62 208 TYR B CA 1
ATOM 3729 C C . TYR B 1 208 ? 16 -22.531 -5.816 1 70.62 208 TYR B C 1
ATOM 3731 O O . TYR B 1 208 ? 16.953 -21.922 -6.301 1 70.62 208 TYR B O 1
ATOM 3739 N N . THR B 1 209 ? 15.328 -22.125 -4.879 1 70.06 209 THR B N 1
ATOM 3740 C CA . THR B 1 209 ? 15.469 -20.766 -4.371 1 70.06 209 THR B CA 1
ATOM 3741 C C . THR B 1 209 ? 16.859 -20.547 -3.791 1 70.06 209 THR B C 1
ATOM 3743 O O . THR B 1 209 ? 17.438 -19.453 -3.918 1 70.06 209 THR B O 1
ATOM 3746 N N . ASP B 1 210 ? 17.422 -21.656 -3.395 1 70.12 210 ASP B N 1
ATOM 3747 C CA . ASP B 1 210 ? 18.703 -21.547 -2.703 1 70.12 210 ASP B CA 1
ATOM 3748 C C . ASP B 1 210 ? 19.859 -21.781 -3.664 1 70.12 210 ASP B C 1
ATOM 3750 O O . ASP B 1 210 ? 21 -21.391 -3.385 1 70.12 210 ASP B O 1
ATOM 3754 N N . THR B 1 211 ? 19.547 -22.344 -4.773 1 76 211 THR B N 1
ATOM 3755 C CA . THR B 1 211 ? 20.656 -22.781 -5.617 1 76 211 THR B CA 1
ATOM 3756 C C . THR B 1 211 ? 20.594 -22.094 -6.984 1 76 211 THR B C 1
ATOM 3758 O O . THR B 1 211 ? 21.25 -22.531 -7.93 1 76 211 THR B O 1
ATOM 3761 N N . LEU B 1 212 ? 19.781 -21.125 -7.02 1 83.06 212 LEU B N 1
ATOM 3762 C CA . LEU B 1 212 ? 19.688 -20.422 -8.297 1 83.06 212 LEU B CA 1
ATOM 3763 C C . LEU B 1 212 ? 21 -19.766 -8.664 1 83.06 212 LEU B C 1
ATOM 3765 O O . LEU B 1 212 ? 21.672 -19.188 -7.805 1 83.06 212 LEU B O 1
ATOM 3769 N N . PRO B 1 213 ? 21.406 -19.969 -9.922 1 86 213 PRO B N 1
ATOM 3770 C CA . PRO B 1 213 ? 22.594 -19.219 -10.375 1 86 213 PRO B CA 1
ATOM 3771 C C . PRO B 1 213 ? 22.438 -17.719 -10.219 1 86 213 PRO B C 1
ATOM 3773 O O . PRO B 1 213 ? 21.359 -17.234 -9.82 1 86 213 PRO B O 1
ATOM 3776 N N . LYS B 1 214 ? 23.5 -16.984 -10.508 1 89 214 LYS B N 1
ATOM 3777 C CA . LYS B 1 214 ? 23.484 -15.531 -10.43 1 89 214 LYS B CA 1
ATOM 3778 C C . LYS B 1 214 ? 22.406 -14.945 -11.328 1 89 214 LYS B C 1
ATOM 3780 O O . LYS B 1 214 ? 22.219 -15.391 -12.469 1 89 214 LYS B O 1
ATOM 3785 N N . ARG B 1 215 ? 21.703 -14.109 -10.844 1 93 215 ARG B N 1
ATOM 3786 C CA . ARG B 1 215 ? 20.625 -13.406 -11.539 1 93 215 ARG B CA 1
ATOM 3787 C C . ARG B 1 215 ? 20.828 -11.898 -11.469 1 93 215 ARG B C 1
ATOM 3789 O O . ARG B 1 215 ? 21.5 -11.398 -10.57 1 93 215 ARG B O 1
ATOM 3796 N N . ARG B 1 216 ? 20.328 -11.219 -12.383 1 92.88 216 ARG B N 1
ATOM 3797 C CA . ARG B 1 216 ? 20.484 -9.773 -12.43 1 92.88 216 ARG B CA 1
ATOM 3798 C C . ARG B 1 216 ? 19.625 -9.094 -11.367 1 92.88 216 ARG B C 1
ATOM 3800 O O . ARG B 1 216 ? 19.922 -7.969 -10.945 1 92.88 216 ARG B O 1
ATOM 3807 N N . PHE B 1 217 ? 18.578 -9.695 -11.008 1 92 217 PHE B N 1
ATOM 3808 C CA . PHE B 1 217 ? 17.734 -9.297 -9.891 1 92 217 PHE B CA 1
ATOM 3809 C C . PHE B 1 217 ? 16.953 -10.492 -9.352 1 92 217 PHE B C 1
ATOM 3811 O O . PHE B 1 217 ? 16.938 -11.562 -9.969 1 92 217 PHE B O 1
ATOM 3818 N N . GLU B 1 218 ? 16.422 -10.469 -8.211 1 91.31 218 GLU B N 1
ATOM 3819 C CA . GLU B 1 218 ? 15.633 -11.547 -7.625 1 91.31 218 GLU B CA 1
ATOM 3820 C C . GLU B 1 218 ? 14.289 -11.695 -8.336 1 91.31 218 GLU B C 1
ATOM 3822 O O . GLU B 1 218 ? 13.305 -11.07 -7.945 1 91.31 218 GLU B O 1
ATOM 3827 N N . ASN B 1 219 ? 14.32 -12.594 -9.289 1 94.88 219 ASN B N 1
ATOM 3828 C CA . ASN B 1 219 ? 13.156 -12.633 -10.172 1 94.88 219 ASN B CA 1
ATOM 3829 C C . ASN B 1 219 ? 12.281 -13.852 -9.898 1 94.88 219 ASN B C 1
ATOM 3831 O O . ASN B 1 219 ? 11.367 -14.148 -10.664 1 94.88 219 ASN B O 1
ATOM 3835 N N . PHE B 1 220 ? 12.562 -14.594 -8.766 1 94.06 220 PHE B N 1
ATOM 3836 C CA . PHE B 1 220 ? 11.859 -15.859 -8.578 1 94.06 220 PHE B CA 1
ATOM 3837 C C . PHE B 1 220 ? 11.328 -15.977 -7.152 1 94.06 220 PHE B C 1
ATOM 3839 O O . PHE B 1 220 ? 12.016 -15.617 -6.195 1 94.06 220 PHE B O 1
ATOM 3846 N N . ARG B 1 221 ? 10.07 -16.469 -7.074 1 93.31 221 ARG B N 1
ATOM 3847 C CA . ARG B 1 221 ? 9.438 -16.75 -5.793 1 93.31 221 ARG B CA 1
ATOM 3848 C C . ARG B 1 221 ? 8.633 -18.047 -5.863 1 93.31 221 ARG B C 1
ATOM 3850 O O . ARG B 1 221 ? 7.863 -18.266 -6.805 1 93.31 221 ARG B O 1
ATOM 3857 N N . PHE B 1 222 ? 8.891 -18.953 -4.883 1 93.81 222 PHE B N 1
ATOM 3858 C CA . PHE B 1 222 ? 8.078 -20.156 -4.742 1 93.81 222 PHE B CA 1
ATOM 3859 C C . PHE B 1 222 ? 7.164 -20.047 -3.527 1 93.81 222 PHE B C 1
ATOM 3861 O O . PHE B 1 222 ? 7.582 -19.578 -2.471 1 93.81 222 PHE B O 1
ATOM 3868 N N . VAL B 1 223 ? 5.938 -20.469 -3.725 1 95.44 223 VAL B N 1
ATOM 3869 C CA . VAL B 1 223 ? 4.984 -20.484 -2.621 1 95.44 223 VAL B CA 1
ATOM 3870 C C . VAL B 1 223 ? 4.227 -21.812 -2.611 1 95.44 223 VAL B C 1
ATOM 3872 O O . VAL B 1 223 ? 3.719 -22.266 -3.646 1 95.44 223 VAL B O 1
ATOM 3875 N N . ASN B 1 224 ? 4.238 -22.469 -1.471 1 95.38 224 ASN B N 1
ATOM 3876 C CA . ASN B 1 224 ? 3.4 -23.641 -1.24 1 95.38 224 ASN B CA 1
ATOM 3877 C C . ASN B 1 224 ? 1.999 -23.25 -0.786 1 95.38 224 ASN B C 1
ATOM 3879 O O . ASN B 1 224 ? 1.813 -22.781 0.341 1 95.38 224 ASN B O 1
ATOM 3883 N N . LEU B 1 225 ? 1.014 -23.484 -1.585 1 97 225 LEU B N 1
ATOM 3884 C CA . LEU B 1 225 ? -0.34 -23 -1.336 1 97 225 LEU B CA 1
ATOM 3885 C C . LEU B 1 225 ? -0.867 -23.516 -0.003 1 97 225 LEU B C 1
ATOM 3887 O O . LEU B 1 225 ? -1.293 -22.734 0.849 1 97 225 LEU B O 1
ATOM 3891 N N . ASN B 1 226 ? -0.794 -24.828 0.166 1 95 226 ASN B N 1
ATOM 3892 C CA . ASN B 1 226 ? -1.383 -25.438 1.354 1 95 226 ASN B CA 1
ATOM 3893 C C . ASN B 1 226 ? -0.695 -24.953 2.629 1 95 226 ASN B C 1
ATOM 3895 O O . ASN B 1 226 ? -1.356 -24.688 3.637 1 95 226 ASN B O 1
ATOM 3899 N N . GLU B 1 227 ? 0.54 -24.844 2.553 1 94 227 GLU B N 1
ATOM 3900 C CA . GLU B 1 227 ? 1.3 -24.391 3.713 1 94 227 GLU B CA 1
ATOM 3901 C C . GLU B 1 227 ? 0.881 -22.984 4.133 1 94 227 GLU B C 1
ATOM 3903 O O . GLU B 1 227 ? 0.598 -22.75 5.305 1 94 227 GLU B O 1
ATOM 3908 N N . VAL B 1 228 ? 0.762 -22.062 3.225 1 94.62 228 VAL B N 1
ATOM 3909 C CA . VAL B 1 228 ? 0.485 -20.672 3.529 1 94.62 228 VAL B CA 1
ATOM 3910 C C . VAL B 1 228 ? -0.98 -20.5 3.926 1 94.62 228 VAL B C 1
ATOM 3912 O O . VAL B 1 228 ? -1.309 -19.703 4.797 1 94.62 228 VAL B O 1
ATOM 3915 N N . MET B 1 229 ? -1.823 -21.25 3.299 1 94.19 229 MET B N 1
ATOM 3916 C CA . MET B 1 229 ? -3.244 -21.141 3.615 1 94.19 229 MET B CA 1
ATOM 3917 C C . MET B 1 229 ? -3.541 -21.703 5.004 1 94.19 229 MET B C 1
ATOM 3919 O O . MET B 1 229 ? -4.418 -21.203 5.707 1 94.19 229 MET B O 1
ATOM 3923 N N . SER B 1 230 ? -2.773 -22.688 5.41 1 93.5 230 SER B N 1
ATOM 3924 C CA . SER B 1 230 ? -2.994 -23.312 6.715 1 93.5 230 SER B CA 1
ATOM 3925 C C . SER B 1 230 ? -2.377 -22.484 7.832 1 93.5 230 SER B C 1
ATOM 3927 O O . SER B 1 230 ? -2.793 -22.578 8.992 1 93.5 230 SER B O 1
ATOM 3929 N N . ALA B 1 231 ? -1.385 -21.719 7.504 1 91.56 231 ALA B N 1
ATOM 3930 C CA . ALA B 1 231 ? -0.699 -20.906 8.5 1 91.56 231 ALA B CA 1
ATOM 3931 C C . ALA B 1 231 ? -1.617 -19.812 9.039 1 91.56 231 ALA B C 1
ATOM 3933 O O . ALA B 1 231 ? -1.481 -19.391 10.188 1 91.56 231 ALA B O 1
ATOM 3934 N N . ASN B 1 232 ? -2.557 -19.312 8.258 1 87.5 232 ASN B N 1
ATOM 3935 C CA . ASN B 1 232 ? -3.516 -18.281 8.648 1 87.5 232 ASN B CA 1
ATOM 3936 C C . ASN B 1 232 ? -4.926 -18.625 8.172 1 87.5 232 ASN B C 1
ATOM 3938 O O . ASN B 1 232 ? -5.449 -17.969 7.266 1 87.5 232 ASN B O 1
ATOM 3942 N N . PRO B 1 233 ? -5.598 -19.438 8.844 1 90.19 233 PRO B N 1
ATOM 3943 C CA . PRO B 1 233 ? -6.883 -19.938 8.359 1 90.19 233 PRO B CA 1
ATOM 3944 C C . PRO B 1 233 ? -7.957 -18.859 8.312 1 90.19 233 PRO B C 1
ATOM 3946 O O . PRO B 1 233 ? -8.852 -18.906 7.461 1 90.19 233 PRO B O 1
ATOM 3949 N N . GLU B 1 234 ? -7.91 -17.875 9.227 1 92.12 234 GLU B N 1
ATOM 3950 C CA . GLU B 1 234 ? -8.93 -16.844 9.297 1 92.12 234 GLU B CA 1
ATOM 3951 C C . GLU B 1 234 ? -8.797 -15.859 8.133 1 92.12 234 GLU B C 1
ATOM 3953 O O . GLU B 1 234 ? -9.773 -15.242 7.715 1 92.12 234 GLU B O 1
ATOM 3958 N N . GLN B 1 235 ? -7.559 -15.742 7.656 1 93.62 235 GLN B N 1
ATOM 3959 C CA . GLN B 1 235 ? -7.27 -14.883 6.516 1 93.62 235 GLN B CA 1
ATOM 3960 C C . GLN B 1 235 ? -6.383 -15.594 5.496 1 93.62 235 GLN B C 1
ATOM 3962 O O . GLN B 1 235 ? -5.355 -15.062 5.078 1 93.62 235 GLN B O 1
ATOM 3967 N N . SER B 1 236 ? -6.809 -16.75 5.09 1 94.94 236 SER B N 1
ATOM 3968 C CA . SER B 1 236 ? -6.004 -17.625 4.25 1 94.94 236 SER B CA 1
ATOM 3969 C C . SER B 1 236 ? -5.695 -16.969 2.904 1 94.94 236 SER B C 1
ATOM 3971 O O . SER B 1 236 ? -4.566 -17.047 2.416 1 94.94 236 SER B O 1
ATOM 3973 N N . ALA B 1 237 ? -6.746 -16.312 2.309 1 94.94 237 ALA B N 1
ATOM 3974 C CA . ALA B 1 237 ? -6.531 -15.656 1.02 1 94.94 237 ALA B CA 1
ATOM 3975 C C . ALA B 1 237 ? -5.48 -14.555 1.132 1 94.94 237 ALA B C 1
ATOM 3977 O O . ALA B 1 237 ? -4.613 -14.43 0.265 1 94.94 237 ALA B O 1
ATOM 3978 N N . LEU B 1 238 ? -5.547 -13.797 2.227 1 94.25 238 LEU B N 1
ATOM 3979 C CA . LEU B 1 238 ? -4.562 -12.75 2.459 1 94.25 238 LEU B CA 1
ATOM 3980 C C . LEU B 1 238 ? -3.174 -13.336 2.672 1 94.25 238 LEU B C 1
ATOM 3982 O O . LEU B 1 238 ? -2.188 -12.82 2.145 1 94.25 238 LEU B O 1
ATOM 3986 N N . GLY B 1 239 ? -3.131 -14.375 3.486 1 94.88 239 GLY B N 1
ATOM 3987 C CA . GLY B 1 239 ? -1.86 -15.047 3.715 1 94.88 239 GLY B CA 1
ATOM 3988 C C . GLY B 1 239 ? -1.201 -15.523 2.436 1 94.88 239 GLY B C 1
ATOM 3989 O O . GLY B 1 239 ? -0.017 -15.266 2.207 1 94.88 239 GLY B O 1
ATOM 3990 N N . PHE B 1 240 ? -1.958 -16.141 1.637 1 97.12 240 PHE B N 1
ATOM 3991 C CA . PHE B 1 240 ? -1.446 -16.641 0.368 1 97.12 240 PHE B CA 1
ATOM 3992 C C . PHE B 1 240 ? -1.024 -15.484 -0.54 1 97.12 240 PHE B C 1
ATOM 3994 O O . PHE B 1 240 ? 0.07 -15.508 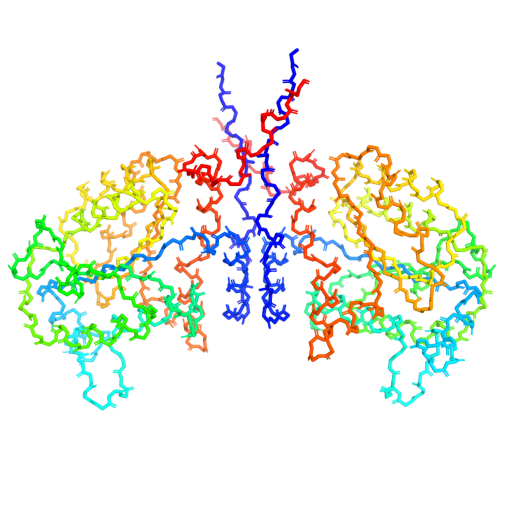-1.105 1 97.12 240 PHE B O 1
ATOM 4001 N N . ALA B 1 241 ? -1.902 -14.523 -0.722 1 96.56 241 ALA B N 1
ATOM 4002 C CA . ALA B 1 241 ? -1.601 -13.383 -1.579 1 96.56 241 ALA B CA 1
ATOM 4003 C C . ALA B 1 241 ? -0.319 -12.688 -1.133 1 96.56 241 ALA B C 1
ATOM 4005 O O . ALA B 1 241 ? 0.514 -12.312 -1.963 1 96.56 241 ALA B O 1
ATOM 4006 N N . THR B 1 242 ? -0.155 -12.5 0.157 1 94.31 242 THR B N 1
ATOM 4007 C CA . THR B 1 242 ? 1.033 -11.852 0.704 1 94.31 242 THR B CA 1
ATOM 4008 C C . THR B 1 242 ? 2.283 -12.672 0.402 1 94.31 242 THR B C 1
ATOM 4010 O O . THR B 1 242 ? 3.277 -12.141 -0.096 1 94.31 242 THR B O 1
ATOM 4013 N N . ALA B 1 243 ? 2.209 -13.914 0.653 1 94.94 243 ALA B N 1
ATOM 4014 C CA . ALA B 1 243 ? 3.35 -14.797 0.418 1 94.94 243 ALA B CA 1
ATOM 4015 C C . ALA B 1 243 ? 3.754 -14.789 -1.054 1 94.94 243 ALA B C 1
ATOM 4017 O O . ALA B 1 243 ? 4.945 -14.82 -1.378 1 94.94 243 ALA B O 1
ATOM 4018 N N . ALA B 1 244 ? 2.836 -14.68 -1.884 1 96.5 244 ALA B N 1
ATOM 4019 C CA . ALA B 1 244 ? 3.078 -14.82 -3.318 1 96.5 244 ALA B CA 1
ATOM 4020 C C . ALA B 1 244 ? 3.498 -13.484 -3.934 1 96.5 244 ALA B C 1
ATOM 4022 O O . ALA B 1 244 ? 4.305 -13.453 -4.863 1 96.5 244 ALA B O 1
ATOM 4023 N N . LEU B 1 245 ? 2.936 -12.359 -3.395 1 96 245 LEU B N 1
ATOM 4024 C CA . LEU B 1 245 ? 2.977 -11.141 -4.207 1 96 245 LEU B CA 1
ATOM 4025 C C . LEU B 1 245 ? 3.727 -10.031 -3.484 1 96 245 LEU B C 1
ATOM 4027 O O . LEU B 1 245 ? 4.102 -9.031 -4.098 1 96 245 LEU B O 1
ATOM 4031 N N . ALA B 1 246 ? 4.008 -10.164 -2.205 1 92.25 246 ALA B N 1
ATOM 4032 C CA . ALA B 1 246 ? 4.555 -9.062 -1.421 1 92.25 246 ALA B CA 1
ATOM 4033 C C . ALA B 1 246 ? 5.949 -8.688 -1.907 1 92.25 246 ALA B C 1
ATOM 4035 O O . ALA B 1 246 ? 6.441 -7.594 -1.608 1 92.25 246 ALA B O 1
ATOM 4036 N N . HIS B 1 247 ? 6.582 -9.531 -2.678 1 91.56 247 HIS B N 1
ATOM 4037 C CA . HIS B 1 247 ? 7.934 -9.273 -3.162 1 91.56 247 HIS B CA 1
ATOM 4038 C C . HIS B 1 247 ? 7.91 -8.57 -4.516 1 91.56 247 HIS B C 1
ATOM 4040 O O . HIS B 1 247 ? 8.945 -8.102 -4.996 1 91.56 247 HIS B O 1
ATOM 4046 N N . ILE B 1 248 ? 6.801 -8.477 -5.145 1 93.31 248 ILE B N 1
ATOM 4047 C CA . ILE B 1 248 ? 6.684 -7.992 -6.516 1 93.31 248 ILE B CA 1
ATOM 4048 C C . ILE B 1 248 ? 7.168 -6.547 -6.59 1 93.31 248 ILE B C 1
ATOM 4050 O O . ILE B 1 248 ? 7.891 -6.176 -7.52 1 93.31 248 ILE B O 1
ATOM 4054 N N . PRO B 1 249 ? 6.793 -5.664 -5.617 1 89.06 249 PRO B N 1
ATOM 4055 C CA . PRO B 1 249 ? 7.277 -4.281 -5.672 1 89.06 249 PRO B CA 1
ATOM 4056 C C . PRO B 1 249 ? 8.797 -4.195 -5.746 1 89.06 249 PRO B C 1
ATOM 4058 O O . PRO B 1 249 ? 9.344 -3.41 -6.527 1 89.06 249 PRO B O 1
ATOM 4061 N N . ASP B 1 250 ? 9.484 -5.047 -4.984 1 88.81 250 ASP B N 1
ATOM 4062 C CA . ASP B 1 250 ? 10.938 -5.07 -5.016 1 88.81 250 ASP B CA 1
ATOM 4063 C C . ASP B 1 250 ? 11.453 -5.566 -6.363 1 88.81 250 ASP B C 1
ATOM 4065 O O . ASP B 1 250 ? 12.461 -5.07 -6.871 1 88.81 250 ASP B O 1
ATOM 4069 N N . GLN B 1 251 ? 10.844 -6.523 -6.828 1 92.38 251 GLN B N 1
ATOM 4070 C CA . GLN B 1 251 ? 11.25 -7.059 -8.125 1 92.38 251 GLN B CA 1
ATOM 4071 C C . GLN B 1 251 ? 11.055 -6.023 -9.227 1 92.38 251 GLN B C 1
ATOM 4073 O O . GLN B 1 251 ? 11.922 -5.859 -10.094 1 92.38 251 GLN B O 1
ATOM 4078 N N . LEU B 1 252 ? 9.953 -5.336 -9.195 1 89.56 252 LEU B N 1
ATOM 4079 C CA . LEU B 1 252 ? 9.688 -4.285 -10.172 1 89.56 252 LEU B CA 1
ATOM 4080 C C . LEU B 1 252 ? 10.703 -3.156 -10.047 1 89.56 252 LEU B C 1
ATOM 4082 O O . LEU B 1 252 ? 11.156 -2.607 -11.055 1 89.56 252 LEU B O 1
ATOM 4086 N N . ALA B 1 253 ? 11.008 -2.818 -8.836 1 85.19 253 ALA B N 1
ATOM 4087 C CA . ALA B 1 253 ? 12.039 -1.811 -8.602 1 85.19 253 ALA B CA 1
ATOM 4088 C C . ALA B 1 253 ? 13.383 -2.256 -9.172 1 85.19 253 ALA B C 1
ATOM 4090 O O . ALA B 1 253 ? 14.117 -1.451 -9.75 1 85.19 253 ALA B O 1
ATOM 4091 N N . GLY B 1 254 ? 13.688 -3.533 -8.969 1 87.56 254 GLY B N 1
ATOM 4092 C CA . GLY B 1 254 ? 14.898 -4.082 -9.555 1 87.56 254 GLY B CA 1
ATOM 4093 C C . GLY B 1 254 ? 14.93 -3.992 -11.07 1 87.56 254 GLY B C 1
ATOM 4094 O O . GLY B 1 254 ? 15.945 -3.611 -11.648 1 87.56 254 GLY B O 1
ATOM 4095 N N . ILE B 1 255 ? 13.875 -4.281 -11.648 1 91.88 255 ILE B N 1
ATOM 4096 C CA . ILE B 1 255 ? 13.727 -4.219 -13.102 1 91.88 255 ILE B CA 1
ATOM 4097 C C . ILE B 1 255 ? 13.969 -2.793 -13.586 1 91.88 255 ILE B C 1
ATOM 4099 O O . ILE B 1 255 ? 14.688 -2.574 -14.562 1 91.88 255 ILE B O 1
ATOM 4103 N N . ARG B 1 256 ? 13.406 -1.849 -12.93 1 86.06 256 ARG B N 1
ATOM 4104 C CA . ARG B 1 256 ? 13.555 -0.441 -13.289 1 86.06 256 ARG B CA 1
ATOM 4105 C C . ARG B 1 256 ? 15 0.012 -13.141 1 86.06 256 ARG B C 1
ATOM 4107 O O . ARG B 1 256 ? 15.539 0.692 -14.016 1 86.06 256 ARG B O 1
ATOM 4114 N N . ARG B 1 257 ? 15.586 -0.356 -12.102 1 85.75 257 ARG B N 1
ATOM 4115 C CA . ARG B 1 257 ? 16.969 0.017 -11.82 1 85.75 257 ARG B CA 1
ATOM 4116 C C . ARG B 1 257 ? 17.906 -0.501 -12.914 1 85.75 257 ARG B C 1
ATOM 4118 O O . ARG B 1 257 ? 18.891 0.156 -13.258 1 85.75 257 ARG B O 1
ATOM 4125 N N . LEU B 1 258 ? 17.531 -1.625 -13.391 1 91.19 258 LEU B N 1
ATOM 4126 C CA . LEU B 1 258 ? 18.375 -2.27 -14.391 1 91.19 258 LEU B CA 1
ATOM 4127 C C . LEU B 1 258 ? 18.062 -1.756 -15.789 1 91.19 258 LEU B C 1
ATOM 4129 O O . LEU B 1 258 ? 18.75 -2.1 -16.75 1 91.19 258 LEU B O 1
ATOM 4133 N N . GLY B 1 259 ? 16.953 -0.94 -15.891 1 87.88 259 GLY B N 1
ATOM 4134 C CA . GLY B 1 259 ? 16.578 -0.382 -17.172 1 87.88 259 GLY B CA 1
ATOM 4135 C C . GLY B 1 259 ? 15.992 -1.413 -18.125 1 87.88 259 GLY B C 1
ATOM 4136 O O . GLY B 1 259 ? 16.203 -1.342 -19.328 1 87.88 259 GLY B O 1
ATOM 4137 N N . LEU B 1 260 ? 15.383 -2.354 -17.625 1 86.81 260 LEU B N 1
ATOM 4138 C CA . LEU B 1 260 ? 14.875 -3.445 -18.438 1 86.81 260 LEU B CA 1
ATOM 4139 C C . LEU B 1 260 ? 13.539 -3.074 -19.078 1 86.81 260 LEU B C 1
ATOM 4141 O O . LEU B 1 260 ? 13.008 -3.818 -19.906 1 86.81 260 LEU B O 1
ATOM 4145 N N . LEU B 1 261 ? 12.992 -1.869 -18.594 1 79.62 261 LEU B N 1
ATOM 4146 C CA . LEU B 1 261 ? 11.711 -1.444 -19.156 1 79.62 261 LEU B CA 1
ATOM 4147 C C . LEU B 1 261 ? 11.906 -0.655 -20.438 1 79.62 261 LEU B C 1
ATOM 4149 O O . LEU B 1 261 ? 12.875 0.102 -20.562 1 79.62 261 LEU B O 1
ATOM 4153 N N . GLN B 1 262 ? 11.227 -0.965 -21.453 1 66.81 262 GLN B N 1
ATOM 4154 C CA . GLN B 1 262 ? 11.266 -0.142 -22.672 1 66.81 262 GLN B CA 1
ATOM 4155 C C . GLN B 1 262 ? 10.609 1.215 -22.422 1 66.81 262 GLN B C 1
ATOM 4157 O O . GLN B 1 262 ? 9.641 1.317 -21.672 1 66.81 262 GLN B O 1
ATOM 4162 N N . PRO B 1 263 ? 11.398 2.396 -22.734 1 53.53 263 PRO B N 1
ATOM 4163 C CA . PRO B 1 263 ? 10.844 3.742 -22.578 1 53.53 263 PRO B CA 1
ATOM 4164 C C . PRO B 1 263 ? 9.414 3.855 -23.109 1 53.53 263 PRO B C 1
ATOM 4166 O O . PRO B 1 263 ? 9.078 3.238 -24.125 1 53.53 263 PRO B O 1
ATOM 4169 N N . THR B 1 264 ? 8.641 3.961 -22.203 1 48.5 264 THR B N 1
ATOM 4170 C CA . THR B 1 264 ? 7.324 4.246 -22.766 1 48.5 264 THR B CA 1
ATOM 4171 C C . THR B 1 264 ? 7.336 5.547 -23.547 1 48.5 264 THR B C 1
ATOM 4173 O O . THR B 1 264 ? 8.195 6.406 -23.328 1 48.5 264 THR B O 1
ATOM 4176 N N . ASP B 1 265 ? 6.656 5.652 -24.688 1 39.97 265 ASP B N 1
ATOM 4177 C CA . ASP B 1 265 ? 6.547 6.816 -25.562 1 39.97 265 ASP B CA 1
ATOM 4178 C C . ASP B 1 265 ? 6.488 8.109 -24.75 1 39.97 265 ASP B C 1
ATOM 4180 O O . ASP B 1 265 ? 6.766 9.188 -25.266 1 39.97 265 ASP B O 1
ATOM 4184 N N . CYS B 1 266 ? 6.129 8.141 -23.672 1 37.12 266 CYS B N 1
ATOM 4185 C CA . CYS B 1 266 ? 6 9.477 -23.094 1 37.12 266 CYS B CA 1
ATOM 4186 C C . CYS B 1 266 ? 7.363 10.039 -22.719 1 37.12 266 CYS B C 1
ATOM 4188 O O . CYS B 1 266 ? 7.48 11.227 -22.391 1 37.12 266 CYS B O 1
ATOM 4190 N N . ASP B 1 267 ? 8.359 9.336 -22.422 1 39.78 267 ASP B N 1
ATOM 4191 C CA . ASP B 1 267 ? 9.633 9.945 -22.078 1 39.78 267 ASP B CA 1
ATOM 4192 C C . ASP B 1 267 ? 10.266 10.625 -23.281 1 39.78 267 ASP B C 1
ATOM 4194 O O . ASP B 1 267 ? 11.312 11.273 -23.172 1 39.78 267 ASP B O 1
ATOM 4198 N N . ALA B 1 268 ? 9.977 10.328 -24.531 1 34.69 268 ALA B N 1
ATOM 4199 C CA . ALA B 1 268 ? 10.602 10.922 -25.703 1 34.69 268 ALA B CA 1
ATOM 4200 C C . ALA B 1 268 ? 10.359 12.43 -25.75 1 34.69 268 ALA B C 1
ATOM 4202 O O . ALA B 1 268 ? 11 13.148 -26.531 1 34.69 268 ALA B O 1
ATOM 4203 N N . VAL B 1 269 ? 9.266 12.992 -25.188 1 34.5 269 VAL B N 1
ATOM 4204 C CA . VAL B 1 269 ? 9.047 14.383 -25.562 1 34.5 269 VAL B CA 1
ATOM 4205 C C . VAL B 1 269 ? 10.117 15.266 -24.922 1 34.5 269 VAL B C 1
ATOM 4207 O O . VAL B 1 269 ? 10.258 16.438 -25.297 1 34.5 269 VAL B O 1
ATOM 4210 N N . SER B 1 270 ? 10.773 14.883 -23.766 1 33.84 270 SER 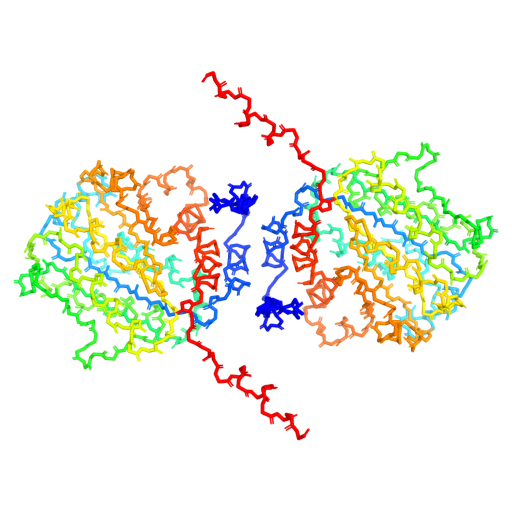B N 1
ATOM 4211 C CA . SER B 1 270 ? 11.508 16 -23.188 1 33.84 270 SER B CA 1
ATOM 4212 C C . SER B 1 270 ? 12.844 16.219 -23.891 1 33.84 270 SER B C 1
ATOM 4214 O O . SER B 1 270 ? 13.547 17.188 -23.609 1 33.84 270 SER B O 1
ATOM 4216 N N . GLU B 1 271 ? 13.359 15.281 -24.594 1 32.09 271 GLU B N 1
ATOM 4217 C CA . GLU B 1 271 ? 14.688 15.617 -25.109 1 32.09 271 GLU B CA 1
ATOM 4218 C C . GLU B 1 271 ? 14.609 16.641 -26.234 1 32.09 271 GLU B C 1
ATOM 4220 O O . GLU B 1 271 ? 15.578 17.344 -26.516 1 32.09 271 GLU B O 1
ATOM 4225 N N . ASN B 1 272 ? 13.664 16.516 -27.094 1 29.56 272 ASN B N 1
ATOM 4226 C CA . ASN B 1 272 ? 13.953 17.219 -28.344 1 29.56 272 ASN B CA 1
ATOM 4227 C C . ASN B 1 272 ? 13.727 18.719 -28.219 1 29.56 272 ASN B C 1
ATOM 4229 O O . ASN B 1 272 ? 13.82 19.453 -29.203 1 29.56 272 ASN B O 1
ATOM 4233 N N . GLN B 1 273 ? 12.953 19.203 -27.234 1 23.84 273 GLN B N 1
ATOM 4234 C CA . GLN B 1 273 ? 12.664 20.594 -27.562 1 23.84 273 GLN B CA 1
ATOM 4235 C C . GLN B 1 273 ? 13.797 21.516 -27.109 1 23.84 273 GLN B C 1
ATOM 4237 O O . GLN B 1 273 ? 13.664 22.219 -26.109 1 23.84 273 GLN B O 1
ATOM 4242 N N . ASN B 1 274 ? 15.039 20.969 -27.078 1 25.88 274 ASN B N 1
ATOM 4243 C CA . ASN B 1 274 ? 16.078 22 -27.109 1 25.88 274 ASN B CA 1
ATOM 4244 C C . ASN B 1 274 ? 16.062 22.781 -28.406 1 25.88 274 ASN B C 1
ATOM 4246 O O . ASN B 1 274 ? 16.328 22.234 -29.484 1 25.88 274 ASN B O 1
ATOM 4250 N N . PRO B 1 275 ? 15.102 23.719 -28.766 1 24.58 275 PRO B N 1
ATOM 4251 C CA . PRO B 1 275 ? 15.656 24.625 -29.766 1 24.58 275 PRO B CA 1
ATOM 4252 C C . PRO B 1 275 ? 16.844 25.438 -29.25 1 24.58 275 PRO B C 1
ATOM 4254 O O . PRO B 1 275 ? 16.984 25.625 -28.031 1 24.58 275 PRO B O 1
#

InterPro domains:
  IPR002035 von Willebrand factor, type A [SM00327] (35-237)
  IPR010734 Copine, C-terminal [PF07002] (60-263)
  IPR036465 von Willebrand factor A-like domain superfamily [G3DSA:3.40.50.410] (99-232)
  IPR036465 von Willebrand factor A-like domain superfamily [SSF53300] (36-209)
  IPR052079 E3 ubiquitin-ligases/Copine domain-containing protein [PTHR45751] (15-262)

Organism: NCBI:txid53985

=== Feature glossary ===
The record interleaves many kinds of information about one protein. Here is each kind framed as the question it answers.

Q: Are the domains correctly placed relative to each other?
A: Predicted aligned error is AlphaFold's pairwise confidence. Unlike pLDDT (per-residue), PAE is per-residue-pair and captures whether two parts of the structure are correctly placed relative to each other. Units are ångströms of expected positional error.

Q: Which residues are in helices, strands, or loops?
A: Eight-state secondary structure (DSSP): H is the canonical α-helix, G the tighter 3₁₀-helix, I the wider π-helix; E/B are β-structure, T and S are turns and bends, and '-' is everything else. DSSP derives these from the pattern of main-chain N–H···O=C hydrogen bonds, not from the sequence.

Q: What if only a Cα trace is available?
A: P-SEA three-state annotation labels each residue as helix, strand, or coil based purely on the geometry of the Cα trace. It serves as a fallback when the full backbone (and thus DSSP) is unavailable.

Q: What are the backbone torsion angles?
A: φ (phi) and ψ (psi) are the two rotatable backbone dihedrals per residue: φ is the C(i-1)–N–Cα–C torsion, ψ is the N–Cα–C–N(i+1) torsion, both in degrees on (−180°, 180°]. α-helical residues cluster near (−60°, −45°); β-strand residues near (−120°, +130°). A Ramachandran plot is simply a scatter of (φ, ψ) for every residue.

Q: What known structures does this most resemble?
A: Structural nearest neighbors (via Foldseek easy-search vs the PDB). Reported per hit: target PDB id, E-value, and alignment TM-score. A TM-score above ~0.5 is the conventional threshold for 'same fold'.

Q: What family and function is it annotated with?
A: Database cross-references. InterPro integrates a dozen domain/family signature databases into unified entries with residue-range hits. GO terms attach function/process/location labels with evidence codes. CATH codes position the fold in a four-level structural taxonomy. Organism is the NCBI-taxonomy species name.

Q: Which residues are buried vs exposed?
A: Solvent accessibility: the surface area of each residue that a 1.4 Å water probe can touch, in Å². When only backbone atoms are present the absolute values are lower than full-atom SASA (side chains contribute most of the area) and are flagged as backbone-only.

Q: What do the diagnostic plots show?
A: Three diagnostic plots accompany the record. The Cα contact map visualizes the tertiary structure as a 2D adjacency matrix (8 Å cutoff, sequence-local contacts suppressed). The Ramachandran plot shows the distribution of backbone (φ, ψ) torsions, with points in the α and β basins reflecting secondary structure content. The PAE plot shows AlphaFold's inter-residue confidence as a color matrix.

Q: What is the amino-acid chain?
A: The amino-acid sequence is the protein's primary structure: the linear order of residues from the N-terminus to the C-terminus, written in one-letter code. Everything else here — the 3D coordinates, the secondary structure, the domain annotations — is ultimately a consequence of this string.

Q: What do the rendered images show?
A: The six renders are orthographic views along the three Cartesian axes in both directions. Representation (cartoon, sticks, or surface) and color scheme (sequence-rainbow or by-chain) vary across proteins so the training set covers all the common visualization conventions.

Q: Where is each backbone atom in 3D?
A: The mmCIF table is the protein's shape written out atom by atom. For each backbone N, Cα, C, and carbonyl O, it records an (x, y, z) coordinate triple in Å plus the residue type, chain letter, and residue number.

Q: How mobile is each atom in the crystal?
A: For experimental (PDB) structures, the B-factor (temperature factor) quantifies the positional spread of each atom in the crystal — a combination of thermal vibration and static disorder — in units of Å². High B-factors mark flexible loops or poorly resolved regions; low B-factors mark the rigid, well-ordered core.

Q: How big and how compact is the whole molecule?
A: Three whole-structure scalars: the radius of gyration (RMS distance of Cα from centroid, in Å), the count of Cα–Cα contacts (pairs closer than 8 Å and separated by more than four residues in sequence — i.e. tertiary, not local, contacts), and the bounding-box dimensions. Together they distinguish compact globular folds from extended fibres or disordered chains.

Q: What does the local fold look like, residue by residue?
A: A 3Di character summarizes, for each residue, the relative orientation of the Cα frame of its nearest spatial neighbor. Because it encodes fold topology rather than chemistry, 3Di alignments detect remote structural similarity that sequence alignment misses.

Q: How confident is the AlphaFold model at each residue?
A: For AlphaFold models, the B-factor field carries pLDDT — the model's own estimate of local accuracy on a 0–100 scale. Regions with pLDDT<50 should be treated as essentially unmodeled; they often correspond to intrinsically disordered segments.